Protein AF-A0A378B1B9-F1 (afdb_monomer_lite)

Structure (mmCIF, N/CA/C/O backbone):
data_AF-A0A378B1B9-F1
#
_entry.id   AF-A0A378B1B9-F1
#
loop_
_atom_site.group_PDB
_atom_site.id
_atom_site.type_symbol
_atom_site.label_atom_id
_atom_site.label_alt_id
_atom_site.label_comp_id
_atom_site.label_asym_id
_atom_site.label_entity_id
_atom_site.label_seq_id
_atom_site.pdbx_PDB_ins_code
_atom_site.Cartn_x
_atom_site.Cartn_y
_atom_site.Cartn_z
_atom_site.occupancy
_atom_site.B_iso_or_equiv
_atom_site.auth_seq_id
_atom_site.auth_comp_id
_atom_site.auth_asym_id
_atom_site.auth_atom_id
_atom_site.pdbx_PDB_model_num
ATOM 1 N N . MET A 1 1 ? -46.734 36.463 53.864 1.00 44.78 1 MET A N 1
ATOM 2 C CA . MET A 1 1 ? -47.999 35.737 53.622 1.00 44.78 1 MET A CA 1
ATOM 3 C C . MET A 1 1 ? -48.199 34.753 54.768 1.00 44.78 1 MET A C 1
ATOM 5 O O . MET A 1 1 ? -47.183 34.254 55.247 1.00 44.78 1 MET A O 1
ATOM 9 N N . PRO A 1 2 ? -49.427 34.518 55.257 1.00 61.66 2 PRO A N 1
ATOM 10 C CA . PRO A 1 2 ? -49.672 33.470 56.250 1.00 61.66 2 PRO A CA 1
ATOM 11 C C . PRO A 1 2 ? -49.264 32.102 55.678 1.00 61.66 2 PRO A C 1
ATOM 13 O O . PRO A 1 2 ? -49.525 31.829 54.508 1.00 61.66 2 PRO A O 1
ATOM 16 N N . LYS A 1 3 ? -48.576 31.275 56.478 1.00 73.19 3 LYS A N 1
ATOM 17 C CA . LYS A 1 3 ? -48.238 29.894 56.102 1.00 73.19 3 LYS A CA 1
ATOM 18 C C . LYS A 1 3 ? -49.495 29.022 56.191 1.00 73.19 3 LYS A C 1
ATOM 20 O O . LYS A 1 3 ? -50.259 29.159 57.143 1.00 73.19 3 LYS A O 1
ATOM 25 N N . THR A 1 4 ? -49.691 28.145 55.215 1.00 79.62 4 THR A N 1
ATOM 26 C CA . THR A 1 4 ? -50.784 27.162 55.164 1.00 79.62 4 THR A CA 1
ATOM 27 C C . THR A 1 4 ? -50.266 25.771 55.517 1.00 79.62 4 THR A C 1
ATOM 29 O O . THR A 1 4 ? -49.076 25.501 55.364 1.00 79.62 4 THR A O 1
ATOM 32 N N . LEU A 1 5 ? -51.154 24.882 55.964 1.00 82.06 5 LEU A N 1
ATOM 33 C CA . LEU A 1 5 ? -50.819 23.472 56.167 1.00 82.06 5 LEU A CA 1
ATOM 34 C C . LEU A 1 5 ? -50.577 22.784 54.805 1.00 82.06 5 LEU A C 1
ATOM 36 O O . LEU A 1 5 ? -51.374 22.994 53.888 1.00 82.06 5 LEU A O 1
ATOM 40 N N . PRO A 1 6 ? -49.489 22.014 54.631 1.00 81.31 6 PRO A N 1
ATOM 41 C CA . PRO A 1 6 ? -49.200 21.311 53.380 1.00 81.31 6 PRO A CA 1
ATOM 42 C C . PRO A 1 6 ? -50.070 20.056 53.206 1.00 81.31 6 PRO A C 1
ATOM 44 O O . PRO A 1 6 ? -49.748 19.009 53.751 1.00 81.31 6 PRO A O 1
ATOM 47 N N . GLU A 1 7 ? -51.163 20.118 52.445 1.00 85.94 7 GLU A N 1
ATOM 48 C CA . GLU A 1 7 ? -52.006 18.941 52.164 1.00 85.94 7 GLU A CA 1
ATOM 49 C C . GLU A 1 7 ? -51.441 18.002 51.080 1.00 85.94 7 GLU A C 1
ATOM 51 O O . GLU A 1 7 ? -50.846 18.440 50.096 1.00 85.94 7 GLU A O 1
ATOM 56 N N . SER A 1 8 ? -51.659 16.697 51.263 1.00 86.44 8 SER A N 1
ATOM 57 C CA . SER A 1 8 ? -51.357 15.625 50.305 1.00 86.44 8 SER A CA 1
ATOM 58 C C . SER A 1 8 ? -52.578 14.704 50.171 1.00 86.44 8 SER A C 1
ATOM 60 O O . SER A 1 8 ? -53.182 14.379 51.194 1.00 86.44 8 SER A O 1
ATOM 62 N N . PRO A 1 9 ? -52.976 14.265 48.962 1.00 86.81 9 PRO A N 1
ATOM 63 C CA . PRO A 1 9 ? -54.168 13.444 48.753 1.00 86.81 9 PRO A CA 1
ATOM 64 C C . PRO A 1 9 ? -53.922 11.986 49.173 1.00 86.81 9 PRO A C 1
ATOM 66 O O . PRO A 1 9 ? -53.805 11.080 48.351 1.00 86.81 9 PRO A O 1
ATOM 69 N N . GLU A 1 10 ? -53.854 11.748 50.478 1.00 89.19 10 GLU A N 1
ATOM 70 C CA . GLU A 1 10 ? -53.663 10.430 51.078 1.00 89.19 10 GLU A CA 1
ATOM 71 C C . GLU A 1 10 ? -54.753 10.121 52.108 1.00 89.19 10 GLU A C 1
ATOM 73 O O . GLU A 1 10 ? -55.205 10.979 52.872 1.00 89.19 10 GLU A O 1
ATOM 78 N N . TRP A 1 11 ? -55.175 8.857 52.147 1.00 91.12 11 TRP A N 1
ATOM 79 C CA . TRP A 1 11 ? -56.051 8.373 53.203 1.00 91.12 11 TRP A CA 1
ATOM 80 C C . TRP A 1 11 ? -55.208 7.959 54.407 1.00 91.12 11 TRP A C 1
ATOM 82 O O . TRP A 1 11 ? -54.688 6.850 54.462 1.00 91.12 11 TRP A O 1
ATOM 92 N N . VAL A 1 12 ? -55.056 8.861 55.372 1.00 90.38 12 VAL A N 1
ATOM 93 C CA . VAL A 1 12 ? -54.398 8.538 56.645 1.00 90.38 12 VAL A CA 1
ATOM 94 C C . VAL A 1 12 ? -55.300 7.583 57.431 1.00 90.38 12 VAL A C 1
ATOM 96 O O . VAL A 1 12 ? -56.469 7.901 57.613 1.00 90.38 12 VAL A O 1
ATOM 99 N N . ASP A 1 13 ? -54.815 6.449 57.939 1.00 88.12 13 ASP A N 1
ATOM 100 C CA . ASP A 1 13 ? -55.670 5.435 58.594 1.00 88.12 13 ASP A CA 1
ATOM 101 C C . ASP A 1 13 ? -56.289 5.893 59.928 1.00 88.12 13 ASP A C 1
ATOM 103 O O . ASP A 1 13 ? -57.410 5.509 60.270 1.00 88.12 13 ASP A O 1
ATOM 107 N N . GLY A 1 14 ? -55.632 6.809 60.646 1.00 89.44 14 GLY A N 1
ATOM 108 C CA . GLY A 1 14 ? -56.111 7.382 61.908 1.00 89.44 14 GLY A CA 1
ATOM 109 C C . GLY A 1 14 ? -55.973 8.903 61.957 1.00 89.44 14 GLY A C 1
ATOM 110 O O . GLY A 1 14 ? -55.108 9.470 61.298 1.00 89.44 14 GLY A O 1
ATOM 111 N N . ILE A 1 15 ? -56.822 9.560 62.751 1.00 91.38 15 ILE A N 1
ATOM 112 C CA . ILE A 1 15 ? -56.594 10.948 63.169 1.00 91.38 15 ILE A CA 1
ATOM 113 C C . ILE A 1 15 ? -55.992 10.881 64.565 1.00 91.38 15 ILE A C 1
ATOM 115 O O . ILE A 1 15 ? -56.573 10.258 65.452 1.00 91.38 15 ILE A O 1
ATOM 119 N N . TYR A 1 16 ? -54.819 11.479 64.735 1.00 90.31 16 TYR A N 1
ATOM 120 C CA . TYR A 1 16 ? -54.142 11.575 66.017 1.00 90.31 16 TYR A CA 1
ATOM 121 C C . TYR A 1 16 ? -55.080 12.213 67.042 1.00 90.31 16 TYR A C 1
ATOM 123 O O . TYR A 1 16 ? -55.817 13.134 66.706 1.00 90.31 16 TYR A O 1
ATOM 131 N N . GLN A 1 17 ? -55.071 11.742 68.281 1.00 89.00 17 GLN A N 1
ATOM 132 C CA . GLN A 1 17 ? -55.734 12.410 69.393 1.00 89.00 17 GLN A CA 1
ATOM 133 C C . GLN A 1 17 ? -54.656 13.153 70.176 1.00 89.00 17 GLN A C 1
ATOM 135 O O . GLN A 1 17 ? -53.659 12.553 70.554 1.00 89.00 17 GLN A O 1
ATOM 140 N N . VAL A 1 18 ? -54.827 14.459 70.386 1.00 87.31 18 VAL A N 1
ATOM 141 C CA . VAL A 1 18 ? -53.907 15.219 71.241 1.00 87.31 18 VAL A CA 1
ATOM 142 C C . VAL A 1 18 ? -54.044 14.696 72.669 1.00 87.31 18 VAL A C 1
ATOM 144 O O . VAL A 1 18 ? -55.123 14.765 73.258 1.00 87.31 18 VAL A O 1
ATOM 147 N N . GLU A 1 19 ? -52.952 14.156 73.197 1.00 87.38 19 GLU A N 1
ATOM 148 C CA . GLU A 1 19 ? -52.874 13.593 74.544 1.00 87.38 19 GLU A CA 1
ATOM 149 C C . GLU A 1 19 ? -52.387 14.642 75.554 1.00 87.38 19 GLU A C 1
ATOM 151 O O . GLU A 1 19 ? -51.789 15.654 75.185 1.00 87.38 19 GLU A O 1
ATOM 156 N N . LEU A 1 20 ? -52.621 14.407 76.850 1.00 87.19 20 LEU A N 1
ATOM 157 C CA . LEU A 1 20 ? -52.247 15.345 77.925 1.00 87.19 20 LEU A CA 1
ATOM 158 C C . LEU A 1 20 ? -50.737 15.627 78.006 1.00 87.19 20 LEU A C 1
ATOM 160 O O . LEU A 1 20 ? -50.333 16.659 78.539 1.00 87.19 20 LEU A O 1
ATOM 164 N N . ASP A 1 21 ? -49.916 14.706 77.513 1.00 88.06 21 ASP A N 1
ATOM 165 C CA . ASP A 1 21 ? -48.458 14.800 77.449 1.00 88.06 21 ASP A CA 1
ATOM 166 C C . ASP A 1 21 ? -47.943 15.293 76.085 1.00 88.06 21 ASP A C 1
ATOM 168 O O . ASP A 1 21 ? -46.735 15.477 75.914 1.00 88.06 21 ASP A O 1
ATOM 172 N N . THR A 1 22 ? -48.837 15.555 75.124 1.00 83.19 22 THR A N 1
ATOM 173 C CA . THR A 1 22 ? -48.461 16.125 73.829 1.00 83.19 22 THR A CA 1
ATOM 174 C C . THR A 1 22 ? -48.057 17.591 74.018 1.00 83.19 22 THR A C 1
ATOM 176 O O . THR A 1 22 ? -48.852 18.391 74.517 1.00 83.19 22 THR A O 1
ATOM 179 N N . PRO A 1 23 ? -46.833 17.987 73.631 1.00 80.75 23 PRO A N 1
ATOM 180 C CA . PRO A 1 23 ? -46.392 19.365 73.784 1.00 80.75 23 PRO A CA 1
ATOM 181 C C . PRO A 1 23 ? -47.150 20.291 72.826 1.00 80.75 23 PRO A C 1
ATOM 183 O O . PRO A 1 23 ? -47.256 19.991 71.638 1.00 80.75 23 PRO A O 1
ATOM 186 N N . VAL A 1 24 ? -47.606 21.437 73.344 1.00 80.75 24 VAL A N 1
ATOM 187 C CA . VAL A 1 24 ? -48.273 22.495 72.565 1.00 80.75 24 VAL A CA 1
ATOM 188 C C . VAL A 1 24 ? -47.238 23.195 71.682 1.00 80.75 24 VAL A C 1
ATOM 190 O O . VAL A 1 24 ? -46.548 24.125 72.111 1.00 80.75 24 VAL A O 1
ATOM 193 N N . LEU A 1 25 ? -47.059 22.670 70.474 1.00 82.69 25 LEU A N 1
ATOM 194 C CA . LEU A 1 25 ? -46.047 23.073 69.503 1.00 82.69 25 LEU A CA 1
ATOM 195 C C . LEU A 1 25 ? -46.698 23.242 68.125 1.00 82.69 25 LEU A C 1
ATOM 197 O O . LEU A 1 25 ? -47.024 22.268 67.445 1.00 82.69 25 LEU A O 1
ATOM 201 N N . GLY A 1 26 ? -46.831 24.500 67.697 1.00 77.00 26 GLY A N 1
ATOM 202 C CA . GLY A 1 26 ? -47.200 24.868 66.329 1.00 77.00 26 GLY A CA 1
ATOM 203 C C . GLY A 1 26 ? -46.010 24.856 65.357 1.00 77.00 26 GLY A C 1
ATOM 204 O O . GLY A 1 26 ? -44.881 24.533 65.718 1.00 77.00 26 GLY A O 1
ATOM 205 N N . GLY A 1 27 ? -46.251 25.265 64.109 1.00 75.19 27 GLY A N 1
ATOM 206 C CA . GLY A 1 27 ? -45.246 25.267 63.036 1.00 75.19 27 GLY A CA 1
ATOM 207 C C . GLY A 1 27 ? -45.258 23.996 62.178 1.00 75.19 27 GLY A C 1
ATOM 208 O O . GLY A 1 27 ? -46.092 23.108 62.367 1.00 75.19 27 GLY A O 1
ATOM 209 N N . ASP A 1 28 ? -44.359 23.936 61.194 1.00 73.25 28 ASP A N 1
ATOM 210 C CA . ASP A 1 28 ? -44.272 22.819 60.244 1.00 73.25 28 ASP A CA 1
ATOM 211 C C . ASP A 1 28 ? -43.892 21.528 60.994 1.00 73.25 28 ASP A C 1
ATOM 213 O O . ASP A 1 28 ? -42.829 21.447 61.605 1.00 73.25 28 ASP A O 1
ATOM 217 N N . GLY A 1 29 ? -44.784 20.532 60.982 1.00 73.00 29 GLY A N 1
ATOM 218 C CA . GLY A 1 29 ? -44.595 19.258 61.689 1.00 73.00 29 GLY A CA 1
ATOM 219 C C . GLY A 1 29 ? -44.909 19.280 63.191 1.00 73.00 29 GLY A C 1
ATOM 220 O O . GLY A 1 29 ? -44.718 18.258 63.849 1.00 73.00 29 GLY A O 1
ATOM 221 N N . GLY A 1 30 ? -45.409 20.399 63.726 1.00 85.88 30 GLY A N 1
ATOM 222 C CA . GLY A 1 30 ? -45.824 20.520 65.125 1.00 85.88 30 GLY A CA 1
ATOM 223 C C . GLY A 1 30 ? -47.024 19.618 65.480 1.00 85.88 30 GLY A C 1
ATOM 224 O O . GLY A 1 30 ? -47.959 19.538 64.676 1.00 85.88 30 GLY A O 1
ATOM 225 N N . PRO A 1 31 ? -47.040 18.961 66.659 1.00 86.25 31 PRO A N 1
ATOM 226 C CA . PRO A 1 31 ? -48.137 18.095 67.101 1.00 86.25 31 PRO A CA 1
ATOM 227 C C . PRO A 1 31 ? -49.523 18.746 67.089 1.00 86.25 31 PRO A C 1
ATOM 229 O O . PRO A 1 31 ? -50.501 18.087 66.734 1.00 86.25 31 PRO A O 1
ATOM 232 N N . ASP A 1 32 ? -49.601 20.051 67.369 1.00 86.62 32 ASP A N 1
ATOM 233 C CA . ASP A 1 32 ? -50.858 20.815 67.348 1.00 86.62 32 ASP A CA 1
ATOM 234 C C . ASP A 1 32 ? -51.495 20.846 65.950 1.00 86.62 32 ASP A C 1
ATOM 236 O O . ASP A 1 32 ? -52.710 20.973 65.802 1.00 86.62 32 ASP A O 1
ATOM 240 N N . ASN A 1 33 ? -50.669 20.703 64.910 1.00 88.50 33 ASN A N 1
ATOM 241 C CA . ASN A 1 33 ? -51.088 20.730 63.516 1.00 88.50 33 ASN A CA 1
ATOM 242 C C . ASN A 1 33 ? -51.354 19.333 62.939 1.00 88.50 33 ASN A C 1
ATOM 244 O O . ASN A 1 33 ? -51.922 19.245 61.851 1.00 88.50 33 ASN A O 1
ATOM 248 N N . TRP A 1 34 ? -50.984 18.239 63.620 1.00 89.25 34 TRP A N 1
ATOM 249 C CA . TRP A 1 34 ? -51.121 16.883 63.069 1.00 89.25 34 TRP A CA 1
ATOM 250 C C . TRP A 1 34 ? -52.571 16.516 62.768 1.00 89.25 34 TRP A C 1
ATOM 252 O O . TRP A 1 34 ? -52.854 16.035 61.675 1.00 89.25 34 TRP A O 1
ATOM 262 N N . GLN A 1 35 ? -53.502 16.794 63.685 1.00 90.69 35 GLN A N 1
ATOM 263 C CA . GLN A 1 35 ? -54.919 16.474 63.472 1.00 90.69 35 GLN A CA 1
ATOM 264 C C . GLN A 1 35 ? -55.482 17.225 62.260 1.00 90.69 35 GLN A C 1
ATOM 266 O O . GLN A 1 35 ? -56.141 16.639 61.401 1.00 90.69 35 GLN A O 1
ATOM 271 N N . ALA A 1 36 ? -55.178 18.524 62.172 1.00 89.31 36 ALA A N 1
ATOM 272 C CA . ALA A 1 36 ? -55.611 19.379 61.074 1.00 89.31 36 ALA A CA 1
ATOM 273 C C . ALA A 1 36 ? -54.984 18.947 59.741 1.00 89.31 36 ALA A C 1
ATOM 275 O O . ALA A 1 36 ? -55.676 18.900 58.729 1.00 89.31 36 ALA A O 1
ATOM 276 N N . GLN A 1 37 ? -53.708 18.560 59.749 1.00 89.31 37 GLN A N 1
ATOM 277 C CA . GLN A 1 37 ? -52.998 18.070 58.573 1.00 89.31 37 GLN A CA 1
ATOM 278 C C . GLN A 1 37 ? -53.549 16.728 58.076 1.00 89.31 37 GLN A C 1
ATOM 280 O O . GLN A 1 37 ? -53.766 16.548 56.882 1.00 89.31 37 GLN A O 1
ATOM 285 N N . GLN A 1 38 ? -53.813 15.785 58.981 1.00 92.50 38 GLN A N 1
ATOM 286 C CA . GLN A 1 38 ? -54.371 14.476 58.635 1.00 92.50 38 GLN A CA 1
ATOM 287 C C . GLN A 1 38 ? -55.797 14.602 58.087 1.00 92.50 38 GLN A C 1
ATOM 289 O O . GLN A 1 38 ? -56.161 13.918 57.129 1.00 92.50 38 GLN A O 1
ATOM 294 N N . LEU A 1 39 ? -56.599 15.512 58.651 1.00 93.38 39 LEU A N 1
ATOM 295 C CA . LEU A 1 39 ? -57.919 15.847 58.119 1.00 93.38 39 LEU A CA 1
ATOM 296 C C . LEU A 1 39 ? -57.828 16.543 56.760 1.00 93.38 39 LEU A C 1
ATOM 298 O O . LEU A 1 39 ? -58.599 16.196 55.866 1.00 93.38 39 LEU A O 1
ATOM 302 N N . ALA A 1 40 ? -56.886 17.471 56.575 1.00 92.12 40 ALA A N 1
ATOM 303 C CA . ALA A 1 40 ? -56.641 18.113 55.286 1.00 92.12 40 ALA A CA 1
ATOM 304 C C . ALA A 1 40 ? -56.249 17.076 54.221 1.00 92.12 40 ALA A C 1
ATOM 306 O O . ALA A 1 40 ? -56.835 17.066 53.143 1.00 92.12 40 ALA A O 1
ATOM 307 N N . ASN A 1 41 ? -55.377 16.121 54.555 1.00 93.06 41 ASN A N 1
ATOM 308 C CA . ASN A 1 41 ? -54.966 15.048 53.646 1.00 93.06 41 ASN A CA 1
ATOM 309 C C . ASN A 1 41 ? -56.140 14.147 53.239 1.00 93.06 41 ASN A C 1
ATOM 311 O O . ASN A 1 41 ? -56.389 13.948 52.048 1.00 93.06 41 ASN A O 1
ATOM 315 N N . ARG A 1 42 ? -56.939 13.682 54.213 1.00 95.69 42 ARG A N 1
ATOM 316 C CA . ARG A 1 42 ? -58.159 12.904 53.929 1.00 95.69 42 ARG A CA 1
ATOM 317 C C . ARG A 1 42 ? -59.167 13.697 53.102 1.00 95.69 42 ARG A C 1
ATOM 319 O O . ARG A 1 42 ? -59.816 13.131 52.229 1.00 95.69 42 ARG A O 1
ATOM 326 N N . THR A 1 43 ? -59.309 14.994 53.367 1.00 93.38 43 THR A N 1
ATOM 327 C CA . THR A 1 43 ? -60.227 15.869 52.625 1.00 93.38 43 THR A CA 1
ATOM 328 C C . THR A 1 43 ? -59.752 16.061 51.190 1.00 93.38 43 THR A C 1
ATOM 330 O O . THR A 1 43 ? -60.558 15.940 50.274 1.00 93.38 43 THR A O 1
ATOM 333 N N . SER A 1 44 ? -58.452 16.271 50.976 1.00 89.19 44 SER A N 1
ATOM 334 C CA . SER A 1 44 ? -57.845 16.374 49.646 1.00 89.19 44 SER A CA 1
ATOM 335 C C . SER A 1 44 ? -57.984 15.052 48.871 1.00 89.19 44 SER A C 1
ATOM 337 O O . SER A 1 44 ? -58.406 15.052 47.716 1.00 89.19 44 SER A O 1
ATOM 339 N N . TYR A 1 45 ? -57.784 13.904 49.533 1.00 87.81 45 TYR A N 1
ATOM 340 C CA . TYR A 1 45 ? -58.041 12.570 48.970 1.00 87.81 45 TYR A CA 1
ATOM 341 C C . TYR A 1 45 ? -59.509 12.364 48.566 1.00 87.81 45 TYR A C 1
ATOM 343 O O . TYR A 1 45 ? -59.805 11.896 47.465 1.00 87.81 45 TYR A O 1
ATOM 351 N N . LEU A 1 46 ? -60.449 12.713 49.450 1.00 87.62 46 LEU A N 1
ATOM 352 C CA . LEU A 1 46 ? -61.884 12.596 49.179 1.00 87.62 46 LEU A CA 1
ATOM 353 C C . LEU A 1 46 ? -62.323 13.545 48.071 1.00 87.62 46 LEU A C 1
ATOM 355 O O . LEU A 1 46 ? -63.112 13.145 47.219 1.00 87.62 46 LEU A O 1
ATOM 359 N N . LYS A 1 47 ? -61.794 14.771 48.053 1.00 83.75 47 LYS A N 1
ATOM 360 C CA . LYS A 1 47 ? -62.024 15.722 46.974 1.00 83.75 47 LYS A CA 1
ATOM 361 C C . LYS A 1 47 ? -61.527 15.155 45.651 1.00 83.75 47 LYS A C 1
ATOM 363 O O . LYS A 1 47 ? -62.310 15.105 44.717 1.00 83.75 47 LYS A O 1
ATOM 368 N N . GLN A 1 48 ? -60.303 14.635 45.590 1.00 81.06 48 GLN A N 1
ATOM 369 C CA . GLN A 1 48 ? -59.770 14.019 44.375 1.00 81.06 48 GLN A CA 1
ATOM 370 C C . GLN A 1 48 ? -60.633 12.841 43.903 1.00 81.06 48 GLN A C 1
ATOM 372 O O . GLN A 1 48 ? -60.934 12.735 42.718 1.00 81.06 48 GLN A O 1
ATOM 377 N N . ARG A 1 49 ? -61.083 11.970 44.814 1.00 78.56 49 ARG A N 1
ATOM 378 C CA . ARG A 1 49 ? -61.993 10.872 44.452 1.00 78.56 49 ARG A CA 1
ATOM 379 C C . ARG A 1 49 ? -63.362 11.357 43.996 1.00 78.56 49 ARG A C 1
ATOM 381 O O . ARG A 1 49 ? -63.926 10.748 43.096 1.00 78.56 49 ARG A O 1
ATOM 388 N N . THR A 1 50 ? -63.888 12.413 44.606 1.00 75.31 50 THR A N 1
ATOM 389 C CA . THR A 1 50 ? -65.175 13.003 44.222 1.00 75.31 50 THR A CA 1
ATOM 390 C C . THR A 1 50 ? -65.059 13.679 42.866 1.00 75.31 50 THR A C 1
ATOM 392 O O . THR A 1 50 ? -65.877 13.394 42.010 1.00 75.31 50 THR A O 1
ATOM 395 N N . ASP A 1 51 ? -63.997 14.448 42.621 1.00 73.19 51 ASP A N 1
ATOM 396 C CA . ASP A 1 51 ? -63.701 15.050 41.319 1.00 73.19 51 ASP A CA 1
ATOM 397 C C . ASP A 1 51 ? -63.527 13.958 40.245 1.00 73.19 51 ASP A C 1
ATOM 399 O O . ASP A 1 51 ? -64.070 14.083 39.158 1.00 73.19 51 ASP A O 1
ATOM 403 N N . MET A 1 52 ? -62.868 12.830 40.552 1.00 65.00 52 MET A N 1
ATOM 404 C CA . MET A 1 52 ? -62.783 11.677 39.637 1.00 65.00 52 MET A CA 1
ATOM 405 C C . MET A 1 52 ? -64.131 10.986 39.398 1.00 65.00 52 MET A C 1
ATOM 407 O O . MET A 1 52 ? -64.351 10.421 38.328 1.00 65.00 52 MET A O 1
ATOM 411 N N . ILE A 1 53 ? -65.005 10.949 40.405 1.00 68.75 53 ILE A N 1
ATOM 412 C CA . ILE A 1 53 ? -66.357 10.396 40.288 1.00 68.75 53 ILE A CA 1
ATOM 413 C C . ILE A 1 53 ? -67.242 11.347 39.481 1.00 68.75 53 ILE A C 1
ATOM 415 O O . ILE A 1 53 ? -67.971 10.859 38.627 1.00 68.75 53 ILE A O 1
ATOM 419 N N . ASP A 1 54 ? -67.137 12.659 39.685 1.00 63.03 54 ASP A N 1
ATOM 420 C CA . ASP A 1 54 ? -67.822 13.692 38.905 1.00 63.03 54 ASP A CA 1
ATOM 421 C C . ASP A 1 54 ? -67.323 13.698 37.456 1.00 63.03 54 ASP A C 1
ATOM 423 O O . ASP A 1 54 ? -68.144 13.691 36.542 1.00 63.03 54 ASP A O 1
ATOM 427 N N . ASP A 1 55 ? -66.012 13.582 37.220 1.00 54.09 55 ASP A N 1
ATOM 428 C CA . ASP A 1 55 ? -65.436 13.407 35.883 1.00 54.09 55 ASP A CA 1
ATOM 429 C C . ASP A 1 55 ? -65.922 12.101 35.241 1.00 54.09 55 ASP A C 1
ATOM 431 O O . ASP A 1 55 ? -66.267 12.083 34.059 1.00 54.09 55 ASP A O 1
ATOM 435 N N . ARG A 1 56 ? -66.017 10.998 36.002 1.00 55.94 56 ARG A N 1
ATOM 436 C CA . ARG A 1 56 ? -66.587 9.724 35.521 1.00 55.94 56 ARG A CA 1
ATOM 437 C C . ARG A 1 56 ? -68.088 9.806 35.258 1.00 55.94 56 ARG A C 1
ATOM 439 O O . ARG A 1 56 ? -68.545 9.225 34.287 1.00 55.94 56 ARG A O 1
ATOM 446 N N . LEU A 1 57 ? -68.856 10.525 36.070 1.00 54.69 57 LEU A N 1
ATOM 447 C CA . LEU A 1 57 ? -70.293 10.736 35.878 1.00 54.69 57 LEU A CA 1
ATOM 448 C C . LEU A 1 57 ? -70.570 11.680 34.703 1.00 54.69 57 LEU A C 1
ATOM 450 O O . LEU A 1 57 ? -71.534 11.458 33.978 1.00 54.69 57 LEU A O 1
ATOM 454 N N . GLN A 1 58 ? -69.704 12.667 34.457 1.00 51.66 58 GLN A N 1
ATOM 455 C CA . GLN A 1 58 ? -69.756 13.516 33.262 1.00 51.66 58 GLN A CA 1
ATOM 456 C C . GLN A 1 58 ? -69.275 12.795 31.991 1.00 51.66 58 GLN A C 1
ATOM 458 O O . GLN A 1 58 ? -69.649 13.199 30.891 1.00 51.66 58 GLN A O 1
ATOM 463 N N . SER A 1 59 ? -68.486 11.720 32.116 1.00 51.56 59 SER A N 1
ATOM 464 C CA . SER A 1 59 ? -67.946 10.941 30.986 1.00 51.56 59 SER A CA 1
ATOM 465 C C . SER A 1 59 ? -68.608 9.574 30.746 1.00 51.56 59 SER A C 1
ATOM 467 O O . SER A 1 59 ? -68.271 8.915 29.764 1.00 51.56 59 SER A O 1
ATOM 469 N N . ALA A 1 60 ? -69.572 9.147 31.572 1.00 50.50 60 ALA A N 1
ATOM 470 C CA . ALA A 1 60 ? -70.205 7.821 31.489 1.00 50.50 60 ALA A CA 1
ATOM 471 C C . ALA A 1 60 ? -71.639 7.794 30.927 1.00 50.50 60 ALA A C 1
ATOM 473 O O . ALA A 1 60 ? -72.362 6.823 31.149 1.00 50.50 60 ALA A O 1
ATOM 474 N N . THR A 1 61 ? -72.056 8.791 30.148 1.00 57.09 61 THR A N 1
ATOM 475 C CA . THR A 1 61 ? -73.242 8.654 29.287 1.00 57.09 61 THR A CA 1
ATOM 476 C C . THR A 1 61 ? -72.950 9.277 27.929 1.00 57.09 61 THR A C 1
ATOM 478 O O . THR A 1 61 ? -73.057 10.491 27.765 1.00 57.09 61 THR A O 1
ATOM 481 N N . GLY A 1 62 ? -72.551 8.467 26.944 1.00 61.00 62 GLY A N 1
ATOM 482 C CA . GLY A 1 62 ? -72.679 8.899 25.555 1.00 61.00 62 GLY A CA 1
ATOM 483 C C . GLY A 1 62 ? -74.144 9.247 25.297 1.00 61.00 62 GLY A C 1
ATOM 484 O O . GLY A 1 62 ? -75.032 8.497 25.701 1.00 61.00 62 GLY A O 1
ATOM 485 N N . ASP A 1 63 ? -74.390 10.398 24.675 1.00 75.50 63 ASP A N 1
ATOM 486 C CA . ASP A 1 63 ? -75.740 10.866 24.349 1.00 75.50 63 ASP A CA 1
ATOM 487 C C . ASP A 1 63 ? -76.469 9.863 23.438 1.00 75.50 63 ASP A C 1
ATOM 489 O O . ASP A 1 63 ? -77.691 9.750 23.489 1.00 75.50 63 ASP A O 1
ATOM 493 N N . TYR A 1 64 ? -75.695 9.112 22.645 1.00 81.19 64 TYR A N 1
ATOM 494 C CA . TYR A 1 64 ? -76.163 8.072 21.736 1.00 81.19 64 TYR A CA 1
ATOM 495 C C . TYR A 1 64 ? -75.291 6.819 21.833 1.00 81.19 64 TYR A C 1
ATOM 497 O O . TYR A 1 64 ? -74.065 6.906 21.967 1.00 81.19 64 TYR A O 1
ATOM 505 N N . ALA A 1 65 ? -75.906 5.641 21.703 1.00 80.00 65 ALA A N 1
ATOM 506 C CA . ALA A 1 65 ? -75.202 4.362 21.753 1.00 80.00 65 ALA A CA 1
ATOM 507 C C . ALA A 1 65 ? -74.475 4.030 20.436 1.00 80.00 65 ALA A C 1
ATOM 509 O O . ALA A 1 65 ? -73.647 3.121 20.403 1.00 80.00 65 ALA A O 1
ATOM 510 N N . SER A 1 66 ? -74.777 4.741 19.342 1.00 83.88 66 SER A N 1
ATOM 511 C CA . SER A 1 66 ? -74.096 4.589 18.051 1.00 83.88 66 SER A CA 1
ATOM 512 C C . SER A 1 66 ? -74.214 5.838 17.173 1.00 83.88 66 SER A C 1
ATOM 514 O O . SER A 1 66 ? -75.114 6.659 17.350 1.00 83.88 66 SER A O 1
ATOM 516 N N . VAL A 1 67 ? -73.343 5.954 16.163 1.00 87.00 67 VAL A N 1
ATOM 517 C CA . VAL A 1 67 ? -73.393 7.057 15.182 1.00 87.00 67 VAL A CA 1
ATOM 518 C C . VAL A 1 67 ? -74.705 7.039 14.396 1.00 87.00 67 VAL A C 1
ATOM 520 O O . VAL A 1 67 ? -75.241 8.092 14.075 1.00 87.00 67 VAL A O 1
ATOM 523 N N . ALA A 1 68 ? -75.252 5.853 14.116 1.00 88.12 68 ALA A N 1
ATOM 524 C CA . ALA A 1 68 ? -76.524 5.711 13.411 1.00 88.12 68 ALA A CA 1
ATOM 525 C C . ALA A 1 68 ? -77.698 6.269 14.227 1.00 88.12 68 ALA A C 1
ATOM 527 O O . ALA A 1 68 ? -78.585 6.910 13.671 1.00 88.12 68 ALA A O 1
ATOM 528 N N . GLU A 1 69 ? -77.683 6.060 15.543 1.00 87.75 69 GLU A N 1
ATOM 529 C CA . GLU A 1 69 ? -78.687 6.616 16.451 1.00 87.75 69 GLU A CA 1
ATOM 530 C C . GLU A 1 69 ? -78.550 8.137 16.567 1.00 87.75 69 GLU A C 1
ATOM 532 O O . GLU A 1 69 ? -79.544 8.852 16.476 1.00 87.75 69 GLU A O 1
ATOM 537 N N . ALA A 1 70 ? -77.315 8.635 16.661 1.00 87.56 70 ALA A N 1
ATOM 538 C CA . ALA A 1 70 ? -77.049 10.068 16.644 1.00 87.56 70 ALA A CA 1
ATOM 539 C C . ALA A 1 70 ? -77.503 10.728 15.332 1.00 87.56 70 ALA A C 1
ATOM 541 O O . ALA A 1 70 ? -78.116 11.793 15.351 1.00 87.56 70 ALA A O 1
ATOM 542 N N . GLN A 1 71 ? -77.255 10.082 14.188 1.00 90.50 71 GLN A N 1
ATOM 543 C CA . GLN A 1 71 ? -77.697 10.571 12.884 1.00 90.50 71 GLN A CA 1
ATOM 544 C C . GLN A 1 71 ? -79.224 10.557 12.772 1.00 90.50 71 GLN A C 1
ATOM 546 O O . GLN A 1 71 ? -79.807 11.546 12.344 1.00 90.50 71 GLN A O 1
ATOM 551 N N . ALA A 1 72 ? -79.882 9.488 13.227 1.00 90.06 72 ALA A N 1
ATOM 552 C CA . ALA A 1 72 ? -81.339 9.423 13.256 1.00 90.06 72 ALA A CA 1
ATOM 553 C C . ALA A 1 72 ? -81.943 10.530 14.136 1.00 90.06 72 ALA A C 1
ATOM 555 O O . ALA A 1 72 ? -82.956 11.112 13.758 1.00 90.06 72 ALA A O 1
ATOM 556 N N . ALA A 1 73 ? -81.304 10.857 15.265 1.00 86.94 73 ALA A N 1
ATOM 557 C CA . ALA A 1 73 ? -81.723 11.943 16.145 1.00 86.94 73 ALA A CA 1
ATOM 558 C C . ALA A 1 73 ? -81.528 13.336 15.517 1.00 86.94 73 ALA A C 1
ATOM 560 O O . ALA A 1 73 ? -82.345 14.230 15.753 1.00 86.94 73 ALA A O 1
ATOM 561 N N . ILE A 1 74 ? -80.483 13.527 14.704 1.00 88.88 74 ILE A N 1
ATOM 562 C CA . ILE A 1 74 ? -80.301 14.737 13.886 1.00 88.88 74 ILE A CA 1
ATOM 563 C C . ILE A 1 74 ? -81.404 14.824 12.823 1.00 88.88 74 ILE A C 1
ATOM 565 O O . ILE A 1 74 ? -82.047 15.866 12.695 1.00 88.88 74 ILE A O 1
ATOM 569 N N . ASP A 1 75 ? -81.665 13.728 12.106 1.00 90.19 75 ASP A N 1
ATOM 570 C CA . ASP A 1 75 ? -82.649 13.665 11.019 1.00 90.19 75 ASP A CA 1
ATOM 571 C C . ASP A 1 75 ? -84.086 13.878 11.526 1.00 90.19 75 ASP A C 1
ATOM 573 O O . ASP A 1 75 ? -84.893 14.535 10.865 1.00 90.19 75 ASP A O 1
ATOM 577 N N . SER A 1 76 ? -84.415 13.365 12.718 1.00 87.50 76 SER A N 1
ATOM 578 C CA . SER A 1 76 ? -85.706 13.594 13.380 1.00 87.50 76 SER A CA 1
ATOM 579 C C . SER A 1 76 ? -85.807 14.952 14.078 1.00 87.50 76 SER A C 1
ATOM 581 O O . SER A 1 76 ? -86.876 15.295 14.586 1.00 87.50 76 SER A O 1
ATOM 583 N N . GLY A 1 77 ? -84.716 15.722 14.127 1.00 83.06 77 GLY A N 1
ATOM 584 C CA . GLY A 1 77 ? -84.644 17.032 14.775 1.00 83.06 77 GLY A CA 1
ATOM 585 C C . GLY A 1 77 ? -84.647 16.995 16.307 1.00 83.06 77 GLY A C 1
ATOM 586 O O . GLY A 1 77 ? -84.847 18.035 16.932 1.00 83.06 77 GLY A O 1
ATOM 587 N N . SER A 1 78 ? -84.449 15.826 16.924 1.00 83.94 78 SER A N 1
ATOM 588 C CA . SER A 1 78 ? -84.362 15.682 18.384 1.00 83.94 78 SER A CA 1
ATOM 589 C C . SER A 1 78 ? -82.968 15.995 18.935 1.00 83.94 78 SER A C 1
ATOM 591 O O . SER A 1 78 ? -82.859 16.391 20.092 1.00 83.94 78 SER A O 1
ATOM 593 N N . GLU A 1 79 ? -81.915 15.872 18.121 1.00 84.12 79 GLU A N 1
ATOM 594 C CA . GLU A 1 79 ? -80.571 16.359 18.443 1.00 84.12 79 GLU A CA 1
ATOM 595 C C . GLU A 1 79 ? -80.320 17.713 17.779 1.00 84.12 79 GLU A C 1
ATOM 597 O O . GLU A 1 79 ? -80.155 17.813 16.563 1.00 84.12 79 GLU A O 1
ATOM 602 N N . THR A 1 80 ? -80.273 18.770 18.584 1.00 81.44 80 THR A N 1
ATOM 603 C CA . THR A 1 80 ? -80.083 20.146 18.103 1.00 81.44 80 THR A CA 1
ATOM 604 C C . THR A 1 80 ? -78.745 20.747 18.526 1.00 81.44 80 THR A C 1
ATOM 606 O O . THR A 1 80 ? -78.447 21.891 18.175 1.00 81.44 80 THR A O 1
ATOM 609 N N . ARG A 1 81 ? -77.944 20.037 19.330 1.00 83.25 81 ARG A N 1
ATOM 610 C CA . ARG A 1 81 ? -76.653 20.530 19.819 1.00 83.25 81 ARG A CA 1
ATOM 611 C C . ARG A 1 81 ? -75.617 20.484 18.702 1.00 83.25 81 ARG A C 1
ATOM 613 O O . ARG A 1 81 ? -75.594 19.582 17.870 1.00 83.25 81 ARG A O 1
ATOM 620 N N . ARG A 1 82 ? -74.704 21.460 18.723 1.00 79.94 82 ARG A N 1
ATOM 621 C CA . ARG A 1 82 ? -73.560 21.500 17.803 1.00 79.94 82 ARG A CA 1
ATOM 622 C C . ARG A 1 82 ? -72.597 20.339 18.049 1.00 79.94 82 ARG A C 1
ATOM 624 O O . ARG A 1 82 ? -72.145 19.746 17.082 1.00 79.94 82 ARG A O 1
ATOM 631 N N . TYR A 1 83 ? -72.308 20.027 19.313 1.00 81.50 83 TYR A N 1
ATOM 632 C CA . TYR A 1 83 ? -71.462 18.901 19.711 1.00 81.50 83 TYR A CA 1
ATOM 633 C C . TYR A 1 83 ? -72.233 17.954 20.632 1.00 81.50 83 TYR A C 1
ATOM 635 O O . TYR A 1 83 ? -72.963 18.421 21.508 1.00 81.50 83 TYR A O 1
ATOM 643 N N . PHE A 1 84 ? -72.031 16.654 20.450 1.00 81.81 84 PHE A N 1
ATOM 644 C CA . PHE A 1 84 ? -72.633 15.578 21.243 1.00 81.81 84 PHE A CA 1
ATOM 645 C C . PHE A 1 84 ? -71.678 14.379 21.307 1.00 81.81 84 PHE A C 1
ATOM 647 O O . PHE A 1 84 ? -70.722 14.292 20.532 1.00 81.81 84 PHE A O 1
ATOM 654 N N . ASN A 1 85 ? -71.913 13.463 22.241 1.00 85.25 85 ASN A N 1
ATOM 655 C CA . ASN A 1 85 ? -71.038 12.324 22.496 1.00 85.25 85 ASN A CA 1
ATOM 656 C C . ASN A 1 85 ? -71.666 11.020 22.001 1.00 85.25 85 ASN A C 1
ATOM 658 O O . ASN A 1 85 ? -72.830 10.739 22.279 1.00 85.25 85 ASN A O 1
ATOM 662 N N . VAL A 1 86 ? -70.882 10.197 21.310 1.00 82.94 86 VAL A N 1
ATOM 663 C CA . VAL A 1 86 ? -71.318 8.881 20.829 1.00 82.94 86 VAL A CA 1
ATOM 664 C C . VAL A 1 86 ? -70.462 7.802 21.477 1.00 82.94 86 VAL A C 1
ATOM 666 O O . VAL A 1 86 ? -69.234 7.919 21.504 1.00 82.94 86 VAL A O 1
ATOM 669 N N . MET A 1 87 ? -71.108 6.754 21.993 1.00 80.56 87 MET A N 1
ATOM 670 C CA . MET A 1 87 ? -70.412 5.588 22.540 1.00 80.56 87 MET A CA 1
ATOM 671 C C . MET A 1 87 ? -69.633 4.861 21.440 1.00 80.56 87 MET A C 1
ATOM 673 O O . MET A 1 87 ? -70.137 4.628 20.339 1.00 80.56 87 MET A O 1
ATOM 677 N N . LEU A 1 88 ? -68.404 4.475 21.766 1.00 74.56 88 LEU A N 1
ATOM 678 C CA . LEU A 1 88 ? -67.562 3.605 20.958 1.00 74.56 88 LEU A CA 1
ATOM 679 C C . LEU A 1 88 ? -67.373 2.268 21.688 1.00 74.56 88 LEU A C 1
ATOM 681 O O . LEU A 1 88 ? -67.396 2.201 22.916 1.00 74.56 88 LEU A O 1
ATOM 685 N N . PHE A 1 89 ? -67.206 1.193 20.917 1.00 68.31 89 PHE A N 1
ATOM 686 C CA . PHE A 1 89 ? -66.981 -0.166 21.431 1.00 68.31 89 PHE A CA 1
ATOM 687 C C . PHE A 1 89 ? -65.603 -0.711 21.018 1.00 68.31 89 PHE A C 1
ATOM 689 O O . PHE A 1 89 ? -65.438 -1.915 20.836 1.00 68.31 89 PHE A O 1
ATOM 696 N N . ASP A 1 90 ? -64.629 0.183 20.825 1.00 69.56 90 ASP A N 1
ATOM 697 C CA . ASP A 1 90 ? -63.238 -0.152 20.504 1.00 69.56 90 ASP A CA 1
ATOM 698 C C . ASP A 1 90 ? -62.302 0.173 21.690 1.00 69.56 90 ASP A C 1
ATOM 700 O O . ASP A 1 90 ? -62.704 0.120 22.856 1.00 69.56 90 ASP A O 1
ATOM 704 N N . ASN A 1 91 ? -61.039 0.522 21.427 1.00 68.19 91 ASN A N 1
ATOM 705 C CA . ASN A 1 91 ? -60.101 0.979 22.460 1.00 68.19 91 ASN A CA 1
ATOM 706 C C . ASN A 1 91 ? -60.501 2.333 23.094 1.00 68.19 91 ASN A C 1
ATOM 708 O O . ASN A 1 91 ? -59.774 2.863 23.932 1.00 68.19 91 ASN A O 1
ATOM 712 N N . ASN A 1 92 ? -61.654 2.897 22.727 1.00 76.62 92 ASN A N 1
ATOM 713 C CA . ASN A 1 92 ? -62.241 4.107 23.281 1.00 76.62 92 ASN A CA 1
ATOM 714 C C . ASN A 1 92 ? -63.692 3.854 23.703 1.00 76.62 92 ASN A C 1
ATOM 716 O O . ASN A 1 92 ? -64.424 3.120 23.049 1.00 76.62 92 ASN A O 1
ATOM 720 N N . TRP A 1 93 ? -64.109 4.486 24.797 1.00 73.88 93 TRP A N 1
ATOM 721 C CA . TRP A 1 93 ? -65.480 4.447 25.310 1.00 73.88 93 TRP A CA 1
ATOM 722 C C . TRP A 1 93 ? -66.399 5.457 24.629 1.00 73.88 93 TRP A C 1
ATOM 724 O O . TRP A 1 93 ? -67.574 5.175 24.417 1.00 73.88 93 TRP A O 1
ATOM 734 N N . VAL A 1 94 ? -65.886 6.644 24.306 1.00 80.00 94 VAL A N 1
ATOM 735 C CA . VAL A 1 94 ? -66.677 7.745 23.746 1.00 80.00 94 VAL A CA 1
ATOM 736 C C . VAL A 1 94 ? -65.822 8.542 22.772 1.00 80.00 94 VAL A C 1
ATOM 738 O O . VAL A 1 94 ? -64.637 8.782 23.022 1.00 80.00 94 VAL A O 1
ATOM 741 N N . GLU A 1 95 ? -66.441 9.002 21.691 1.00 85.94 95 GLU A N 1
ATOM 742 C CA . GLU A 1 95 ? -65.906 10.055 20.833 1.00 85.94 95 GLU A CA 1
ATOM 743 C C . GLU A 1 95 ? -66.902 11.208 20.731 1.00 85.94 95 GLU A C 1
ATOM 745 O O . GLU A 1 95 ? -68.120 11.015 20.690 1.00 85.94 95 GLU A O 1
ATOM 750 N N . ARG A 1 96 ? -66.368 12.428 20.693 1.00 84.94 96 ARG A N 1
ATOM 751 C CA . ARG A 1 96 ? -67.164 13.630 20.456 1.00 84.94 96 ARG A CA 1
ATOM 752 C C . ARG A 1 96 ? -67.432 13.801 18.960 1.00 84.94 96 ARG A C 1
ATOM 754 O O . ARG A 1 96 ? -66.508 13.721 18.150 1.00 84.94 96 ARG A O 1
ATOM 761 N N . TYR A 1 97 ? -68.678 14.099 18.613 1.00 86.94 97 TYR A N 1
ATOM 762 C CA . TYR A 1 97 ? -69.156 14.372 17.258 1.00 86.94 97 TYR A CA 1
ATOM 763 C C . TYR A 1 97 ? -69.684 15.809 17.149 1.00 86.94 97 TYR A C 1
ATOM 765 O O . TYR A 1 97 ? -70.099 16.410 18.140 1.00 86.94 97 TYR A O 1
ATOM 773 N N . GLU A 1 98 ? -69.647 16.367 15.941 1.00 89.06 98 GLU A N 1
ATOM 774 C CA . GLU A 1 98 ? -70.224 17.656 15.560 1.00 89.06 98 GLU A CA 1
ATOM 775 C C . GLU A 1 98 ? -71.314 17.444 14.499 1.00 89.06 98 GLU A C 1
ATOM 777 O O . GLU A 1 98 ? -71.113 16.694 13.543 1.00 89.06 98 GLU A O 1
ATOM 782 N N . ASN A 1 99 ? -72.459 18.119 14.634 1.00 86.94 99 ASN A N 1
ATOM 783 C CA . ASN A 1 99 ? -73.461 18.176 13.568 1.00 86.94 99 ASN A CA 1
ATOM 784 C C . ASN A 1 99 ? -73.032 19.214 12.520 1.00 86.94 99 ASN A C 1
ATOM 786 O O . ASN A 1 99 ? -73.214 20.420 12.708 1.00 86.94 99 ASN A O 1
ATOM 790 N N . VAL A 1 100 ? -72.469 18.745 11.409 1.00 87.62 100 VAL A N 1
ATOM 791 C CA . VAL A 1 100 ? -72.042 19.593 10.294 1.00 87.62 100 VAL A CA 1
ATOM 792 C C . VAL A 1 100 ? -73.057 19.451 9.167 1.00 87.62 100 VAL A C 1
ATOM 794 O O . VAL A 1 100 ? -73.106 18.430 8.489 1.00 87.62 100 VAL A O 1
ATOM 797 N N . ASN A 1 101 ? -73.872 20.488 8.955 1.00 85.31 101 ASN A N 1
ATOM 798 C CA . ASN A 1 101 ? -74.892 20.542 7.896 1.00 85.31 101 ASN A CA 1
ATOM 799 C C . ASN A 1 101 ? -75.876 19.352 7.894 1.00 85.31 101 ASN A C 1
ATOM 801 O O . ASN A 1 101 ? -76.276 18.888 6.827 1.00 85.31 101 ASN A O 1
ATOM 805 N N . GLY A 1 102 ? -76.273 18.861 9.072 1.00 84.50 102 GLY A N 1
ATOM 806 C CA . GLY A 1 102 ? -77.196 17.732 9.209 1.00 84.50 102 GLY A CA 1
ATOM 807 C C . GLY A 1 102 ? -76.516 16.363 9.239 1.00 84.50 102 GLY A C 1
ATOM 808 O O . GLY A 1 102 ? -77.211 15.357 9.194 1.00 84.50 102 GLY A O 1
ATOM 809 N N . VAL A 1 103 ? -75.182 16.295 9.315 1.00 88.56 103 VAL A N 1
ATOM 810 C CA . VAL A 1 103 ? -74.425 15.034 9.350 1.00 88.56 103 VAL A CA 1
ATOM 811 C C . VAL A 1 103 ? -73.590 14.936 10.626 1.00 88.56 103 VAL A C 1
ATOM 813 O O . VAL A 1 103 ? -72.804 15.835 10.936 1.00 88.56 103 VAL A O 1
ATOM 816 N N . ALA A 1 104 ? -73.718 13.820 11.348 1.00 88.94 104 ALA A N 1
ATOM 817 C CA . ALA A 1 104 ? -72.903 13.487 12.513 1.00 88.94 104 ALA A CA 1
ATOM 818 C C . ALA A 1 104 ? -71.443 13.227 12.100 1.00 88.94 104 ALA A C 1
ATOM 820 O O . ALA A 1 104 ? -71.116 12.180 11.542 1.00 88.94 104 ALA A O 1
ATOM 821 N N . THR A 1 105 ? -70.547 14.171 12.392 1.00 88.81 105 THR A N 1
ATOM 822 C CA . THR A 1 105 ? -69.135 14.130 11.976 1.00 88.81 105 THR A CA 1
ATOM 823 C C . THR A 1 105 ? -68.209 13.969 13.193 1.00 88.81 105 THR A C 1
ATOM 825 O O . THR A 1 105 ? -68.313 14.771 14.117 1.00 88.81 105 THR A O 1
ATOM 828 N N . PRO A 1 106 ? -67.294 12.981 13.246 1.00 89.31 106 PRO A N 1
ATOM 829 C CA . PRO A 1 106 ? -66.405 12.783 14.397 1.00 89.31 106 PRO A CA 1
ATOM 830 C C . PRO A 1 106 ? -65.374 13.913 14.526 1.00 89.31 106 PRO A C 1
ATOM 832 O O . PRO A 1 106 ? -64.776 14.327 13.533 1.00 89.31 106 PRO A O 1
ATOM 835 N N . THR A 1 107 ? -65.107 14.387 15.750 1.00 83.56 107 THR A N 1
ATOM 836 C CA . THR A 1 107 ? -64.107 15.448 15.991 1.00 83.56 107 THR A CA 1
ATOM 837 C C . THR A 1 107 ? -62.708 14.914 16.310 1.00 83.56 107 THR A C 1
ATOM 839 O O . THR A 1 107 ? -61.789 15.711 16.480 1.00 83.56 107 THR A O 1
ATOM 842 N N . GLY A 1 108 ? -62.537 13.595 16.471 1.00 80.44 108 GLY A N 1
ATOM 843 C CA . GLY A 1 108 ? -61.254 12.963 16.811 1.00 80.44 108 GLY A CA 1
ATOM 844 C C . GLY A 1 108 ? -60.837 13.062 18.284 1.00 80.44 108 GLY A C 1
ATOM 845 O O . GLY A 1 108 ? -59.749 12.617 18.638 1.00 80.44 108 GLY A O 1
ATOM 846 N N . ILE A 1 109 ? -61.678 13.628 19.158 1.00 77.88 109 ILE A N 1
ATOM 847 C CA . ILE A 1 109 ? -61.419 13.687 20.605 1.00 77.88 109 ILE A CA 1
ATOM 848 C C . ILE A 1 109 ? -62.097 12.483 21.247 1.00 77.88 109 ILE A C 1
ATOM 850 O O . ILE A 1 109 ? -63.321 12.360 21.171 1.00 77.88 109 ILE A O 1
ATOM 854 N N . ARG A 1 110 ? -61.293 11.603 21.853 1.00 80.88 110 ARG A N 1
ATOM 855 C CA . ARG A 1 110 ? -61.721 10.289 22.345 1.00 80.88 110 ARG A CA 1
ATOM 856 C C . ARG A 1 110 ? -61.310 10.060 23.791 1.00 80.88 110 ARG A C 1
ATOM 858 O O . ARG A 1 110 ? -60.271 10.552 24.227 1.00 80.88 110 ARG A O 1
ATOM 865 N N . LEU A 1 111 ? -62.115 9.278 24.501 1.00 75.38 111 LEU A N 1
ATOM 866 C CA . LEU A 1 111 ? -61.810 8.778 25.840 1.00 75.38 111 LEU A CA 1
ATOM 867 C C . LEU A 1 111 ? -61.446 7.288 25.753 1.00 75.38 111 LEU A C 1
ATOM 869 O O . LEU A 1 111 ? -62.301 6.514 25.322 1.00 75.38 111 LEU A O 1
ATOM 873 N N . PRO A 1 112 ? -60.228 6.866 26.147 1.00 71.44 112 PRO A N 1
ATOM 874 C CA . PRO A 1 112 ? -59.815 5.462 26.103 1.00 71.44 112 PRO A CA 1
ATOM 875 C C . PRO A 1 112 ? -60.683 4.558 26.987 1.00 71.44 112 PRO A C 1
ATOM 877 O O . PRO A 1 112 ? -61.141 4.972 28.052 1.00 71.44 112 PRO A O 1
ATOM 880 N N . SER A 1 113 ? -60.891 3.311 26.563 1.00 70.38 113 SER A N 1
ATOM 881 C CA . SER A 1 113 ? -61.608 2.301 27.346 1.00 70.38 113 SER A CA 1
ATOM 882 C C . SER A 1 113 ? -60.732 1.727 28.467 1.00 70.38 113 SER A C 1
ATOM 884 O O . SER A 1 113 ? -59.505 1.819 28.422 1.00 70.38 113 SER A O 1
ATOM 886 N N . SER A 1 114 ? -61.342 1.081 29.467 1.00 67.19 114 SER A N 1
ATOM 887 C CA . SER A 1 114 ? -60.585 0.358 30.505 1.00 67.19 114 SER A CA 1
ATOM 888 C C . SER A 1 114 ? -59.671 -0.715 29.907 1.00 67.19 114 SER A C 1
ATOM 890 O O . SER A 1 114 ? -58.544 -0.866 30.355 1.00 67.19 114 SER A O 1
ATOM 892 N N . GLN A 1 115 ? -60.114 -1.379 28.835 1.00 68.88 115 GLN A N 1
ATOM 893 C CA . GLN A 1 115 ? -59.309 -2.350 28.098 1.00 68.88 115 GLN A CA 1
ATOM 894 C C . GLN A 1 115 ? -58.043 -1.716 27.500 1.00 68.88 115 GLN A C 1
ATOM 896 O O . GLN A 1 115 ? -56.967 -2.291 27.612 1.00 68.88 115 GLN A O 1
ATOM 901 N N . ALA A 1 116 ? -58.139 -0.515 26.920 1.00 68.00 116 ALA A N 1
ATOM 902 C CA . ALA A 1 116 ? -56.975 0.185 26.374 1.00 68.00 116 ALA A CA 1
ATOM 903 C C . ALA A 1 116 ? -55.979 0.619 27.465 1.00 68.00 116 ALA A C 1
ATOM 905 O O . ALA A 1 116 ? -54.768 0.629 27.242 1.00 68.00 116 ALA A O 1
ATOM 906 N N . VAL A 1 117 ? -56.480 0.961 28.656 1.00 70.81 117 VAL A N 1
ATOM 907 C CA . VAL A 1 117 ? -55.641 1.263 29.825 1.00 70.81 117 VAL A CA 1
ATOM 908 C C . VAL A 1 117 ? -54.955 -0.004 30.351 1.00 70.81 117 VAL A C 1
ATOM 910 O O . VAL A 1 117 ? -53.763 0.038 30.652 1.00 70.81 117 VAL A O 1
ATOM 913 N N . ASP A 1 118 ? -55.666 -1.132 30.399 1.00 73.88 118 ASP A N 1
ATOM 914 C CA . ASP A 1 118 ? -55.120 -2.425 30.827 1.00 73.88 118 ASP A CA 1
ATOM 915 C C . ASP A 1 118 ? -54.053 -2.947 29.844 1.00 73.88 118 ASP A C 1
ATOM 917 O O . ASP A 1 118 ? -52.991 -3.407 30.267 1.00 73.88 118 ASP A O 1
ATOM 921 N N . GLU A 1 119 ? -54.278 -2.807 28.532 1.00 75.44 119 GLU A N 1
ATOM 922 C CA . GLU A 1 119 ? -53.303 -3.140 27.481 1.00 75.44 119 GLU A CA 1
ATOM 923 C C . GLU A 1 119 ? -52.023 -2.295 27.600 1.00 75.44 119 GLU A C 1
ATOM 925 O O . GLU A 1 119 ? -50.908 -2.817 27.491 1.00 75.44 119 GLU A O 1
ATOM 930 N N . LEU A 1 120 ? -52.158 -0.995 27.887 1.00 75.50 120 LEU A N 1
ATOM 931 C CA . LEU A 1 120 ? -51.016 -0.110 28.121 1.00 75.50 120 LEU A CA 1
ATOM 932 C C . LEU A 1 120 ? -50.253 -0.486 29.400 1.00 75.50 120 LEU A C 1
ATOM 934 O O . LEU A 1 120 ? -49.021 -0.478 29.403 1.00 75.50 120 LEU A O 1
ATOM 938 N N . SER A 1 121 ? -50.969 -0.845 30.470 1.00 76.00 121 SER A N 1
ATOM 939 C CA . SER A 1 121 ? -50.359 -1.304 31.722 1.00 76.00 121 SER A CA 1
ATOM 940 C C . SER A 1 121 ? -49.567 -2.598 31.518 1.00 76.00 121 SER A C 1
ATOM 942 O O . SER A 1 121 ? -48.428 -2.693 31.969 1.00 76.00 121 SER A O 1
ATOM 944 N N . ALA A 1 122 ? -50.116 -3.559 30.770 1.00 74.75 122 ALA A N 1
ATOM 945 C CA . ALA A 1 122 ? -49.426 -4.807 30.446 1.00 74.75 122 ALA A CA 1
ATOM 946 C C . ALA A 1 122 ? -48.145 -4.568 29.625 1.00 74.75 122 ALA A C 1
ATOM 948 O O . ALA A 1 122 ? -47.110 -5.181 29.889 1.00 74.75 122 ALA A O 1
ATOM 949 N N . SER A 1 123 ? -48.179 -3.632 28.670 1.00 75.00 123 SER A N 1
ATOM 950 C CA . SER A 1 123 ? -46.993 -3.245 27.895 1.00 75.00 123 SER A CA 1
ATOM 951 C C . SER A 1 123 ? -45.915 -2.581 28.764 1.00 75.00 123 SER A C 1
ATOM 953 O O . SER A 1 123 ? -44.720 -2.833 28.580 1.00 75.00 123 SER A O 1
ATOM 955 N N . LEU A 1 124 ? -46.318 -1.769 29.747 1.00 76.69 124 LEU A N 1
ATOM 956 C CA . LEU A 1 124 ? -45.399 -1.142 30.697 1.00 76.69 124 LEU A CA 1
ATOM 957 C C . LEU A 1 124 ? -44.734 -2.178 31.618 1.00 76.69 124 LEU A C 1
ATOM 959 O O . LEU A 1 124 ? -43.528 -2.096 31.867 1.00 76.69 124 LEU A O 1
ATOM 963 N N . ASP A 1 125 ? -45.487 -3.179 32.075 1.00 79.31 125 ASP A N 1
ATOM 964 C CA . ASP A 1 125 ? -44.957 -4.292 32.868 1.00 79.31 125 ASP A CA 1
ATOM 965 C C . ASP A 1 125 ? -43.932 -5.117 32.075 1.00 79.31 125 ASP A C 1
ATOM 967 O O . ASP A 1 125 ? -42.872 -5.482 32.595 1.00 79.31 125 ASP A O 1
ATOM 971 N N . GLU A 1 126 ? -44.190 -5.343 30.787 1.00 78.56 126 GLU A N 1
ATOM 972 C CA . GLU A 1 126 ? -43.276 -6.051 29.890 1.00 78.56 126 GLU A CA 1
ATOM 973 C C . GLU A 1 126 ? -41.982 -5.251 29.630 1.00 78.56 126 GLU A C 1
ATOM 975 O O . GLU A 1 126 ? -40.875 -5.800 29.681 1.00 78.56 126 GLU A O 1
ATOM 980 N N . ALA A 1 127 ? -42.087 -3.928 29.453 1.00 73.31 127 ALA A N 1
ATOM 981 C CA . ALA A 1 127 ? -40.935 -3.033 29.345 1.00 73.31 127 ALA A CA 1
ATOM 982 C C . ALA A 1 127 ? -40.091 -3.014 30.634 1.00 73.31 127 ALA A C 1
ATOM 984 O O . ALA A 1 127 ? -38.857 -3.072 30.578 1.00 73.31 127 ALA A O 1
ATOM 985 N N . ASN A 1 128 ? -40.734 -3.005 31.804 1.00 76.25 128 ASN A N 1
ATOM 986 C CA . ASN A 1 128 ? -40.054 -3.084 33.098 1.00 76.25 128 ASN A CA 1
ATOM 987 C C . ASN A 1 128 ? -39.320 -4.423 33.280 1.00 76.25 128 ASN A C 1
ATOM 989 O O . ASN A 1 128 ? -38.174 -4.448 33.744 1.00 76.25 128 ASN A O 1
ATOM 993 N N . ALA A 1 129 ? -39.922 -5.534 32.848 1.00 77.94 129 ALA A N 1
ATOM 994 C CA . ALA A 1 129 ? -39.268 -6.841 32.841 1.00 77.94 129 ALA A CA 1
ATOM 995 C C . ALA A 1 129 ? -38.041 -6.872 31.907 1.00 77.94 129 ALA A C 1
ATOM 997 O O . ALA A 1 129 ? -37.002 -7.449 32.253 1.00 77.94 129 ALA A O 1
ATOM 998 N N . LEU A 1 130 ? -38.111 -6.202 30.751 1.00 80.44 130 LEU A N 1
ATOM 999 C CA . LEU A 1 130 ? -36.983 -6.063 29.827 1.00 80.44 130 LEU A CA 1
ATOM 1000 C C . LEU A 1 130 ? -35.831 -5.253 30.445 1.00 80.44 130 LEU A C 1
ATOM 1002 O O . LEU A 1 130 ? -34.673 -5.665 30.350 1.00 80.44 130 LEU A O 1
ATOM 1006 N N . ILE A 1 131 ? -36.133 -4.144 31.126 1.00 78.50 131 ILE A N 1
ATOM 1007 C CA . ILE A 1 131 ? -35.144 -3.320 31.844 1.00 78.50 131 ILE A CA 1
ATOM 1008 C C . ILE A 1 131 ? -34.459 -4.129 32.953 1.00 78.50 131 ILE A C 1
ATOM 1010 O O . ILE A 1 131 ? -33.232 -4.076 33.099 1.00 78.50 131 ILE A O 1
ATOM 1014 N N . ALA A 1 132 ? -35.218 -4.929 33.706 1.00 73.62 132 ALA A N 1
ATOM 1015 C CA . ALA A 1 132 ? -34.661 -5.821 34.720 1.00 73.62 132 ALA A CA 1
ATOM 1016 C C . ALA A 1 132 ? -33.716 -6.865 34.096 1.00 73.62 132 ALA A C 1
ATOM 1018 O O . ALA A 1 132 ? -32.613 -7.096 34.599 1.00 73.62 132 ALA A O 1
ATOM 1019 N N . ARG A 1 133 ? -34.090 -7.438 32.945 1.00 77.56 133 ARG A N 1
ATOM 1020 C CA . ARG A 1 133 ? -33.258 -8.396 32.203 1.00 77.56 133 ARG A CA 1
ATOM 1021 C C . ARG A 1 133 ? -31.983 -7.761 31.641 1.00 77.56 133 ARG A C 1
ATOM 1023 O O . ARG A 1 133 ? -30.916 -8.361 31.749 1.00 77.56 133 ARG A O 1
ATOM 1030 N N . LEU A 1 134 ? -32.063 -6.545 31.100 1.00 71.31 134 LEU A N 1
ATOM 1031 C CA . LEU A 1 134 ? -30.904 -5.755 30.664 1.00 71.31 134 LEU A CA 1
ATOM 1032 C C . LEU A 1 134 ? -29.972 -5.425 31.833 1.00 71.31 134 LEU A C 1
ATOM 1034 O O . LEU A 1 134 ? -28.753 -5.526 31.708 1.00 71.31 134 LEU A O 1
ATOM 1038 N N . THR A 1 135 ? -30.528 -5.093 32.995 1.00 70.00 135 THR A N 1
ATOM 1039 C CA . THR A 1 135 ? -29.751 -4.871 34.222 1.00 70.00 135 THR A CA 1
ATOM 1040 C C . THR A 1 135 ? -28.992 -6.135 34.636 1.00 70.00 135 THR A C 1
ATOM 1042 O O . THR A 1 135 ? -27.829 -6.056 35.022 1.00 70.00 135 THR A O 1
ATOM 1045 N N . LEU A 1 136 ? -29.607 -7.311 34.492 1.00 71.62 136 LEU A N 1
ATOM 1046 C CA . LEU A 1 136 ? -28.992 -8.603 34.810 1.00 71.62 136 LEU A CA 1
ATOM 1047 C C . LEU A 1 136 ? -27.919 -9.006 33.780 1.00 71.62 136 LEU A C 1
ATOM 1049 O O . LEU A 1 136 ? -26.861 -9.502 34.158 1.00 71.62 136 LEU A O 1
ATOM 1053 N N . LEU A 1 137 ? -28.143 -8.713 32.494 1.00 64.88 137 LEU A N 1
ATOM 1054 C CA . LEU A 1 137 ? -27.168 -8.904 31.408 1.00 64.88 137 LEU A CA 1
ATOM 1055 C C . LEU A 1 137 ? -25.968 -7.952 31.499 1.00 64.88 137 LEU A C 1
ATOM 1057 O O . LEU A 1 137 ? -24.865 -8.316 31.101 1.00 64.88 137 LEU A O 1
ATOM 1061 N N . THR A 1 138 ? -26.166 -6.745 32.031 1.00 55.44 138 THR A N 1
ATOM 1062 C CA . THR A 1 138 ? -25.104 -5.744 32.241 1.00 55.44 138 THR A CA 1
ATOM 1063 C C . THR A 1 138 ? -24.446 -5.844 33.622 1.00 55.44 138 THR A C 1
ATOM 1065 O O . THR A 1 138 ? -23.403 -5.231 33.850 1.00 55.44 138 THR A O 1
ATOM 1068 N N . ALA A 1 139 ? -24.977 -6.653 34.544 1.00 59.88 139 ALA A N 1
ATOM 1069 C CA . ALA A 1 139 ? -24.376 -6.900 35.857 1.00 59.88 139 ALA A CA 1
ATOM 1070 C C . ALA A 1 139 ? -22.920 -7.423 35.797 1.00 59.88 139 ALA A C 1
ATOM 1072 O O . ALA A 1 139 ? -22.099 -6.943 36.582 1.00 59.88 139 ALA A O 1
ATOM 1073 N N . PRO A 1 140 ? -22.531 -8.310 34.853 1.00 54.91 140 PRO A N 1
ATOM 1074 C CA . PRO A 1 140 ? -21.134 -8.699 34.659 1.00 54.91 140 PRO A CA 1
ATOM 1075 C C . PRO A 1 140 ? -20.241 -7.532 34.223 1.00 54.91 140 PRO A C 1
ATOM 1077 O O . PRO A 1 140 ? -19.068 -7.514 34.574 1.00 54.91 140 PRO A O 1
ATOM 1080 N N . LEU A 1 141 ? -20.780 -6.533 33.509 1.00 49.91 141 LEU A N 1
ATOM 1081 C CA . LEU A 1 141 ? -20.029 -5.338 33.103 1.00 49.91 141 LEU A CA 1
ATOM 1082 C C . LEU A 1 141 ? -19.774 -4.398 34.292 1.00 49.91 141 LEU A C 1
ATOM 1084 O O . LEU A 1 141 ? -18.692 -3.826 34.395 1.00 49.91 141 LEU A O 1
ATOM 1088 N N . ARG A 1 142 ? -20.705 -4.310 35.256 1.00 49.62 142 ARG A N 1
ATOM 1089 C CA . ARG A 1 142 ? -20.499 -3.556 36.513 1.00 49.62 142 ARG A CA 1
ATOM 1090 C C . ARG A 1 142 ? -19.361 -4.115 37.374 1.00 49.62 142 ARG A C 1
ATOM 1092 O O . ARG A 1 142 ? -18.796 -3.379 38.172 1.00 49.62 142 ARG A O 1
ATOM 1099 N N . LYS A 1 143 ? -18.976 -5.384 37.188 1.00 47.66 143 LYS A N 1
ATOM 1100 C CA . LYS A 1 143 ? -17.800 -5.995 37.840 1.00 47.66 143 LYS A CA 1
ATOM 1101 C C . LYS A 1 143 ? -16.476 -5.337 37.421 1.00 47.66 143 LYS A C 1
ATOM 1103 O O . LYS A 1 143 ? -15.490 -5.460 38.140 1.00 47.66 143 LYS A O 1
ATOM 1108 N N . TYR A 1 144 ? -16.457 -4.638 36.286 1.00 45.50 144 TYR A N 1
ATOM 1109 C CA . TYR A 1 144 ? -15.276 -3.956 35.753 1.00 45.50 144 TYR A CA 1
ATOM 1110 C C . TYR A 1 144 ? -15.262 -2.446 36.037 1.00 45.50 144 TYR A C 1
ATOM 1112 O O . TYR A 1 144 ? -14.324 -1.767 35.632 1.00 45.50 144 TYR A O 1
ATOM 1120 N N . ILE A 1 145 ? -16.271 -1.909 36.739 1.00 44.75 145 ILE A N 1
ATOM 1121 C CA . ILE A 1 145 ? -16.380 -0.479 37.057 1.00 44.75 145 ILE A CA 1
ATOM 1122 C C . ILE A 1 145 ? -16.805 -0.335 38.527 1.00 44.75 145 ILE A C 1
ATOM 1124 O O . ILE A 1 145 ? -17.985 -0.432 38.863 1.00 44.75 145 ILE A O 1
ATOM 1128 N N . SER A 1 146 ? -15.839 -0.127 39.425 1.00 52.25 146 SER A N 1
ATOM 1129 C CA . SER A 1 146 ? -16.122 0.157 40.838 1.00 52.25 146 SER A CA 1
ATOM 1130 C C . SER A 1 146 ? -16.478 1.631 41.010 1.00 52.25 146 SER A C 1
ATOM 1132 O O . SER A 1 146 ? -15.680 2.508 40.701 1.00 52.25 146 SER A O 1
ATOM 1134 N N . THR A 1 147 ? -17.663 1.927 41.545 1.00 53.12 147 THR A N 1
ATOM 1135 C CA . THR A 1 147 ? -18.039 3.298 41.936 1.00 53.12 147 THR A CA 1
ATOM 1136 C C . THR A 1 147 ? -17.626 3.644 43.370 1.00 53.12 147 THR A C 1
ATOM 1138 O O . THR A 1 147 ? -17.719 4.812 43.757 1.00 53.12 147 THR A O 1
ATOM 1141 N N . LYS A 1 148 ? -17.177 2.645 44.147 1.00 52.28 148 LYS A N 1
ATOM 1142 C CA . LYS A 1 148 ? -16.850 2.757 45.580 1.00 52.28 148 LYS A CA 1
ATOM 1143 C C . LYS A 1 148 ? -15.352 2.843 45.879 1.00 52.28 148 LYS A C 1
ATOM 1145 O O . LYS A 1 148 ? -14.990 3.422 46.894 1.00 52.28 148 LYS A O 1
ATOM 1150 N N . TYR A 1 149 ? -14.504 2.285 45.017 1.00 57.81 149 TYR A N 1
ATOM 1151 C CA . TYR A 1 149 ? -13.057 2.207 45.229 1.00 57.81 149 TYR A CA 1
ATOM 1152 C C . TYR A 1 149 ? -12.317 2.802 44.041 1.00 57.81 149 TYR A C 1
ATOM 1154 O O . TYR A 1 149 ? -12.579 2.412 42.905 1.00 57.81 149 TYR A O 1
ATOM 1162 N N . THR A 1 150 ? -11.401 3.724 44.321 1.00 58.97 150 THR A N 1
ATOM 1163 C CA . THR A 1 150 ? -10.588 4.410 43.306 1.00 58.97 150 THR A CA 1
ATOM 1164 C C . THR A 1 150 ? -9.330 3.605 42.978 1.00 58.97 150 THR A C 1
ATOM 1166 O O . THR A 1 150 ? -8.839 3.640 41.854 1.00 58.97 150 THR A O 1
ATOM 1169 N N . PHE A 1 151 ? -8.835 2.831 43.947 1.00 59.56 151 PHE A N 1
ATOM 1170 C CA . PHE A 1 151 ? -7.682 1.951 43.795 1.00 59.56 151 PHE A CA 1
ATOM 1171 C C . PHE A 1 151 ? -7.939 0.621 44.511 1.00 59.56 151 PHE A C 1
ATOM 1173 O O . PHE A 1 151 ? -8.353 0.602 45.672 1.00 59.56 151 PHE A O 1
ATOM 1180 N N . SER A 1 152 ? -7.691 -0.499 43.831 1.00 60.22 152 SER A N 1
ATOM 1181 C CA . SER A 1 152 ? -7.849 -1.841 44.400 1.00 60.22 152 SER A CA 1
ATOM 1182 C C . SER A 1 152 ? -6.775 -2.788 43.882 1.00 60.22 152 SER A C 1
ATOM 1184 O O . SER A 1 152 ? -6.520 -2.822 42.677 1.00 60.22 152 SER A O 1
ATOM 1186 N N . VAL A 1 153 ? -6.218 -3.611 44.766 1.00 62.12 153 VAL A N 1
ATOM 1187 C CA . VAL A 1 153 ? -5.343 -4.734 44.410 1.00 62.12 153 VAL A CA 1
ATOM 1188 C C . VAL A 1 153 ? -6.166 -6.011 44.504 1.00 62.12 153 VAL A C 1
ATOM 1190 O O . VAL A 1 153 ? -6.696 -6.322 45.567 1.00 62.12 153 VAL A O 1
ATOM 1193 N N . ASN A 1 154 ? -6.292 -6.748 43.403 1.00 56.56 154 ASN A N 1
ATOM 1194 C CA . ASN A 1 154 ? -7.111 -7.961 43.327 1.00 56.56 154 ASN A CA 1
ATOM 1195 C C . ASN A 1 154 ? -6.222 -9.205 43.198 1.00 56.56 154 ASN A C 1
ATOM 1197 O O . ASN A 1 154 ? -5.135 -9.126 42.626 1.00 56.56 154 ASN A O 1
ATOM 1201 N N . THR A 1 155 ? -6.666 -10.350 43.724 1.00 57.72 155 THR A N 1
ATOM 1202 C CA . THR A 1 155 ? -5.951 -11.623 43.511 1.00 57.72 155 THR A CA 1
ATOM 1203 C C . THR A 1 155 ? -6.196 -12.182 42.100 1.00 57.72 155 THR A C 1
ATOM 1205 O O . THR A 1 155 ? -6.981 -11.628 41.327 1.00 57.72 155 THR A O 1
ATOM 1208 N N . ALA A 1 156 ? -5.536 -13.295 41.756 1.00 50.56 156 ALA A N 1
ATOM 1209 C CA . ALA A 1 156 ? -5.669 -13.976 40.463 1.00 50.56 156 ALA A CA 1
ATOM 1210 C C . ALA A 1 156 ? -7.109 -14.422 40.130 1.00 50.56 156 ALA A C 1
ATOM 1212 O O . ALA A 1 156 ? -7.428 -14.624 38.961 1.00 50.56 156 ALA A O 1
ATOM 1213 N N . GLU A 1 157 ? -7.997 -14.517 41.126 1.00 45.75 157 GLU A N 1
ATOM 1214 C CA . GLU A 1 157 ? -9.431 -14.783 40.926 1.00 45.75 157 GLU A CA 1
ATOM 1215 C C . GLU A 1 157 ? -10.220 -13.539 40.454 1.00 45.75 157 GLU A C 1
ATOM 1217 O O . GLU A 1 157 ? -11.426 -13.594 40.194 1.00 45.75 157 GLU A O 1
ATOM 1222 N N . GLY A 1 158 ? -9.539 -12.403 40.282 1.00 43.50 158 GLY A N 1
ATOM 1223 C CA . GLY A 1 158 ? -10.103 -11.155 39.786 1.00 43.50 158 GLY A CA 1
ATOM 1224 C C . GLY A 1 158 ? -10.807 -10.327 40.873 1.00 43.50 158 GLY A C 1
ATOM 1225 O O . GLY A 1 158 ? -10.606 -10.552 42.069 1.00 43.50 158 GLY A O 1
ATOM 1226 N N . PRO A 1 159 ? -11.660 -9.355 40.485 1.00 43.91 159 PRO A N 1
ATOM 1227 C CA . PRO A 1 159 ? -12.274 -8.368 41.391 1.00 43.91 159 PRO A CA 1
ATOM 1228 C C . PRO A 1 159 ? -13.170 -8.930 42.509 1.00 43.91 159 PRO A C 1
ATOM 1230 O O . PRO A 1 159 ? -13.714 -8.165 43.296 1.00 43.91 159 PRO A O 1
ATOM 1233 N N . VAL A 1 160 ? -13.383 -10.249 42.562 1.00 47.28 160 VAL A N 1
ATOM 1234 C CA . VAL A 1 160 ? -14.165 -10.929 43.616 1.00 47.28 160 VAL A CA 1
ATOM 1235 C C . VAL A 1 160 ? -13.355 -11.185 44.886 1.00 47.28 160 VAL A C 1
ATOM 1237 O O . VAL A 1 160 ? -13.925 -11.504 45.923 1.00 47.28 160 VAL A O 1
ATOM 1240 N N . SER A 1 161 ? -12.038 -11.004 44.817 1.00 57.00 161 SER A N 1
ATOM 1241 C CA . SER A 1 161 ? -11.114 -11.145 45.939 1.00 57.00 161 SER A CA 1
ATOM 1242 C C . SER A 1 161 ? -10.183 -9.934 45.962 1.00 57.00 161 SER A C 1
ATOM 1244 O O . SER A 1 161 ? -9.081 -9.950 45.406 1.00 57.00 161 SER A O 1
ATOM 1246 N N . THR A 1 162 ? -10.656 -8.836 46.538 1.00 54.38 162 THR A N 1
ATOM 1247 C CA . THR A 1 162 ? -9.835 -7.640 46.726 1.00 54.38 162 THR A CA 1
ATOM 1248 C C . THR A 1 162 ? -8.897 -7.873 47.906 1.00 54.38 162 THR A C 1
ATOM 1250 O O . THR A 1 162 ? -9.352 -8.136 49.011 1.00 54.38 162 THR A O 1
ATOM 1253 N N . GLY A 1 163 ? -7.589 -7.825 47.661 1.00 58.84 163 GLY A N 1
ATOM 1254 C CA . GLY A 1 163 ? -6.525 -7.963 48.658 1.00 58.84 163 GLY A CA 1
ATOM 1255 C C . GLY A 1 163 ? -6.328 -6.707 49.513 1.00 58.84 163 GLY A C 1
ATOM 1256 O O . GLY A 1 163 ? -5.914 -6.810 50.663 1.00 58.84 163 GLY A O 1
ATOM 1257 N N . LEU A 1 164 ? -6.626 -5.530 48.953 1.00 67.44 164 LEU A N 1
ATOM 1258 C CA . LEU A 1 164 ? -6.599 -4.216 49.609 1.00 67.44 164 LEU A CA 1
ATOM 1259 C C . LEU A 1 164 ? -7.306 -3.195 48.706 1.00 67.44 164 LEU A C 1
ATOM 1261 O O . LEU A 1 164 ? -7.155 -3.263 47.483 1.00 67.44 164 LEU A O 1
ATOM 1265 N N . ALA A 1 165 ? -8.049 -2.247 49.283 1.00 62.69 165 ALA A N 1
ATOM 1266 C CA . ALA A 1 165 ? -8.642 -1.144 48.522 1.00 62.69 165 ALA A CA 1
ATOM 1267 C C . ALA A 1 165 ? -8.610 0.191 49.267 1.00 62.69 165 ALA A C 1
ATOM 1269 O O . ALA A 1 165 ? -8.615 0.227 50.496 1.00 62.69 165 ALA A O 1
ATOM 1270 N N . LEU A 1 166 ? -8.600 1.275 48.491 1.00 65.69 166 LEU A N 1
ATOM 1271 C CA . LEU A 1 166 ? -8.813 2.643 48.950 1.00 65.69 166 LEU A CA 1
ATOM 1272 C C . LEU A 1 166 ? -10.120 3.164 48.344 1.00 65.69 166 LEU A C 1
ATOM 1274 O O . LEU A 1 166 ? -10.328 3.082 47.125 1.00 65.69 166 LEU A O 1
ATOM 1278 N N . ASP A 1 167 ? -11.018 3.656 49.194 1.00 59.12 167 ASP A N 1
ATOM 1279 C CA . ASP A 1 167 ? -12.259 4.290 48.749 1.00 59.12 167 ASP A CA 1
ATOM 1280 C C . ASP A 1 167 ? -12.032 5.719 48.214 1.00 59.12 167 ASP A C 1
ATOM 1282 O O . ASP A 1 167 ? -10.904 6.218 48.153 1.00 59.12 167 ASP A O 1
ATOM 1286 N N . ARG A 1 168 ? -13.111 6.368 47.760 1.00 51.72 168 ARG A N 1
ATOM 1287 C CA . ARG A 1 168 ? -13.064 7.729 47.197 1.00 51.72 168 ARG A CA 1
ATOM 1288 C C . ARG A 1 168 ? -12.584 8.784 48.200 1.00 51.72 168 ARG A C 1
ATOM 1290 O O . ARG A 1 168 ? -12.026 9.792 47.779 1.00 51.72 168 ARG A O 1
ATOM 1297 N N . ASP A 1 169 ? -12.756 8.521 49.489 1.00 53.56 169 ASP A N 1
ATOM 1298 C CA . ASP A 1 169 ? -12.375 9.402 50.588 1.00 53.56 169 ASP A CA 1
ATOM 1299 C C . ASP A 1 169 ? -11.030 8.971 51.212 1.00 53.56 169 ASP A C 1
ATOM 1301 O O . ASP A 1 169 ? -10.687 9.391 52.317 1.00 53.56 169 ASP A O 1
ATOM 1305 N N . MET A 1 170 ? -10.251 8.138 50.502 1.00 53.38 170 MET A N 1
ATOM 1306 C CA . MET A 1 170 ? -8.970 7.556 50.937 1.00 53.38 170 MET A CA 1
ATOM 1307 C C . MET A 1 170 ? -9.076 6.614 52.151 1.00 53.38 170 MET A C 1
ATOM 1309 O O . MET A 1 170 ? -8.080 6.325 52.819 1.00 53.38 170 MET A O 1
ATOM 1313 N N . GLY A 1 171 ? -10.264 6.080 52.430 1.00 56.72 171 GLY A N 1
ATOM 1314 C CA . GLY A 1 171 ? -10.488 5.056 53.442 1.00 56.72 171 GLY A CA 1
ATOM 1315 C C . GLY A 1 171 ? -9.852 3.723 53.051 1.00 56.72 171 GLY A C 1
ATOM 1316 O O . GLY A 1 171 ? -10.156 3.150 52.004 1.00 56.72 171 GLY A O 1
ATOM 1317 N N . LEU A 1 172 ? -8.968 3.211 53.913 1.00 65.19 172 LEU A N 1
ATOM 1318 C CA . LEU A 1 172 ? -8.317 1.916 53.735 1.00 65.19 172 LEU A CA 1
ATOM 1319 C C . LEU A 1 172 ? -9.277 0.773 54.064 1.00 65.19 172 LEU A C 1
ATOM 1321 O O . LEU A 1 172 ? -9.843 0.732 55.155 1.00 65.19 172 LEU A O 1
ATOM 1325 N N . TRP A 1 173 ? -9.393 -0.185 53.147 1.00 57.47 173 TRP A N 1
ATOM 1326 C CA . TRP A 1 173 ? -10.156 -1.418 53.292 1.00 57.47 173 TRP A CA 1
ATOM 1327 C C . TRP A 1 173 ? -9.234 -2.642 53.234 1.00 57.47 173 TRP A C 1
ATOM 1329 O O . TRP A 1 173 ? -8.446 -2.789 52.294 1.00 57.47 173 TRP A O 1
ATOM 1339 N N . LEU A 1 174 ? -9.342 -3.521 54.239 1.00 66.25 174 LEU A N 1
ATOM 1340 C CA . LEU A 1 174 ? -8.534 -4.735 54.368 1.00 66.25 174 LEU A CA 1
ATOM 1341 C C . LEU A 1 174 ? -9.451 -5.973 54.416 1.00 66.25 174 LEU A C 1
ATOM 1343 O O . LEU A 1 174 ? -10.294 -6.075 55.310 1.00 66.25 174 LEU A O 1
ATOM 1347 N N . PRO A 1 175 ? -9.305 -6.934 53.492 1.00 57.56 175 PRO A N 1
ATOM 1348 C CA . PRO A 1 175 ? -10.137 -8.132 53.459 1.00 57.56 175 PRO A CA 1
ATOM 1349 C C . PRO A 1 175 ? -9.953 -8.997 54.712 1.00 57.56 175 PRO A C 1
ATOM 1351 O O . PRO A 1 175 ? -8.842 -9.197 55.199 1.00 57.56 175 PRO A O 1
ATOM 1354 N N . GLY A 1 176 ? -11.062 -9.540 55.222 1.00 56.09 176 GLY A N 1
ATOM 1355 C CA . GLY A 1 176 ? -11.088 -10.388 56.422 1.00 56.09 176 GLY A CA 1
ATOM 1356 C C . GLY A 1 176 ? -11.166 -9.622 57.748 1.00 56.09 176 GLY A C 1
ATOM 1357 O O . GLY A 1 176 ? -11.388 -10.239 58.791 1.00 56.09 176 GLY A O 1
ATOM 1358 N N . LEU A 1 177 ? -11.047 -8.291 57.726 1.00 57.44 177 LEU A N 1
ATOM 1359 C CA . LEU A 1 177 ? -11.281 -7.459 58.901 1.00 57.44 177 LEU A CA 1
ATOM 1360 C C . LEU A 1 177 ? -12.795 -7.282 59.113 1.00 57.44 177 LEU A C 1
ATOM 1362 O O . LEU A 1 177 ? -13.526 -6.925 58.188 1.00 57.44 177 LEU A O 1
ATOM 1366 N N . LYS A 1 178 ? -13.293 -7.551 60.326 1.00 61.47 178 LYS A N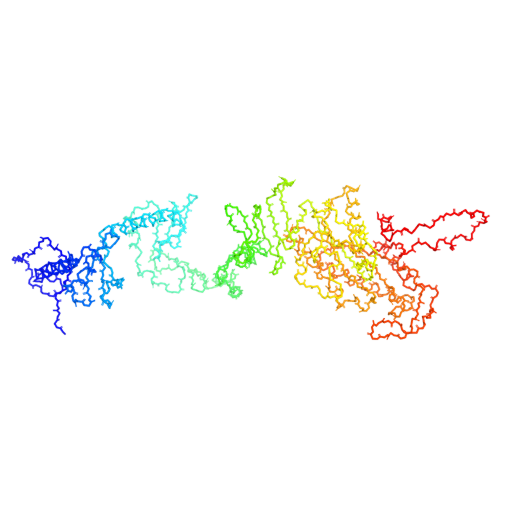 1
ATOM 1367 C CA . LYS A 1 178 ? -14.715 -7.338 60.639 1.00 61.47 178 LYS A CA 1
ATOM 1368 C C . LYS A 1 178 ? -15.065 -5.847 60.557 1.00 61.47 178 LYS A C 1
ATOM 1370 O O . LYS A 1 178 ? -14.229 -5.001 60.876 1.00 61.47 178 LYS A O 1
ATOM 1375 N N . ALA A 1 179 ? -16.298 -5.527 60.158 1.00 51.94 179 ALA A N 1
ATOM 1376 C CA . ALA A 1 179 ? -16.743 -4.151 59.912 1.00 51.94 179 ALA A CA 1
ATOM 1377 C C . ALA A 1 179 ? -16.528 -3.221 61.121 1.00 51.94 179 ALA A C 1
ATOM 1379 O O . ALA A 1 179 ? -16.186 -2.052 60.943 1.00 51.94 179 ALA A O 1
ATOM 1380 N N . GLU A 1 180 ? -16.640 -3.751 62.343 1.00 63.25 180 GLU A N 1
ATOM 1381 C CA . GLU A 1 180 ? -16.433 -2.979 63.572 1.00 63.25 180 GLU A CA 1
ATOM 1382 C C . GLU A 1 180 ? -14.953 -2.599 63.769 1.00 63.25 180 GLU A C 1
ATOM 1384 O O . GLU A 1 180 ? -14.638 -1.512 64.248 1.00 63.25 180 GLU A O 1
ATOM 1389 N N . LEU A 1 181 ? -14.028 -3.464 63.340 1.00 56.06 181 LEU A N 1
ATOM 1390 C CA . LEU A 1 181 ? -12.587 -3.197 63.372 1.00 56.06 181 LEU A CA 1
ATOM 1391 C C . LEU A 1 181 ? -12.160 -2.254 62.240 1.00 56.06 181 LEU A C 1
ATOM 1393 O O . LEU A 1 181 ? -11.278 -1.424 62.444 1.00 56.06 181 LEU A O 1
ATOM 1397 N N . GLN A 1 182 ? -12.811 -2.330 61.074 1.00 59.91 182 GLN A N 1
ATOM 1398 C CA . GLN A 1 182 ? -12.569 -1.406 59.960 1.00 59.91 182 GLN A CA 1
ATOM 1399 C C . GLN A 1 182 ? -12.952 0.036 60.339 1.00 59.91 182 GLN A C 1
ATOM 1401 O O . GLN A 1 182 ? -12.188 0.966 60.083 1.00 59.91 182 GLN A O 1
ATOM 1406 N N . GLN A 1 183 ? -14.092 0.212 61.021 1.00 55.38 183 GLN A N 1
ATOM 1407 C CA . GLN A 1 183 ? -14.523 1.509 61.558 1.00 55.38 183 GLN A CA 1
ATOM 1408 C C . GLN A 1 183 ? -13.606 2.017 62.679 1.00 55.38 183 GLN A C 1
ATOM 1410 O O . GLN A 1 183 ? -13.321 3.212 62.741 1.00 55.38 183 GLN A O 1
ATOM 1415 N N . TYR A 1 184 ? -13.088 1.131 63.535 1.00 59.69 184 TYR A N 1
ATOM 1416 C CA . TYR A 1 184 ? -12.126 1.511 64.573 1.00 59.69 184 TYR A CA 1
ATOM 1417 C C . TYR A 1 184 ? -10.795 2.012 63.981 1.00 59.69 184 TYR A C 1
ATOM 1419 O O . TYR A 1 184 ? -10.262 3.020 64.436 1.00 59.69 184 TYR A O 1
ATOM 1427 N N . VAL A 1 185 ? -10.285 1.383 62.912 1.00 55.31 185 VAL A N 1
ATOM 1428 C CA . VAL A 1 185 ? -9.077 1.846 62.195 1.00 55.31 185 VAL A CA 1
ATOM 1429 C C . VAL A 1 185 ? -9.281 3.232 61.569 1.00 55.31 185 VAL A C 1
ATOM 1431 O O . VAL A 1 185 ? -8.383 4.067 61.658 1.00 55.31 185 VAL A O 1
ATOM 1434 N N . GLN A 1 186 ? -10.465 3.520 61.016 1.00 52.41 186 GLN A N 1
ATOM 1435 C CA . GLN A 1 186 ? -10.814 4.866 60.537 1.00 52.41 186 GLN A CA 1
ATOM 1436 C C . GLN A 1 186 ? -10.865 5.910 61.667 1.00 52.41 186 GLN A C 1
ATOM 1438 O O . GLN A 1 186 ? -10.495 7.060 61.449 1.00 52.41 186 GLN A O 1
ATOM 1443 N N . GLN A 1 187 ? -11.273 5.529 62.882 1.00 52.53 187 GLN A N 1
ATOM 1444 C CA . GLN A 1 187 ? -11.285 6.428 64.047 1.00 52.53 187 GLN A CA 1
ATOM 1445 C C . GLN A 1 187 ? -9.888 6.671 64.648 1.00 52.53 187 GLN A C 1
ATOM 1447 O O . GLN A 1 187 ? -9.656 7.717 65.255 1.00 52.53 187 GLN A O 1
ATOM 1452 N N . LEU A 1 188 ? -8.949 5.736 64.470 1.00 54.91 188 LEU A N 1
ATOM 1453 C CA . LEU A 1 188 ? -7.572 5.840 64.970 1.00 54.91 188 LEU A CA 1
ATOM 1454 C C . LEU A 1 188 ? -6.689 6.824 64.185 1.00 54.91 188 LEU A C 1
ATOM 1456 O O . LEU A 1 188 ? -5.615 7.173 64.676 1.00 54.91 188 LEU A O 1
ATOM 1460 N N . ILE A 1 189 ? -7.119 7.286 63.004 1.00 54.06 189 ILE A N 1
ATOM 1461 C CA . ILE A 1 189 ? -6.427 8.319 62.218 1.00 54.06 189 ILE A CA 1
ATOM 1462 C C . ILE A 1 189 ? -7.283 9.600 62.227 1.00 54.06 189 ILE A C 1
ATOM 1464 O O . ILE A 1 189 ? -8.122 9.796 61.349 1.00 54.06 189 ILE A O 1
ATOM 1468 N N . PRO A 1 190 ? -7.112 10.503 63.213 1.00 50.44 190 PRO A N 1
ATOM 1469 C CA . PRO A 1 190 ? -7.861 11.751 63.264 1.00 50.44 190 PRO A CA 1
ATOM 1470 C C . PRO A 1 190 ? -7.560 12.629 62.044 1.00 50.44 190 PRO A C 1
ATOM 1472 O O . PRO A 1 190 ? -6.394 12.883 61.730 1.00 50.44 190 PRO A O 1
ATOM 1475 N N . TRP A 1 191 ? -8.602 13.197 61.430 1.00 40.16 191 TRP A N 1
ATOM 1476 C CA . TRP A 1 191 ? -8.508 14.162 60.318 1.00 40.16 191 TRP A CA 1
ATOM 1477 C C . TRP A 1 191 ? -7.536 15.329 60.587 1.00 40.16 191 TRP A C 1
ATOM 1479 O O . TRP A 1 191 ? -6.925 15.874 59.671 1.00 40.16 191 TRP A O 1
ATOM 1489 N N . SER A 1 192 ? -7.321 15.686 61.857 1.00 45.22 192 SER A N 1
ATOM 1490 C CA . SER A 1 192 ? -6.363 16.718 62.275 1.00 45.22 192 SER A CA 1
ATOM 1491 C C . SER A 1 192 ? -4.888 16.373 62.015 1.00 45.22 192 SER A C 1
ATOM 1493 O O . SER A 1 192 ? -4.041 17.259 62.113 1.00 45.22 192 SER A O 1
ATOM 1495 N N . ILE A 1 193 ? -4.555 15.105 61.742 1.00 45.72 193 ILE A N 1
ATOM 1496 C CA . ILE A 1 193 ? -3.190 14.671 61.398 1.00 45.72 193 ILE A CA 1
ATOM 1497 C C . ILE A 1 193 ? -2.949 14.788 59.886 1.00 45.72 193 ILE A C 1
ATOM 1499 O O . ILE A 1 193 ? -1.873 15.233 59.493 1.00 45.72 193 ILE A O 1
ATOM 1503 N N . ALA A 1 194 ? -3.953 14.501 59.048 1.00 44.44 194 ALA A N 1
ATOM 1504 C CA . ALA A 1 194 ? -3.863 14.651 57.590 1.00 44.44 194 ALA A CA 1
ATOM 1505 C C . ALA A 1 194 ? -3.585 16.107 57.163 1.00 44.44 194 ALA A C 1
ATOM 1507 O O . ALA A 1 194 ? -2.788 16.351 56.266 1.00 44.44 194 ALA A O 1
ATOM 1508 N N . ASN A 1 195 ? -4.145 17.088 57.881 1.00 42.97 195 ASN A N 1
ATOM 1509 C CA . ASN A 1 195 ? -3.921 18.517 57.618 1.00 42.97 195 ASN A CA 1
ATOM 1510 C C . ASN A 1 195 ? -2.628 19.097 58.233 1.00 42.97 195 ASN A C 1
ATOM 1512 O O . ASN A 1 195 ? -2.395 20.301 58.135 1.00 42.97 195 ASN A O 1
ATOM 1516 N N . ARG A 1 196 ? -1.792 18.295 58.910 1.00 43.56 196 ARG A N 1
ATOM 1517 C CA . ARG A 1 196 ? -0.615 18.800 59.647 1.00 43.56 196 ARG A CA 1
ATOM 1518 C C . ARG A 1 196 ? 0.615 19.058 58.766 1.00 43.56 196 ARG A C 1
ATOM 1520 O O . ARG A 1 196 ? 1.485 19.816 59.185 1.00 43.56 196 ARG A O 1
ATOM 1527 N N . TYR A 1 197 ? 0.685 18.469 57.572 1.00 49.84 197 TYR A N 1
ATOM 1528 C CA . TYR A 1 197 ? 1.860 18.535 56.691 1.00 49.84 197 TYR A CA 1
ATOM 1529 C C . TYR A 1 197 ? 1.501 19.019 55.276 1.00 49.84 197 TYR A C 1
ATOM 1531 O O . TYR A 1 197 ? 1.615 18.251 54.323 1.00 49.84 197 TYR A O 1
ATOM 1539 N N . PRO A 1 198 ? 1.047 20.275 55.114 1.00 44.31 198 PRO A N 1
ATOM 1540 C CA . PRO A 1 198 ? 0.851 20.857 53.789 1.00 44.31 198 PRO A CA 1
ATOM 1541 C C . PRO A 1 198 ? 2.200 20.983 53.068 1.00 44.31 198 PRO A C 1
ATOM 1543 O O . PRO A 1 198 ? 3.196 21.350 53.694 1.00 44.31 198 PRO A O 1
ATOM 1546 N N . GLY A 1 199 ? 2.235 20.700 51.766 1.00 43.75 199 GLY A N 1
ATOM 1547 C CA . GLY A 1 199 ? 3.465 20.791 50.973 1.00 43.75 199 GLY A CA 1
ATOM 1548 C C . GLY A 1 199 ? 4.240 19.480 50.806 1.00 43.75 199 GLY A C 1
ATOM 1549 O O . GLY A 1 199 ? 5.365 19.517 50.305 1.00 43.75 199 GLY A O 1
ATOM 1550 N N . TYR A 1 200 ? 3.695 18.350 51.276 1.00 48.22 200 TYR A N 1
ATOM 1551 C CA . TYR A 1 200 ? 4.337 17.038 51.200 1.00 48.22 200 TYR A CA 1
ATOM 1552 C C . TYR A 1 200 ? 3.427 15.989 50.565 1.00 48.22 200 TYR A C 1
ATOM 1554 O O . TYR A 1 200 ? 2.312 15.756 51.030 1.00 48.22 200 TYR A O 1
ATOM 1562 N N . GLN A 1 201 ? 3.959 15.279 49.571 1.00 49.03 201 GLN A N 1
ATOM 1563 C CA . GLN A 1 201 ? 3.293 14.149 48.924 1.00 49.03 201 GLN A CA 1
ATOM 1564 C C . GLN A 1 201 ? 3.332 12.887 49.796 1.00 49.03 201 GLN A C 1
ATOM 1566 O O . GLN A 1 201 ? 2.399 12.084 49.779 1.00 49.03 201 GLN A O 1
ATOM 1571 N N . LEU A 1 202 ? 4.410 12.695 50.567 1.00 49.59 202 LEU A N 1
ATOM 1572 C CA . LEU A 1 202 ? 4.593 11.532 51.439 1.00 49.59 202 LEU A CA 1
ATOM 1573 C C . LEU A 1 202 ? 5.475 11.892 52.643 1.00 49.59 202 LEU A C 1
ATOM 1575 O O . LEU A 1 202 ? 6.544 12.468 52.476 1.00 49.59 202 LEU A O 1
ATOM 1579 N N . MET A 1 203 ? 5.069 11.531 53.862 1.00 48.03 203 MET A N 1
ATOM 1580 C CA . MET A 1 203 ? 5.818 11.827 55.092 1.00 48.03 203 MET A CA 1
ATOM 1581 C C . MET A 1 203 ? 5.807 10.611 56.023 1.00 48.03 203 MET A C 1
ATOM 1583 O O . MET A 1 203 ? 4.759 10.203 56.520 1.00 48.03 203 MET A O 1
ATOM 1587 N N . PHE A 1 204 ? 6.984 10.058 56.302 1.00 53.34 204 PHE A N 1
ATOM 1588 C CA . PHE A 1 204 ? 7.193 9.061 57.346 1.00 53.34 204 PHE A CA 1
ATOM 1589 C C . PHE A 1 204 ? 7.618 9.772 58.621 1.00 53.34 204 PHE A C 1
ATOM 1591 O O . PHE A 1 204 ? 8.674 10.401 58.654 1.00 53.34 204 PHE A O 1
ATOM 1598 N N . THR A 1 205 ? 6.816 9.668 59.675 1.00 46.28 205 THR A N 1
ATOM 1599 C CA . THR A 1 205 ? 7.139 10.225 60.991 1.00 46.28 205 THR A CA 1
ATOM 1600 C C . THR A 1 205 ? 7.503 9.129 61.981 1.00 46.28 205 THR A C 1
ATOM 1602 O O . THR A 1 205 ? 7.198 7.953 61.787 1.00 46.28 205 THR A O 1
ATOM 1605 N N . ASP A 1 206 ? 8.111 9.523 63.092 1.00 48.59 206 ASP A N 1
ATOM 1606 C CA . ASP A 1 206 ? 8.184 8.682 64.276 1.00 48.59 206 ASP A CA 1
ATOM 1607 C C . ASP A 1 206 ? 6.784 8.346 64.818 1.00 48.59 206 ASP A C 1
ATOM 1609 O O . ASP A 1 206 ? 5.780 8.958 64.444 1.00 48.59 206 ASP A O 1
ATOM 1613 N N . VAL A 1 207 ? 6.720 7.391 65.750 1.00 43.25 207 VAL A N 1
ATOM 1614 C CA . VAL A 1 207 ? 5.458 6.917 66.353 1.00 43.25 207 VAL A CA 1
ATOM 1615 C C . VAL A 1 207 ? 4.657 8.025 67.047 1.00 43.25 207 VAL A C 1
ATOM 1617 O O . VAL A 1 207 ? 3.467 7.857 67.294 1.00 43.25 207 VAL A O 1
ATOM 1620 N N . THR A 1 208 ? 5.294 9.156 67.372 1.00 43.00 208 THR A N 1
ATOM 1621 C CA . THR A 1 208 ? 4.632 10.310 67.993 1.00 43.00 208 THR A CA 1
ATOM 1622 C C . THR A 1 208 ? 4.065 11.310 66.982 1.00 43.00 208 THR A C 1
ATOM 1624 O O . THR A 1 208 ? 3.333 12.218 67.383 1.00 43.00 208 THR A O 1
ATOM 1627 N N . GLY A 1 209 ? 4.384 11.170 65.689 1.00 41.62 209 GLY A N 1
ATOM 1628 C CA . GLY A 1 209 ? 3.952 12.100 64.647 1.00 41.62 209 GLY A CA 1
ATOM 1629 C C . GLY A 1 209 ? 4.536 13.502 64.820 1.00 41.62 209 GLY A C 1
ATOM 1630 O O . GLY A 1 209 ? 3.876 14.483 64.487 1.00 41.62 209 GLY A O 1
ATOM 1631 N N . LYS A 1 210 ? 5.722 13.631 65.428 1.00 43.62 210 LYS A N 1
ATOM 1632 C CA . LYS A 1 210 ? 6.362 14.934 65.700 1.00 43.62 210 LYS A CA 1
ATOM 1633 C C . LYS A 1 210 ? 7.735 15.071 65.062 1.00 43.62 210 LYS A C 1
ATOM 1635 O O . LYS A 1 210 ? 8.183 16.194 64.853 1.00 43.62 210 LYS A O 1
ATOM 1640 N N . LYS A 1 211 ? 8.402 13.961 64.746 1.00 46.12 211 LYS A N 1
ATOM 1641 C CA . LYS A 1 211 ? 9.701 13.945 64.071 1.00 46.12 211 LYS A CA 1
ATOM 1642 C C . LYS A 1 211 ? 9.539 13.277 62.712 1.00 46.12 211 LYS A C 1
ATOM 1644 O O . LYS A 1 211 ? 9.136 12.120 62.650 1.00 46.12 211 LYS A O 1
ATOM 1649 N N . GLY A 1 212 ? 9.839 13.999 61.634 1.00 52.69 212 GLY A N 1
ATOM 1650 C CA . GLY A 1 212 ? 9.950 13.404 60.301 1.00 52.69 212 GLY A CA 1
ATOM 1651 C C . GLY A 1 212 ? 11.186 12.506 60.231 1.00 52.69 212 GLY A C 1
ATOM 1652 O O . GLY A 1 212 ? 12.219 12.837 60.806 1.00 52.69 212 GLY A O 1
ATOM 1653 N N . ILE A 1 213 ? 11.064 11.359 59.575 1.00 56.34 213 ILE A N 1
ATOM 1654 C CA . ILE A 1 213 ? 12.139 10.394 59.323 1.00 56.34 213 ILE A CA 1
ATOM 1655 C C . ILE A 1 213 ? 12.561 10.530 57.860 1.00 56.34 213 ILE A C 1
ATOM 1657 O O . ILE A 1 213 ? 13.727 10.788 57.571 1.00 56.34 213 ILE A O 1
ATOM 1661 N N . VAL A 1 214 ? 11.594 10.427 56.944 1.00 60.84 214 VAL A N 1
ATOM 1662 C CA . VAL A 1 214 ? 11.774 10.632 55.501 1.00 60.84 214 VAL A CA 1
ATOM 1663 C C . VAL A 1 214 ? 10.541 11.335 54.945 1.00 60.84 214 VAL A C 1
ATOM 1665 O O . VAL A 1 214 ? 9.423 10.963 55.288 1.00 60.84 214 VAL A O 1
ATOM 1668 N N . SER A 1 215 ? 10.729 12.324 54.079 1.00 58.47 215 SER A N 1
ATOM 1669 C CA . SER A 1 215 ? 9.647 13.066 53.432 1.00 58.47 215 SER A CA 1
ATOM 1670 C C . SER A 1 215 ? 9.901 13.241 51.943 1.00 58.47 215 SER A C 1
ATOM 1672 O O . SER A 1 215 ? 11.055 13.370 51.544 1.00 58.47 215 SER A O 1
ATOM 1674 N N . ILE A 1 216 ? 8.833 13.276 51.158 1.00 63.38 216 ILE A N 1
ATOM 1675 C CA . ILE A 1 216 ? 8.806 13.682 49.755 1.00 63.38 216 ILE A CA 1
ATOM 1676 C C . ILE A 1 216 ? 7.959 14.945 49.707 1.00 63.38 216 ILE A C 1
ATOM 1678 O O . ILE A 1 216 ? 6.778 14.901 50.066 1.00 63.38 216 ILE A O 1
ATOM 1682 N N . ASP A 1 217 ? 8.574 16.069 49.354 1.00 59.34 217 ASP A N 1
ATOM 1683 C CA . ASP A 1 217 ? 7.848 17.331 49.224 1.00 59.34 217 ASP A CA 1
ATOM 1684 C C . ASP A 1 217 ? 7.107 17.441 47.880 1.00 59.34 217 ASP A C 1
ATOM 1686 O O . ASP A 1 217 ? 7.237 16.584 47.004 1.00 59.34 217 ASP A O 1
ATOM 1690 N N . ASP A 1 218 ? 6.287 18.480 47.721 1.00 49.38 218 ASP A N 1
ATOM 1691 C CA . ASP A 1 218 ? 5.495 18.711 46.505 1.00 49.38 218 ASP A CA 1
ATOM 1692 C C . ASP A 1 218 ? 6.341 18.935 45.242 1.00 49.38 218 ASP A C 1
ATOM 1694 O O . ASP A 1 218 ? 5.825 18.797 44.133 1.00 49.38 218 ASP A O 1
ATOM 1698 N N . ASN A 1 219 ? 7.638 19.228 45.390 1.00 47.19 219 ASN A N 1
ATOM 1699 C CA . ASN A 1 219 ? 8.576 19.332 44.272 1.00 47.19 219 ASN A CA 1
ATOM 1700 C C . ASN A 1 219 ? 9.252 17.988 43.948 1.00 47.19 219 ASN A C 1
ATOM 1702 O O . ASN A 1 219 ? 10.072 17.921 43.032 1.00 47.19 219 ASN A O 1
ATOM 1706 N N . GLY A 1 220 ? 8.902 16.921 44.676 1.00 50.25 220 GLY A N 1
ATOM 1707 C CA . GLY A 1 220 ? 9.463 15.583 44.524 1.00 50.25 220 GLY A CA 1
ATOM 1708 C C . GLY A 1 220 ? 10.801 15.383 45.238 1.00 50.25 220 GLY A C 1
ATOM 1709 O O . GLY A 1 220 ? 11.438 14.347 45.031 1.00 50.25 220 GLY A O 1
ATOM 1710 N N . ASP A 1 221 ? 11.244 16.327 46.079 1.00 51.19 221 ASP A N 1
ATOM 1711 C CA . ASP A 1 221 ? 12.520 16.196 46.779 1.00 51.19 221 ASP A CA 1
ATOM 1712 C C . ASP A 1 221 ? 12.391 15.222 47.956 1.00 51.19 221 ASP A C 1
ATOM 1714 O O . ASP A 1 221 ? 11.567 15.394 48.860 1.00 51.19 221 ASP A O 1
ATOM 1718 N N . VAL A 1 222 ? 13.261 14.209 47.982 1.00 61.56 222 VAL A N 1
ATOM 1719 C CA . VAL A 1 222 ? 13.348 13.254 49.093 1.00 61.56 222 VAL A CA 1
ATOM 1720 C C . VAL A 1 222 ? 14.273 13.807 50.179 1.00 61.56 222 VAL A C 1
ATOM 1722 O O . VAL A 1 222 ? 15.489 13.910 50.000 1.00 61.56 222 VAL A O 1
ATOM 1725 N N . ARG A 1 223 ? 13.717 14.121 51.350 1.00 55.25 223 ARG A N 1
ATOM 1726 C CA . ARG A 1 223 ? 14.465 14.592 52.525 1.00 55.25 223 ARG A CA 1
ATOM 1727 C C . ARG A 1 223 ? 14.474 13.539 53.623 1.00 55.25 223 ARG A C 1
ATOM 1729 O O . ARG A 1 223 ? 13.420 13.062 54.027 1.00 55.25 223 ARG A O 1
ATOM 1736 N N . VAL A 1 224 ? 15.657 13.204 54.129 1.00 56.22 224 VAL A N 1
ATOM 1737 C CA . VAL A 1 224 ? 15.860 12.284 55.257 1.00 56.22 224 VAL A CA 1
ATOM 1738 C C . VAL A 1 224 ? 16.365 13.105 56.436 1.00 56.22 224 VAL A C 1
ATOM 1740 O O . VAL A 1 224 ? 17.371 13.799 56.332 1.00 56.22 224 VAL A O 1
ATOM 1743 N N . LEU A 1 225 ? 15.649 13.070 57.555 1.00 50.34 225 LEU A N 1
ATOM 1744 C CA . LEU A 1 225 ? 15.921 13.948 58.692 1.00 50.34 225 LEU A CA 1
ATOM 1745 C C . LEU A 1 225 ? 17.025 13.360 59.584 1.00 50.34 225 LEU A C 1
ATOM 1747 O O . LEU A 1 225 ? 16.951 12.206 60.000 1.00 50.34 225 LEU A O 1
ATOM 1751 N N . GLY A 1 226 ? 18.042 14.172 59.892 1.00 51.09 226 GLY A N 1
ATOM 1752 C CA . GLY A 1 226 ? 19.231 13.764 60.659 1.00 51.09 226 GLY A CA 1
ATOM 1753 C C . GLY A 1 226 ? 20.480 13.507 59.810 1.00 51.09 226 GLY A C 1
ATOM 1754 O O . GLY A 1 226 ? 21.522 13.143 60.352 1.00 51.09 226 GLY A O 1
ATOM 1755 N N . ILE A 1 227 ? 20.388 13.714 58.498 1.00 51.44 227 ILE A N 1
ATOM 1756 C CA . ILE A 1 227 ? 21.531 13.750 57.593 1.00 51.44 227 ILE A CA 1
ATOM 1757 C C . ILE A 1 227 ? 21.979 15.214 57.453 1.00 51.44 227 ILE A C 1
ATOM 1759 O O . ILE A 1 227 ? 21.149 16.101 57.271 1.00 51.44 227 ILE A O 1
ATOM 1763 N N . ASP A 1 228 ? 23.281 15.460 57.602 1.00 52.56 228 ASP A N 1
ATOM 1764 C CA . ASP A 1 228 ? 23.898 16.782 57.433 1.00 52.56 228 ASP A CA 1
ATOM 1765 C C . ASP A 1 228 ? 23.685 17.313 56.003 1.00 52.56 228 ASP A C 1
ATOM 1767 O O . ASP A 1 228 ? 23.677 16.526 55.051 1.00 52.56 228 ASP A O 1
ATOM 1771 N N . ASP A 1 229 ? 23.536 18.631 55.838 1.00 55.94 229 ASP A N 1
ATOM 1772 C CA . ASP A 1 229 ? 23.215 19.272 54.552 1.00 55.94 229 ASP A CA 1
ATOM 1773 C C . ASP A 1 229 ? 24.186 18.858 53.425 1.00 55.94 229 ASP A C 1
ATOM 1775 O O . ASP A 1 229 ? 23.774 18.682 52.277 1.00 55.94 229 ASP A O 1
ATOM 1779 N N . VAL A 1 230 ? 25.452 18.573 53.760 1.00 54.12 230 VAL A N 1
ATOM 1780 C CA . VAL A 1 230 ? 26.481 18.112 52.810 1.00 54.12 230 VAL A CA 1
ATOM 1781 C C . VAL A 1 230 ? 26.203 16.696 52.276 1.00 54.12 230 VAL A C 1
ATOM 1783 O O . VAL A 1 230 ? 26.568 16.357 51.147 1.00 54.12 230 VAL A O 1
ATOM 1786 N N . LEU A 1 231 ? 25.561 15.836 53.068 1.00 51.50 231 LEU A N 1
ATOM 1787 C CA . LEU A 1 231 ? 25.121 14.501 52.647 1.00 51.50 231 LEU A CA 1
ATOM 1788 C C . LEU A 1 231 ? 23.754 14.549 51.948 1.00 51.50 231 LEU A C 1
ATOM 1790 O O . LEU A 1 231 ? 23.517 13.746 51.044 1.00 51.50 231 LEU A O 1
ATOM 1794 N N . GLN A 1 232 ? 22.895 15.512 52.294 1.00 55.31 232 GLN A N 1
ATOM 1795 C CA . GLN A 1 232 ? 21.621 15.735 51.609 1.00 55.31 232 GLN A CA 1
ATOM 1796 C C . GLN A 1 232 ? 21.826 16.264 50.176 1.00 55.31 232 GLN A C 1
ATOM 1798 O O . GLN A 1 232 ? 21.152 15.805 49.254 1.00 55.31 232 GLN A O 1
ATOM 1803 N N . GLU A 1 233 ? 22.837 17.110 49.940 1.00 54.34 233 GLU A N 1
ATOM 1804 C CA . GLU A 1 233 ? 23.266 17.520 48.589 1.00 54.34 233 GLU A CA 1
ATOM 1805 C C . GLU A 1 233 ? 23.745 16.344 47.717 1.00 54.34 233 GLU A C 1
ATOM 1807 O O . GLU A 1 233 ? 23.633 16.394 46.490 1.00 54.34 233 GLU A O 1
ATOM 1812 N N . ARG A 1 234 ? 24.214 15.233 48.307 1.00 53.72 234 ARG A N 1
ATOM 1813 C CA . ARG A 1 234 ? 24.574 14.033 47.530 1.00 53.72 234 ARG A CA 1
ATOM 1814 C C . ARG A 1 234 ? 23.359 13.266 47.004 1.00 53.72 234 ARG A C 1
ATOM 1816 O O . ARG A 1 234 ? 23.507 12.552 46.014 1.00 53.72 234 ARG A O 1
ATOM 1823 N N . LEU A 1 235 ? 22.166 13.435 47.582 1.00 49.41 235 LEU A N 1
ATOM 1824 C CA . LEU A 1 235 ? 20.928 12.884 47.010 1.00 49.41 235 LEU A CA 1
ATOM 1825 C C . LEU A 1 235 ? 20.532 13.599 45.707 1.00 49.41 235 LEU A C 1
ATOM 1827 O O . LEU A 1 235 ? 20.058 12.942 44.782 1.00 49.41 235 LEU A O 1
ATOM 1831 N N . ALA A 1 236 ? 20.831 14.898 45.568 1.00 44.31 236 ALA A N 1
ATOM 1832 C CA . ALA A 1 236 ? 20.648 15.634 44.310 1.00 44.31 236 ALA A CA 1
ATOM 1833 C C . ALA A 1 236 ? 21.525 15.091 43.160 1.00 44.31 236 ALA A C 1
ATOM 1835 O O . ALA A 1 236 ? 21.236 15.328 41.986 1.00 44.31 236 ALA A O 1
ATOM 1836 N N . ALA A 1 237 ? 22.574 14.320 43.476 1.00 45.56 237 ALA A N 1
ATOM 1837 C CA . ALA A 1 237 ? 23.393 13.626 42.486 1.00 45.56 237 ALA A CA 1
ATOM 1838 C C . ALA A 1 237 ? 22.752 12.326 41.954 1.00 45.56 237 ALA A C 1
ATOM 1840 O O . ALA A 1 237 ? 23.168 11.852 40.899 1.00 45.56 237 ALA A O 1
ATOM 1841 N N . LEU A 1 238 ? 21.746 11.758 42.638 1.00 47.06 238 LEU A N 1
ATOM 1842 C CA . LEU A 1 238 ? 21.034 10.550 42.187 1.00 47.06 238 LEU A CA 1
ATOM 1843 C C . LEU A 1 238 ? 19.952 10.867 41.144 1.00 47.06 238 LEU A C 1
ATOM 1845 O O . LEU A 1 238 ? 19.753 10.087 40.217 1.00 47.06 238 LEU A O 1
ATOM 1849 N N . CYS A 1 239 ? 19.289 12.021 41.255 1.00 45.78 239 CYS A N 1
ATOM 1850 C CA . CYS A 1 239 ? 18.368 12.533 40.241 1.00 45.78 239 CYS A CA 1
ATOM 1851 C C . CYS A 1 239 ? 18.384 14.066 40.264 1.00 45.78 239 CYS A C 1
ATOM 1853 O O . CYS A 1 239 ? 17.729 14.701 41.085 1.00 45.78 239 CYS A O 1
ATOM 1855 N N . SER A 1 240 ? 19.180 14.673 39.381 1.00 46.81 240 SER A N 1
ATOM 1856 C CA . SER A 1 240 ? 19.348 16.131 39.375 1.00 46.81 240 SER A CA 1
ATOM 1857 C C . SER A 1 240 ? 18.063 16.862 38.966 1.00 46.81 240 SER A C 1
ATOM 1859 O O . SER A 1 240 ? 17.343 16.423 38.069 1.00 46.81 240 SER A O 1
ATOM 1861 N N . SER A 1 241 ? 17.840 18.060 39.508 1.00 45.53 241 SER A N 1
ATOM 1862 C CA . SER A 1 241 ? 16.782 18.981 39.051 1.00 45.53 241 SER A CA 1
ATOM 1863 C C . SER A 1 241 ? 16.884 19.318 37.553 1.00 45.53 241 SER A C 1
ATOM 1865 O O . SER A 1 241 ? 15.891 19.630 36.896 1.00 45.53 241 SER A O 1
ATOM 1867 N N . THR A 1 242 ? 18.086 19.199 36.979 1.00 48.44 242 THR A N 1
ATOM 1868 C CA . THR A 1 242 ? 18.330 19.338 35.536 1.00 48.44 242 THR A CA 1
ATOM 1869 C C . THR A 1 242 ? 17.793 18.145 34.743 1.00 48.44 242 THR A C 1
ATOM 1871 O O . THR A 1 242 ? 17.338 18.326 33.618 1.00 48.44 242 THR A O 1
ATOM 1874 N N . PHE A 1 243 ? 17.836 16.936 35.307 1.00 46.00 243 PHE A N 1
ATOM 1875 C CA . PHE A 1 243 ? 17.242 15.737 34.717 1.00 46.00 243 PHE A CA 1
ATOM 1876 C C . PHE A 1 243 ? 15.712 15.781 34.812 1.00 46.00 243 PHE A C 1
ATOM 1878 O O . PHE A 1 243 ? 15.051 15.596 33.797 1.00 46.00 243 PHE A O 1
ATOM 1885 N N . ALA A 1 244 ? 15.158 16.145 35.973 1.00 47.66 244 ALA A N 1
ATOM 1886 C CA . ALA A 1 244 ? 13.711 16.282 36.163 1.00 47.66 244 ALA A CA 1
ATOM 1887 C C . ALA A 1 244 ? 13.083 17.316 35.206 1.00 47.66 244 ALA A C 1
ATOM 1889 O O . ALA A 1 244 ? 12.086 17.027 34.558 1.00 47.66 244 ALA A O 1
ATOM 1890 N N . ARG A 1 245 ? 13.724 18.480 35.002 1.00 48.69 245 ARG A N 1
ATOM 1891 C CA . ARG A 1 245 ? 13.264 19.499 34.030 1.00 48.69 245 ARG A CA 1
ATOM 1892 C C . ARG A 1 245 ? 13.289 19.055 32.564 1.00 48.69 245 ARG A C 1
ATOM 1894 O O . ARG A 1 245 ? 12.701 19.735 31.728 1.00 48.69 245 ARG A O 1
ATOM 1901 N N . ARG A 1 246 ? 14.005 17.979 32.218 1.00 47.00 246 ARG A N 1
ATOM 1902 C CA . ARG A 1 246 ? 14.026 17.439 30.845 1.00 47.00 246 ARG A CA 1
ATOM 1903 C C . ARG A 1 246 ? 12.823 16.547 30.549 1.00 47.00 246 ARG A C 1
ATOM 1905 O O . ARG A 1 246 ? 12.588 16.256 29.381 1.00 47.00 246 ARG A O 1
ATOM 1912 N N . ILE A 1 247 ? 12.092 16.113 31.573 1.00 51.66 247 ILE A N 1
ATOM 1913 C CA . ILE A 1 247 ? 10.888 15.300 31.429 1.00 51.66 247 ILE A CA 1
ATOM 1914 C C . ILE A 1 247 ? 9.714 16.277 31.330 1.00 51.66 247 ILE A C 1
ATOM 1916 O O . ILE A 1 247 ? 9.269 16.827 32.330 1.00 51.66 247 ILE A O 1
ATOM 1920 N N . ASN A 1 248 ? 9.292 16.565 30.100 1.00 48.72 248 ASN A N 1
ATOM 1921 C CA . ASN A 1 248 ? 8.205 17.489 29.778 1.00 48.72 248 ASN A CA 1
ATOM 1922 C C . ASN A 1 248 ? 7.203 16.771 28.865 1.00 48.72 248 ASN A C 1
ATOM 1924 O O . ASN A 1 248 ? 7.638 16.036 27.975 1.00 48.72 248 ASN A O 1
ATOM 1928 N N . GLY A 1 249 ? 5.903 16.977 29.080 1.00 46.50 249 GLY A N 1
ATOM 1929 C CA . GLY A 1 249 ? 4.844 16.279 28.347 1.00 46.50 249 GLY A CA 1
ATOM 1930 C C . GLY A 1 249 ? 4.454 14.918 28.931 1.00 46.50 249 GLY A C 1
ATOM 1931 O O . GLY A 1 249 ? 3.824 14.139 28.223 1.00 46.50 249 GLY A O 1
ATOM 1932 N N . PHE A 1 250 ? 4.866 14.593 30.164 1.00 53.62 250 PHE A N 1
ATOM 1933 C CA . PHE A 1 250 ? 4.582 13.301 30.795 1.00 53.62 250 PHE A CA 1
ATOM 1934 C C . PHE A 1 250 ? 4.161 13.421 32.260 1.00 53.62 250 PHE A C 1
ATOM 1936 O O . PHE A 1 250 ? 4.894 13.977 33.078 1.00 53.62 250 PHE A O 1
ATOM 1943 N N . GLN A 1 251 ? 3.039 12.779 32.598 1.00 54.31 251 GLN A N 1
ATOM 1944 C CA . GLN A 1 251 ? 2.491 12.700 33.955 1.00 54.31 251 GLN A CA 1
ATOM 1945 C C . GLN A 1 251 ? 3.186 11.627 34.793 1.00 54.31 251 GLN A C 1
ATOM 1947 O O . GLN A 1 251 ? 3.288 11.746 36.013 1.00 54.31 251 GLN A O 1
ATOM 1952 N N . PHE A 1 252 ? 3.641 10.548 34.152 1.00 54.88 252 PHE A N 1
ATOM 1953 C CA . PHE A 1 252 ? 4.215 9.403 34.848 1.00 54.88 252 PHE A CA 1
ATOM 1954 C C . PHE A 1 252 ? 5.282 8.736 33.989 1.00 54.88 252 PHE A C 1
ATOM 1956 O O . PHE A 1 252 ? 5.013 8.385 32.848 1.00 54.88 252 PHE A O 1
ATOM 1963 N N . VAL A 1 253 ? 6.491 8.530 34.512 1.00 53.91 253 VAL A N 1
ATOM 1964 C CA . VAL A 1 253 ? 7.570 7.851 33.777 1.00 53.91 253 VAL A CA 1
ATOM 1965 C C . VAL A 1 253 ? 8.342 6.935 34.717 1.00 53.91 253 VAL A C 1
ATOM 1967 O O . VAL A 1 253 ? 8.797 7.354 35.777 1.00 53.91 253 VAL A O 1
ATOM 1970 N N . ILE A 1 254 ? 8.525 5.682 34.311 1.00 59.72 254 ILE A N 1
ATOM 1971 C CA . ILE A 1 254 ? 9.404 4.712 34.962 1.00 59.72 254 ILE A CA 1
ATOM 1972 C C . ILE A 1 254 ? 10.649 4.584 34.091 1.00 59.72 254 ILE A C 1
ATOM 1974 O O . ILE A 1 254 ? 10.524 4.304 32.904 1.00 59.72 254 ILE A O 1
ATOM 1978 N N . PHE A 1 255 ? 11.843 4.749 34.660 1.00 55.16 255 PHE A N 1
ATOM 1979 C CA . PHE A 1 255 ? 13.114 4.523 33.962 1.00 55.16 255 PHE A CA 1
ATOM 1980 C C . PHE A 1 255 ? 13.762 3.202 34.381 1.00 55.16 255 PHE A C 1
ATOM 1982 O O . PHE A 1 255 ? 13.524 2.693 35.476 1.00 55.16 255 PHE A O 1
ATOM 1989 N N . SER A 1 256 ? 14.617 2.655 33.520 1.00 48.88 256 SER A N 1
ATOM 1990 C CA . SER A 1 256 ? 15.560 1.606 33.892 1.00 48.88 256 SER A CA 1
ATOM 1991 C C . SER A 1 256 ? 16.653 2.154 34.801 1.00 48.88 256 SER A C 1
ATOM 1993 O O . SER A 1 256 ? 16.848 3.362 34.926 1.00 48.88 256 SER A O 1
ATOM 1995 N N . SER A 1 257 ? 17.414 1.250 35.419 1.00 52.06 257 SER A N 1
ATOM 1996 C CA . SER A 1 257 ? 18.483 1.587 36.369 1.00 52.06 257 SER A CA 1
ATOM 1997 C C . SER A 1 257 ? 19.582 2.494 35.800 1.00 52.06 257 SER A C 1
ATOM 1999 O O . SER A 1 257 ? 20.354 3.063 36.562 1.00 52.06 257 SER A O 1
ATOM 2001 N N . ASP A 1 258 ? 19.681 2.616 34.474 1.00 55.31 258 ASP A N 1
ATOM 2002 C CA . ASP A 1 258 ? 20.616 3.511 33.787 1.00 55.31 258 ASP A CA 1
ATOM 2003 C C . ASP A 1 258 ? 20.136 4.973 33.707 1.00 55.31 258 ASP A C 1
ATOM 2005 O O . ASP A 1 258 ? 20.909 5.830 33.275 1.00 55.31 258 ASP A O 1
ATOM 2009 N N . LEU A 1 259 ? 18.880 5.246 34.091 1.00 47.78 259 LEU A N 1
ATOM 2010 C CA . LEU A 1 259 ? 18.189 6.537 33.984 1.00 47.78 259 LEU A CA 1
ATOM 2011 C C . LEU A 1 259 ? 18.184 7.131 32.564 1.00 47.78 259 LEU A C 1
ATOM 2013 O O . LEU A 1 259 ? 18.013 8.335 32.379 1.00 47.78 259 LEU A O 1
ATOM 2017 N N . LYS A 1 260 ? 18.389 6.293 31.544 1.00 52.78 260 LYS A N 1
ATOM 2018 C CA . LYS A 1 260 ? 18.437 6.694 30.130 1.00 52.78 260 LYS A CA 1
ATOM 2019 C C . LYS A 1 260 ? 17.316 6.074 29.317 1.00 52.78 260 LYS A C 1
ATOM 2021 O O . LYS A 1 260 ? 16.892 6.680 28.336 1.00 52.78 260 LYS A O 1
ATOM 2026 N N . SER A 1 261 ? 16.833 4.902 29.718 1.00 52.19 261 SER A N 1
ATOM 2027 C CA . SER A 1 261 ? 15.755 4.213 29.012 1.00 52.19 261 SER A CA 1
ATOM 2028 C C . SER A 1 261 ? 14.479 4.248 29.847 1.00 52.19 261 SER A C 1
ATOM 2030 O O . SER A 1 261 ? 14.492 3.903 31.025 1.00 52.19 261 SER A O 1
ATOM 2032 N N . ALA A 1 262 ? 13.366 4.683 29.260 1.00 57.94 262 ALA A N 1
ATOM 2033 C CA . ALA A 1 262 ? 12.061 4.538 29.898 1.00 57.94 262 ALA A CA 1
ATOM 2034 C C . ALA A 1 262 ? 11.628 3.064 29.826 1.00 57.94 262 ALA A C 1
ATOM 2036 O O . ALA A 1 262 ? 11.855 2.407 28.811 1.00 57.94 262 ALA A O 1
ATOM 2037 N N . LEU A 1 263 ? 11.030 2.557 30.905 1.00 54.66 263 LEU A N 1
ATOM 2038 C CA . LEU A 1 263 ? 10.394 1.242 31.053 1.00 54.66 263 LEU A CA 1
ATOM 2039 C C . LEU A 1 263 ? 8.861 1.314 30.959 1.00 54.66 263 LEU A C 1
ATOM 2041 O O . LEU A 1 263 ? 8.224 0.300 30.689 1.00 54.66 263 LEU A O 1
ATOM 2045 N N . PHE A 1 264 ? 8.286 2.503 31.144 1.00 58.28 264 PHE A N 1
ATOM 2046 C CA . PHE A 1 264 ? 6.863 2.802 30.987 1.00 58.28 264 PHE A CA 1
ATOM 2047 C C . PHE A 1 264 ? 6.669 4.321 31.073 1.00 58.28 264 PHE A C 1
ATOM 2049 O O . PHE A 1 264 ? 7.356 4.954 31.874 1.00 58.28 264 PHE A O 1
ATOM 2056 N N . ALA A 1 265 ? 5.757 4.914 30.301 1.00 61.94 265 ALA A N 1
ATOM 2057 C CA . ALA A 1 265 ? 5.386 6.318 30.495 1.00 61.94 265 ALA A CA 1
ATOM 2058 C C . ALA A 1 265 ? 3.897 6.581 30.235 1.00 61.94 265 ALA A C 1
ATOM 2060 O O . ALA A 1 265 ? 3.258 5.836 29.502 1.00 61.94 265 ALA A O 1
ATOM 2061 N N . ILE A 1 266 ? 3.355 7.642 30.824 1.00 55.12 266 ILE A N 1
ATOM 2062 C CA . ILE A 1 266 ? 2.041 8.211 30.530 1.00 55.12 266 ILE A CA 1
ATOM 2063 C C . ILE A 1 266 ? 2.263 9.684 30.209 1.00 55.12 266 ILE A C 1
ATOM 2065 O O . ILE A 1 266 ? 2.866 10.395 31.019 1.00 55.12 266 ILE A O 1
ATOM 2069 N N . ASP A 1 267 ? 1.841 10.114 29.024 1.00 59.53 267 ASP A N 1
ATOM 2070 C CA . ASP A 1 267 ? 1.944 11.513 28.607 1.00 59.53 267 ASP A CA 1
ATOM 2071 C C . ASP A 1 267 ? 0.865 12.407 29.253 1.00 59.53 267 ASP A C 1
ATOM 2073 O O . ASP A 1 267 ? -0.039 11.925 29.941 1.00 59.53 267 ASP A O 1
ATOM 2077 N N . ASP A 1 268 ? 0.977 13.722 29.065 1.00 47.91 268 ASP A N 1
ATOM 2078 C CA . ASP A 1 268 ? 0.045 14.719 29.619 1.00 47.91 268 ASP A CA 1
ATOM 2079 C C . ASP A 1 268 ? -1.393 14.604 29.090 1.00 47.91 268 ASP A C 1
ATOM 2081 O O . ASP A 1 268 ? -2.318 15.061 29.765 1.00 47.91 268 ASP A O 1
ATOM 2085 N N . ASP A 1 269 ? -1.591 13.921 27.962 1.00 45.06 269 ASP A N 1
ATOM 2086 C CA . ASP A 1 269 ? -2.895 13.669 27.346 1.00 45.06 269 ASP A CA 1
ATOM 2087 C C . ASP A 1 269 ? -3.468 12.285 27.729 1.00 45.06 269 ASP A C 1
ATOM 2089 O O . ASP A 1 269 ? -4.544 11.894 27.269 1.00 45.06 269 ASP A O 1
ATOM 2093 N N . GLY A 1 270 ? -2.779 11.541 28.606 1.00 45.50 270 GLY A N 1
ATOM 2094 C CA . GLY A 1 270 ? -3.186 10.215 29.082 1.00 45.50 270 GLY A CA 1
ATOM 2095 C C . GLY A 1 270 ? -2.789 9.055 28.160 1.00 45.50 270 GLY A C 1
ATOM 2096 O O . GLY A 1 270 ? -3.241 7.925 28.365 1.00 45.50 270 GLY A O 1
ATOM 2097 N N . GLY A 1 271 ? -1.949 9.302 27.154 1.00 47.16 271 GLY A N 1
ATOM 2098 C CA . GLY A 1 271 ? -1.386 8.290 26.266 1.00 47.16 271 GLY A CA 1
ATOM 2099 C C . GLY A 1 271 ? -0.368 7.404 26.982 1.00 47.16 271 GLY A C 1
ATOM 2100 O O . GLY A 1 271 ? 0.508 7.884 27.697 1.00 47.16 271 GLY A O 1
ATOM 2101 N N . VAL A 1 272 ? -0.478 6.083 26.803 1.00 57.06 272 VAL A N 1
ATOM 2102 C CA . VAL A 1 272 ? 0.374 5.085 27.470 1.00 57.06 272 VAL A CA 1
ATOM 2103 C C . VAL A 1 272 ? 1.522 4.656 26.555 1.00 57.06 272 VAL A C 1
ATOM 2105 O O . VAL A 1 272 ? 1.304 4.174 25.444 1.00 57.06 272 VAL A O 1
ATOM 2108 N N . HIS A 1 273 ? 2.754 4.760 27.050 1.00 54.16 273 HIS A N 1
ATOM 2109 C CA . HIS A 1 273 ? 3.985 4.441 26.334 1.00 54.16 273 HIS A CA 1
ATOM 2110 C C . HIS A 1 273 ? 4.645 3.176 26.882 1.00 54.16 273 HIS A C 1
ATOM 2112 O O . HIS A 1 273 ? 5.112 3.144 28.024 1.00 54.16 273 HIS A O 1
ATOM 2118 N N . ILE A 1 274 ? 4.729 2.140 26.041 1.00 60.47 274 ILE A N 1
ATOM 2119 C CA . ILE A 1 274 ? 5.367 0.857 26.368 1.00 60.47 274 ILE A CA 1
ATOM 2120 C C . ILE A 1 274 ? 6.696 0.736 25.597 1.00 60.47 274 ILE A C 1
ATOM 2122 O O . ILE A 1 274 ? 6.702 0.723 24.366 1.00 60.47 274 ILE A O 1
ATOM 2126 N N . PRO A 1 275 ? 7.844 0.632 26.280 1.00 49.91 275 PRO A N 1
ATOM 2127 C CA . PRO A 1 275 ? 9.145 0.558 25.629 1.00 49.91 275 PRO A CA 1
ATOM 2128 C C . PRO A 1 275 ? 9.408 -0.804 24.992 1.00 49.91 275 PRO A C 1
ATOM 2130 O O . PRO A 1 275 ? 8.949 -1.845 25.452 1.00 49.91 275 PRO A O 1
ATOM 2133 N N . GLY A 1 276 ? 10.181 -0.777 23.905 1.00 48.22 276 GLY A N 1
ATOM 2134 C CA . GLY A 1 276 ? 10.393 -1.924 23.015 1.00 48.22 276 GLY A CA 1
ATOM 2135 C C . GLY A 1 276 ? 9.401 -1.976 21.851 1.00 48.22 276 GLY A C 1
ATOM 2136 O O . GLY A 1 276 ? 9.644 -2.683 20.876 1.00 48.22 276 GLY A O 1
ATOM 2137 N N . ILE A 1 277 ? 8.342 -1.167 21.902 1.00 46.34 277 ILE A N 1
ATOM 2138 C CA . ILE A 1 277 ? 7.359 -1.023 20.836 1.00 46.34 277 ILE A CA 1
ATOM 2139 C C . ILE A 1 277 ? 7.630 0.310 20.136 1.00 46.34 277 ILE A C 1
ATOM 2141 O O . ILE A 1 277 ? 7.510 1.380 20.725 1.00 46.34 277 ILE A O 1
ATOM 2145 N N . LYS A 1 278 ? 8.083 0.243 18.882 1.00 43.44 278 LYS A N 1
ATOM 2146 C CA . LYS A 1 278 ? 8.251 1.413 18.011 1.00 43.44 278 LYS A CA 1
ATOM 2147 C C . LYS A 1 278 ? 7.304 1.278 16.826 1.00 43.44 278 LYS A C 1
ATOM 2149 O O . LYS A 1 278 ? 7.289 0.236 16.176 1.00 43.44 278 LYS A O 1
ATOM 2154 N N . GLY A 1 279 ? 6.571 2.346 16.527 1.00 46.25 279 GLY A N 1
ATOM 2155 C CA . GLY A 1 279 ? 5.633 2.401 15.406 1.00 46.25 279 GLY A CA 1
ATOM 2156 C C . GLY A 1 279 ? 4.210 1.977 15.774 1.00 46.25 279 GLY A C 1
ATOM 2157 O O . GLY A 1 279 ? 3.835 1.978 16.944 1.00 46.25 279 GLY A O 1
ATOM 2158 N N . ALA A 1 280 ? 3.443 1.617 14.743 1.00 40.16 280 ALA A N 1
ATOM 2159 C CA . ALA A 1 280 ? 1.978 1.637 14.650 1.00 40.16 280 ALA A CA 1
ATOM 2160 C C . ALA A 1 280 ? 1.151 1.116 15.840 1.00 40.16 280 ALA A C 1
ATOM 2162 O O . ALA A 1 280 ? -0.010 1.483 15.955 1.00 40.16 280 ALA A O 1
ATOM 2163 N N . LEU A 1 281 ? 1.690 0.289 16.740 1.00 43.91 281 LEU A N 1
ATOM 2164 C CA . LEU A 1 281 ? 0.943 -0.160 17.917 1.00 43.91 281 LEU A CA 1
ATOM 2165 C C . LEU A 1 281 ? 0.565 1.002 18.863 1.00 43.91 281 LEU A C 1
ATOM 2167 O O . LEU A 1 281 ? -0.492 0.932 19.481 1.00 43.91 281 LEU A O 1
ATOM 2171 N N . GLN A 1 282 ? 1.378 2.066 18.932 1.00 47.03 282 GLN A N 1
ATOM 2172 C CA . GLN A 1 282 ? 1.053 3.291 19.681 1.00 47.03 282 GLN A CA 1
ATOM 2173 C C . GLN A 1 282 ? -0.051 4.118 18.984 1.00 47.03 282 GLN A C 1
ATOM 2175 O O . GLN A 1 282 ? -0.931 4.651 19.652 1.00 47.03 282 GLN A O 1
ATOM 2180 N N . ASP A 1 283 ? -0.053 4.154 17.644 1.00 43.75 283 ASP A N 1
ATOM 2181 C CA . ASP A 1 283 ? -1.048 4.867 16.818 1.00 43.75 283 ASP A CA 1
ATOM 2182 C C . ASP A 1 283 ? -2.381 4.098 16.685 1.00 43.75 283 ASP A C 1
ATOM 2184 O O . ASP A 1 283 ? -3.423 4.664 16.368 1.00 43.75 283 ASP A O 1
ATOM 2188 N N . ASN A 1 284 ? -2.377 2.788 16.942 1.00 46.50 284 ASN A N 1
ATOM 2189 C CA . ASN A 1 284 ? -3.544 1.913 16.786 1.00 46.50 284 ASN A CA 1
ATOM 2190 C C . ASN A 1 284 ? -4.588 2.049 17.907 1.00 46.50 284 ASN A C 1
ATOM 2192 O O . ASN A 1 284 ? -5.678 1.488 17.789 1.00 46.50 284 ASN A O 1
ATOM 2196 N N . LEU A 1 285 ? -4.285 2.784 18.981 1.00 46.84 285 LEU A N 1
ATOM 2197 C CA . LEU A 1 285 ? -5.242 3.066 20.056 1.00 46.84 285 LEU A CA 1
ATOM 2198 C C . LEU A 1 285 ? -6.112 4.307 19.776 1.00 46.84 285 LEU A C 1
ATOM 2200 O O . LEU A 1 285 ? -7.075 4.540 20.505 1.00 46.84 285 LEU A O 1
ATOM 2204 N N . GLY A 1 286 ? -5.859 5.045 18.684 1.00 45.31 286 GLY A N 1
ATOM 2205 C CA . GLY A 1 286 ? -6.675 6.188 18.271 1.00 45.31 286 GLY A CA 1
ATOM 2206 C C . GLY A 1 286 ? -6.732 6.388 16.751 1.00 45.31 286 GLY A C 1
ATOM 2207 O O . GLY A 1 286 ? -5.798 6.900 16.157 1.00 45.31 286 GLY A O 1
ATOM 2208 N N . GLN A 1 287 ? -7.888 6.089 16.145 1.00 53.28 287 GLN A N 1
ATOM 2209 C CA . GLN A 1 287 ? -8.316 6.566 14.812 1.00 53.28 287 GLN A CA 1
ATOM 2210 C C . GLN A 1 287 ? -7.658 5.959 13.550 1.00 53.28 287 GLN A C 1
ATOM 2212 O O . GLN A 1 287 ? -7.212 6.686 12.666 1.00 53.28 287 GLN A O 1
ATOM 2217 N N . GLN A 1 288 ? -7.705 4.636 13.368 1.00 61.09 288 GLN A N 1
ATOM 2218 C CA . GLN A 1 288 ? -7.521 4.047 12.029 1.00 61.09 288 GLN A CA 1
ATOM 2219 C C . GLN A 1 288 ? -8.892 3.902 11.324 1.00 61.09 288 GLN A C 1
ATOM 2221 O O . GLN A 1 288 ? -9.786 3.256 11.878 1.00 61.09 288 GLN A O 1
ATOM 2226 N N . PRO A 1 289 ? -9.086 4.471 10.112 1.00 70.69 289 PRO A N 1
ATOM 2227 C CA . PRO A 1 289 ? -10.268 4.271 9.269 1.00 70.69 289 PRO A CA 1
ATOM 2228 C C . PRO A 1 289 ? -10.664 2.804 9.108 1.00 70.69 289 PRO A C 1
ATOM 2230 O O . PRO A 1 289 ? -11.850 2.482 9.148 1.00 70.69 289 PRO A O 1
ATOM 2233 N N . ALA A 1 290 ? -9.671 1.926 8.937 1.00 79.75 290 ALA A N 1
ATOM 2234 C CA . ALA A 1 290 ? -9.848 0.492 8.778 1.00 79.75 290 ALA A CA 1
ATOM 2235 C C . ALA A 1 290 ? -9.825 -0.220 10.135 1.00 79.75 290 ALA A C 1
ATOM 2237 O O . ALA A 1 290 ? -8.845 -0.126 10.872 1.00 79.75 290 ALA A O 1
ATOM 2238 N N . ARG A 1 291 ? -10.867 -0.993 10.443 1.00 81.69 291 ARG A N 1
ATOM 2239 C CA . ARG A 1 291 ? -10.929 -1.797 11.672 1.00 81.69 291 ARG A CA 1
ATOM 2240 C C . ARG A 1 291 ? -11.606 -3.139 11.453 1.00 81.69 291 ARG A C 1
ATOM 2242 O O . ARG A 1 291 ? -12.395 -3.312 10.525 1.00 81.69 291 ARG A O 1
ATOM 2249 N N . ILE A 1 292 ? -11.331 -4.069 12.362 1.00 83.44 292 ILE A N 1
ATOM 2250 C CA . ILE A 1 292 ? -12.018 -5.357 12.425 1.00 83.44 292 ILE A CA 1
ATOM 2251 C C . ILE A 1 292 ? -13.166 -5.229 13.421 1.00 83.44 292 ILE A C 1
ATOM 2253 O O . ILE A 1 292 ? -12.974 -4.830 14.568 1.00 83.44 292 ILE A O 1
ATOM 2257 N N . THR A 1 293 ? -14.382 -5.534 12.987 1.00 76.31 293 THR A N 1
ATOM 2258 C CA . THR A 1 293 ? -15.572 -5.517 13.845 1.00 76.31 293 THR A CA 1
ATOM 2259 C C . THR A 1 293 ? -16.469 -6.698 13.469 1.00 76.31 293 THR A C 1
ATOM 2261 O O . THR A 1 293 ? -16.553 -7.036 12.286 1.00 76.31 293 THR A O 1
ATOM 2264 N N . PRO A 1 294 ? -17.129 -7.365 14.434 1.00 77.06 294 PRO A N 1
ATOM 2265 C CA . PRO A 1 294 ? -18.042 -8.456 14.115 1.00 77.06 294 PRO A CA 1
ATOM 2266 C C . PRO A 1 294 ? -19.200 -8.001 13.211 1.00 77.06 294 PRO A C 1
ATOM 2268 O O . PRO A 1 294 ? -19.868 -7.009 13.493 1.00 77.06 294 PRO A O 1
ATOM 2271 N N . TYR A 1 295 ? -19.479 -8.762 12.155 1.00 77.06 295 TYR A N 1
ATOM 2272 C CA . TYR A 1 295 ? -20.689 -8.673 11.339 1.00 77.06 295 TYR A CA 1
ATOM 2273 C C . TYR A 1 295 ? -21.322 -10.064 11.281 1.00 77.06 295 TYR A C 1
ATOM 2275 O O . TYR A 1 295 ? -20.668 -11.028 10.894 1.00 77.06 295 TYR A O 1
ATOM 2283 N N . GLN A 1 296 ? -22.572 -10.192 11.740 1.00 87.06 296 GLN A N 1
ATOM 2284 C CA . GLN A 1 296 ? -23.273 -11.485 11.849 1.00 87.06 296 GLN A CA 1
ATOM 2285 C C . GLN A 1 296 ? -22.473 -12.570 12.606 1.00 87.06 296 GLN A C 1
ATOM 2287 O O . GLN A 1 296 ? -22.535 -13.752 12.287 1.00 87.06 296 GLN A O 1
ATOM 2292 N N . GLY A 1 297 ? -21.701 -12.164 13.620 1.00 76.56 297 GLY A N 1
ATOM 2293 C CA . GLY A 1 297 ? -20.889 -13.073 14.436 1.00 76.56 297 GLY A CA 1
ATOM 2294 C C . GLY A 1 297 ? -19.536 -13.465 13.831 1.00 76.56 297 GLY A C 1
ATOM 2295 O O . GLY A 1 297 ? -18.782 -14.177 14.490 1.00 76.56 297 GLY A O 1
ATOM 2296 N N . LEU A 1 298 ? -19.188 -12.979 12.634 1.00 73.75 298 LEU A N 1
ATOM 2297 C CA . LEU A 1 298 ? -17.885 -13.208 12.004 1.00 73.75 298 LEU A CA 1
ATOM 2298 C C . LEU A 1 298 ? -17.049 -11.915 11.965 1.00 73.75 298 LEU A C 1
ATOM 2300 O O . LEU A 1 298 ? -17.603 -10.843 11.717 1.00 73.75 298 LEU A O 1
ATOM 2304 N N . PRO A 1 299 ? -15.723 -11.976 12.198 1.00 79.25 299 PRO A N 1
ATOM 2305 C CA . PRO A 1 299 ? -14.838 -10.824 12.024 1.00 79.25 299 PRO A CA 1
ATOM 2306 C C . PRO A 1 299 ? -14.874 -10.288 10.585 1.00 79.25 299 PRO A C 1
ATOM 2308 O O . PRO A 1 299 ? -14.535 -11.012 9.649 1.00 79.25 299 PRO A O 1
ATOM 2311 N N . ALA A 1 300 ? -15.256 -9.021 10.418 1.00 83.25 300 ALA A N 1
ATOM 2312 C CA . ALA A 1 300 ? -15.363 -8.335 9.131 1.00 83.25 300 ALA A CA 1
ATOM 2313 C C . ALA A 1 300 ? -14.573 -7.018 9.138 1.00 83.25 300 ALA A C 1
ATOM 2315 O O . ALA A 1 300 ? -14.253 -6.480 10.201 1.00 83.25 300 ALA A O 1
ATOM 2316 N N . VAL A 1 301 ? -14.266 -6.489 7.952 1.00 88.44 301 VAL A N 1
ATOM 2317 C CA . VAL A 1 301 ? -13.574 -5.201 7.793 1.00 88.44 301 VAL A CA 1
ATOM 2318 C C . VAL A 1 301 ? -14.594 -4.087 7.648 1.00 88.44 301 VAL A C 1
ATOM 2320 O O . VAL A 1 301 ? -15.478 -4.142 6.790 1.00 88.44 301 VAL A O 1
ATOM 2323 N N . TYR A 1 302 ? -14.412 -3.050 8.457 1.00 84.69 302 TYR A N 1
ATOM 2324 C CA . TYR A 1 302 ? -15.114 -1.781 8.351 1.00 84.69 302 TYR A CA 1
ATOM 2325 C C . TYR A 1 302 ? -14.134 -0.674 7.968 1.00 84.69 302 TYR A C 1
ATOM 2327 O O . TYR A 1 302 ? -12.989 -0.679 8.423 1.00 84.69 302 TYR A O 1
ATOM 2335 N N . TRP A 1 303 ? -14.600 0.278 7.162 1.00 84.62 303 TRP A N 1
ATOM 2336 C CA . TRP A 1 303 ? -13.891 1.509 6.828 1.00 84.62 303 TRP A CA 1
ATOM 2337 C C . TRP A 1 303 ? -14.768 2.712 7.161 1.00 84.62 303 TRP A C 1
ATOM 2339 O O . TRP A 1 303 ? -15.842 2.842 6.579 1.00 84.62 303 TRP A O 1
ATOM 2349 N N . ASN A 1 304 ? -14.333 3.593 8.068 1.00 81.38 304 ASN A N 1
ATOM 2350 C CA . ASN A 1 304 ? -15.133 4.744 8.524 1.00 81.38 304 ASN A CA 1
ATOM 2351 C C . ASN A 1 304 ? -16.578 4.340 8.886 1.00 81.38 304 ASN A C 1
ATOM 2353 O O . ASN A 1 304 ? -17.537 4.896 8.360 1.00 81.38 304 ASN A O 1
ATOM 2357 N N . ASP A 1 305 ? -16.727 3.296 9.708 1.00 79.56 305 ASP A N 1
ATOM 2358 C CA . ASP A 1 305 ? -18.018 2.726 10.132 1.00 79.56 305 ASP A CA 1
ATOM 2359 C C . ASP A 1 305 ? -18.863 2.032 9.045 1.00 79.56 305 ASP A C 1
ATOM 2361 O O . ASP A 1 305 ? -19.857 1.387 9.378 1.00 79.56 305 ASP A O 1
ATOM 2365 N N . ALA A 1 306 ? -18.453 2.057 7.774 1.00 84.75 306 ALA A N 1
ATOM 2366 C CA . ALA A 1 306 ? -19.114 1.321 6.700 1.00 84.75 306 ALA A CA 1
ATOM 2367 C C . ALA A 1 306 ? -18.555 -0.102 6.561 1.00 84.75 306 ALA A C 1
ATOM 2369 O O . ALA A 1 306 ? -17.339 -0.305 6.577 1.00 84.75 306 ALA A O 1
ATOM 2370 N N . LEU A 1 307 ? -19.438 -1.091 6.388 1.00 86.81 307 LEU A N 1
ATOM 2371 C CA . LEU A 1 307 ? -19.043 -2.472 6.112 1.00 86.81 307 LEU A CA 1
ATOM 2372 C C . LEU A 1 307 ? -18.347 -2.544 4.749 1.00 86.81 307 LEU A C 1
ATOM 2374 O O . LEU A 1 307 ? -18.952 -2.232 3.725 1.00 86.81 307 LEU A O 1
ATOM 2378 N N . LEU A 1 308 ? -17.085 -2.965 4.742 1.00 87.50 308 LEU A N 1
ATOM 2379 C CA . LEU A 1 308 ? -16.253 -2.989 3.543 1.00 87.50 308 LEU A CA 1
ATOM 2380 C C . LEU A 1 308 ? -16.113 -4.403 2.968 1.00 87.50 308 LEU A C 1
ATOM 2382 O O . LEU A 1 308 ? -16.186 -4.597 1.753 1.00 87.50 308 LEU A O 1
ATOM 2386 N N . TRP A 1 309 ? -15.895 -5.395 3.835 1.00 88.88 309 TRP A N 1
ATOM 2387 C CA . TRP A 1 309 ? -15.722 -6.786 3.422 1.00 88.88 309 TRP A CA 1
ATOM 2388 C C . TRP A 1 309 ? -16.059 -7.766 4.547 1.00 88.88 309 TRP A C 1
ATOM 2390 O O . TRP A 1 309 ? -15.650 -7.563 5.689 1.00 88.88 309 TRP A O 1
ATOM 2400 N N . HIS A 1 310 ? -16.781 -8.840 4.218 1.00 88.50 310 HIS A N 1
ATOM 2401 C CA . HIS A 1 310 ? -17.246 -9.840 5.188 1.00 88.50 310 HIS A CA 1
ATOM 2402 C C . HIS A 1 310 ? -17.371 -11.262 4.609 1.00 88.50 310 HIS A C 1
ATOM 2404 O O . HIS A 1 310 ? -18.023 -12.112 5.214 1.00 88.50 310 HIS A O 1
ATOM 2410 N N . GLU A 1 311 ? -16.812 -11.532 3.423 1.00 87.31 311 GLU A N 1
ATOM 2411 C CA . GLU A 1 311 ? -17.013 -12.826 2.750 1.00 87.31 311 GLU A CA 1
ATOM 2412 C C . GLU A 1 311 ? -16.394 -13.992 3.527 1.00 87.31 311 GLU A C 1
ATOM 2414 O O . GLU A 1 311 ? -16.910 -15.109 3.486 1.00 87.31 311 GLU A O 1
ATOM 2419 N N . ARG A 1 312 ? -15.287 -13.746 4.238 1.00 86.88 312 ARG A N 1
ATOM 2420 C CA . ARG A 1 312 ? -14.651 -14.724 5.127 1.00 86.88 312 ARG A CA 1
ATOM 2421 C C . ARG A 1 312 ? -14.174 -14.040 6.418 1.00 86.88 312 ARG A C 1
ATOM 2423 O O . ARG A 1 312 ? -14.064 -12.817 6.451 1.00 86.88 312 ARG A O 1
ATOM 2430 N N . PRO A 1 313 ? -13.875 -14.792 7.488 1.00 86.56 313 PRO A N 1
ATOM 2431 C CA . PRO A 1 313 ? -13.369 -14.209 8.729 1.00 86.56 313 PRO A CA 1
ATOM 2432 C C . PRO A 1 313 ? -12.021 -13.502 8.536 1.00 86.56 313 PRO A C 1
ATOM 2434 O O . PRO A 1 313 ? -11.052 -14.125 8.095 1.00 86.56 313 PRO A O 1
ATOM 2437 N N . VAL A 1 314 ? -11.947 -12.220 8.890 1.00 86.62 314 VAL A N 1
ATOM 2438 C CA . VAL A 1 314 ? -10.720 -11.408 8.818 1.00 86.62 314 VAL A CA 1
ATOM 2439 C C . VAL A 1 314 ? -9.886 -11.576 10.084 1.00 86.62 314 VAL A C 1
ATOM 2441 O O . VAL A 1 314 ? -10.413 -11.583 11.194 1.00 86.62 314 VAL A O 1
ATOM 2444 N N . LEU A 1 315 ? -8.572 -11.688 9.914 1.00 84.75 315 LEU A N 1
ATOM 2445 C CA . LEU A 1 315 ? -7.605 -11.880 10.994 1.00 84.75 315 LEU A CA 1
ATOM 2446 C C . LEU A 1 315 ? -6.816 -10.607 11.297 1.00 84.75 315 LEU A C 1
ATOM 2448 O O . LEU A 1 315 ? -6.602 -10.280 12.460 1.00 84.75 315 LEU A O 1
ATOM 2452 N N . SER A 1 316 ? -6.397 -9.879 10.262 1.00 86.06 316 SER A N 1
ATOM 2453 C CA . SER A 1 316 ? -5.688 -8.607 10.406 1.00 86.06 316 SER A CA 1
ATOM 2454 C C . SER A 1 316 ? -6.064 -7.631 9.295 1.00 86.06 316 SER A C 1
ATOM 2456 O O . SER A 1 316 ? -6.442 -8.043 8.196 1.00 86.06 316 SER A O 1
ATOM 2458 N N . VAL A 1 317 ? -5.935 -6.336 9.584 1.00 86.38 317 VAL A N 1
ATOM 2459 C CA . VAL A 1 317 ? -6.113 -5.249 8.621 1.00 86.38 317 VAL A CA 1
ATOM 2460 C C . VAL A 1 317 ? -5.028 -4.200 8.839 1.00 86.38 317 VAL A C 1
ATOM 2462 O O . VAL A 1 317 ? -4.767 -3.825 9.977 1.00 86.38 317 VAL A O 1
ATOM 2465 N N . ASN A 1 318 ? -4.397 -3.740 7.759 1.00 85.50 318 ASN A N 1
ATOM 2466 C CA . ASN A 1 318 ? -3.422 -2.651 7.787 1.00 85.50 318 ASN A CA 1
ATOM 2467 C C . ASN A 1 318 ? -3.771 -1.638 6.697 1.00 85.50 318 ASN A C 1
ATOM 2469 O O . ASN A 1 318 ? -3.852 -1.995 5.515 1.00 85.50 318 ASN A O 1
ATOM 2473 N N . GLN A 1 319 ? -3.945 -0.374 7.077 1.00 85.31 319 GLN A N 1
ATOM 2474 C CA . GLN A 1 319 ? -4.104 0.714 6.121 1.00 85.31 319 GLN A CA 1
ATOM 2475 C C . GLN A 1 319 ? -2.788 0.958 5.365 1.00 85.31 319 GLN A C 1
ATOM 2477 O O . GLN A 1 319 ? -1.719 1.039 5.963 1.00 85.31 319 GLN A O 1
ATOM 2482 N N . VAL A 1 320 ? -2.865 1.076 4.038 1.00 84.69 320 VAL A N 1
ATOM 2483 C CA . VAL A 1 320 ? -1.702 1.282 3.149 1.00 84.69 320 VAL A CA 1
ATOM 2484 C C . VAL A 1 320 ? -1.717 2.679 2.518 1.00 84.69 320 VAL A C 1
ATOM 2486 O O . VAL A 1 320 ? -0.674 3.224 2.152 1.00 84.69 320 VAL A O 1
ATOM 2489 N N . SER A 1 321 ? -2.899 3.271 2.362 1.00 82.69 321 SER A N 1
ATOM 2490 C CA . SER A 1 321 ? -3.100 4.610 1.801 1.00 82.69 321 SER A CA 1
ATOM 2491 C C . SER A 1 321 ? -4.354 5.260 2.388 1.00 82.69 321 SER A C 1
ATOM 2493 O O . SER A 1 321 ? -5.031 4.668 3.227 1.00 82.69 321 SER A O 1
ATOM 2495 N N . ALA A 1 322 ? -4.720 6.452 1.909 1.00 79.12 322 ALA A N 1
ATOM 2496 C CA . ALA A 1 322 ? -5.978 7.109 2.271 1.00 79.12 322 ALA A CA 1
ATOM 2497 C C . ALA A 1 322 ? -7.236 6.284 1.935 1.00 79.12 322 ALA A C 1
ATOM 2499 O O . ALA A 1 322 ? -8.322 6.606 2.406 1.00 79.12 322 ALA A O 1
ATOM 2500 N N . THR A 1 323 ? -7.109 5.253 1.102 1.00 79.38 323 THR A N 1
ATOM 2501 C CA . THR A 1 323 ? -8.247 4.533 0.518 1.00 79.38 323 THR A CA 1
ATOM 2502 C C . THR A 1 323 ? -7.995 3.041 0.293 1.00 79.38 323 THR A C 1
ATOM 2504 O O . THR A 1 323 ? -8.920 2.306 -0.044 1.00 79.38 323 THR A O 1
ATOM 2507 N N . GLY A 1 324 ? -6.760 2.577 0.452 1.00 84.31 324 GLY A N 1
ATOM 2508 C CA . GLY A 1 324 ? -6.346 1.198 0.257 1.00 84.31 324 GLY A CA 1
ATOM 2509 C C . GLY A 1 324 ? -5.896 0.553 1.562 1.00 84.31 324 GLY A C 1
ATOM 2510 O O . GLY A 1 324 ? -5.197 1.166 2.373 1.00 84.31 324 GLY A O 1
ATOM 2511 N N . LEU A 1 325 ? -6.266 -0.714 1.741 1.00 88.56 325 LEU A N 1
ATOM 2512 C CA . LEU A 1 325 ? -5.819 -1.549 2.850 1.00 88.56 325 LEU A CA 1
ATOM 2513 C C . LEU A 1 325 ? -5.393 -2.927 2.375 1.00 88.56 325 LEU A C 1
ATOM 2515 O O . LEU A 1 325 ? -5.838 -3.425 1.337 1.00 88.56 325 LEU A O 1
ATOM 2519 N N . SER A 1 326 ? -4.550 -3.538 3.191 1.00 88.31 326 SER A N 1
ATOM 2520 C CA . SER A 1 326 ? -4.243 -4.957 3.135 1.00 88.31 326 SER A CA 1
ATOM 2521 C C . SER A 1 326 ? -4.971 -5.680 4.260 1.00 88.31 326 SER A C 1
ATOM 2523 O O . SER A 1 326 ? -5.198 -5.112 5.331 1.00 88.31 326 SER A O 1
ATOM 2525 N N . MET A 1 327 ? -5.349 -6.928 4.015 1.00 88.31 327 MET A N 1
ATOM 2526 C CA . MET A 1 327 ? -5.970 -7.779 5.017 1.00 88.31 327 MET A CA 1
ATOM 2527 C C . MET A 1 327 ? -5.482 -9.219 4.901 1.00 88.31 327 MET A C 1
ATOM 2529 O O . MET A 1 327 ? -5.136 -9.690 3.812 1.00 88.31 327 MET A O 1
ATOM 2533 N N . THR A 1 328 ? -5.513 -9.924 6.028 1.00 87.94 328 THR A N 1
ATOM 2534 C CA . THR A 1 328 ? -5.401 -11.383 6.063 1.00 87.94 328 THR A CA 1
ATOM 2535 C C . THR A 1 328 ? -6.719 -11.988 6.527 1.00 87.94 328 THR A C 1
ATOM 2537 O O . THR A 1 328 ? -7.406 -11.414 7.372 1.00 87.94 328 THR A O 1
ATOM 2540 N N . TYR A 1 329 ? -7.109 -13.125 5.959 1.00 86.62 329 TYR A N 1
ATOM 2541 C CA . TYR A 1 329 ? -8.396 -13.760 6.240 1.00 86.62 329 TYR A CA 1
ATOM 2542 C C . TYR A 1 329 ? -8.286 -15.288 6.255 1.00 86.62 329 TYR A C 1
ATOM 2544 O O . TYR A 1 329 ? -7.363 -15.872 5.684 1.00 86.62 329 TYR A O 1
ATOM 2552 N N . ILE A 1 330 ? -9.241 -15.953 6.902 1.00 84.38 330 ILE A N 1
ATOM 2553 C CA . ILE A 1 330 ? -9.344 -17.416 6.892 1.00 84.38 330 ILE A CA 1
ATOM 2554 C C . ILE A 1 330 ? -9.838 -17.859 5.506 1.00 84.38 330 ILE A C 1
ATOM 2556 O O . ILE A 1 330 ? -10.921 -17.437 5.093 1.00 84.38 330 ILE A O 1
ATOM 2560 N N . PRO A 1 331 ? -9.077 -18.679 4.762 1.00 76.75 331 PRO A N 1
ATOM 2561 C CA . PRO A 1 331 ? -9.433 -19.056 3.403 1.00 76.75 331 PRO A CA 1
ATOM 2562 C C . PRO A 1 331 ? -10.618 -20.035 3.380 1.00 76.75 331 PRO A C 1
ATOM 2564 O O . PRO A 1 331 ? -10.943 -20.683 4.374 1.00 76.75 331 PRO A O 1
ATOM 2567 N N . GLY A 1 332 ? -11.277 -20.139 2.225 1.00 68.88 332 GLY A N 1
ATOM 2568 C CA . GLY A 1 332 ? -12.373 -21.080 1.992 1.00 68.88 332 GLY A CA 1
ATOM 2569 C C . GLY A 1 332 ? -12.614 -21.313 0.499 1.00 68.88 332 GLY A C 1
ATOM 2570 O O . GLY A 1 332 ? -12.248 -20.480 -0.333 1.00 68.88 332 GLY A O 1
ATOM 2571 N N . GLY A 1 333 ? -13.245 -22.433 0.141 1.00 65.00 333 GLY A N 1
ATOM 2572 C CA . GLY A 1 333 ? -13.398 -22.860 -1.255 1.00 65.00 333 GLY A CA 1
ATOM 2573 C C . GLY A 1 333 ? -12.180 -23.651 -1.741 1.00 65.00 333 GLY A C 1
ATOM 2574 O O . GLY A 1 333 ? -11.803 -24.632 -1.110 1.00 65.00 333 GLY A O 1
ATOM 2575 N N . GLN A 1 334 ? -11.572 -23.246 -2.861 1.00 42.94 334 GLN A N 1
ATOM 2576 C CA . GLN A 1 334 ? -10.432 -23.954 -3.471 1.00 42.94 334 GLN A CA 1
ATOM 2577 C C . GLN A 1 334 ? -9.125 -23.851 -2.661 1.00 42.94 334 GLN A C 1
ATOM 2579 O O . GLN A 1 334 ? -8.274 -24.728 -2.771 1.00 42.94 334 GLN A O 1
ATOM 2584 N N . ILE A 1 335 ? -8.977 -22.817 -1.826 1.00 49.56 335 ILE A N 1
ATOM 2585 C CA . ILE A 1 335 ? -7.859 -22.670 -0.884 1.00 49.56 335 ILE A CA 1
ATOM 2586 C C . ILE A 1 335 ? -8.387 -23.037 0.506 1.00 49.56 335 ILE A C 1
ATOM 2588 O O . ILE A 1 335 ? -9.280 -22.367 1.021 1.00 49.56 335 ILE A O 1
ATOM 2592 N N . THR A 1 336 ? -7.869 -24.114 1.102 1.00 57.84 336 THR A N 1
ATOM 2593 C CA . THR A 1 336 ? -8.359 -24.648 2.392 1.00 57.84 336 THR A CA 1
ATOM 2594 C C . THR A 1 336 ? -7.310 -24.653 3.503 1.00 57.84 336 THR A C 1
ATOM 2596 O O . THR A 1 336 ? -7.611 -25.051 4.627 1.00 57.84 336 THR A O 1
ATOM 2599 N N . LYS A 1 337 ? -6.077 -24.221 3.217 1.00 53.62 337 LYS A N 1
ATOM 2600 C CA . LYS A 1 337 ? -4.961 -24.213 4.172 1.00 53.62 337 LYS A CA 1
ATOM 2601 C C . LYS A 1 337 ? -4.252 -22.861 4.178 1.00 53.62 337 LYS A C 1
ATOM 2603 O O . LYS A 1 337 ? -4.176 -22.199 3.149 1.00 53.62 337 LYS A O 1
ATOM 2608 N N . GLY A 1 338 ? -3.713 -22.489 5.339 1.00 69.94 338 GLY A N 1
ATOM 2609 C CA . GLY A 1 338 ? -3.013 -21.221 5.548 1.00 69.94 338 GLY A CA 1
ATOM 2610 C C . GLY A 1 338 ? -3.962 -20.041 5.757 1.00 69.94 338 GLY A C 1
ATOM 2611 O O . GLY A 1 338 ? -5.087 -20.211 6.225 1.00 69.94 338 GLY A O 1
ATOM 2612 N N . TYR A 1 339 ? -3.491 -18.848 5.409 1.00 71.88 339 TYR A N 1
ATOM 2613 C CA . TYR A 1 339 ? -4.257 -17.607 5.458 1.00 71.88 339 TYR A CA 1
ATOM 2614 C C . TYR A 1 339 ? -4.319 -17.001 4.060 1.00 71.88 339 TYR A C 1
ATOM 2616 O O . TYR A 1 339 ? -3.322 -17.003 3.341 1.00 71.88 339 TYR A O 1
ATOM 2624 N N . GLY A 1 340 ? -5.481 -16.486 3.667 1.00 78.75 340 GLY A N 1
ATOM 2625 C CA . GLY A 1 340 ? -5.597 -15.667 2.470 1.00 78.75 340 GLY A CA 1
ATOM 2626 C C . GLY A 1 340 ? -5.030 -14.278 2.738 1.00 78.75 340 GLY A C 1
ATOM 2627 O O . GLY A 1 340 ? -5.208 -13.732 3.827 1.00 78.75 340 GLY A O 1
ATOM 2628 N N . MET A 1 341 ? -4.347 -13.707 1.752 1.00 83.50 341 MET A N 1
ATOM 2629 C CA . MET A 1 341 ? -3.828 -12.344 1.815 1.00 83.50 341 MET A CA 1
ATOM 2630 C C . MET A 1 341 ? -4.412 -11.554 0.652 1.00 83.50 341 MET A C 1
ATOM 2632 O O . MET A 1 341 ? -4.467 -12.047 -0.474 1.00 83.50 341 MET A O 1
ATOM 2636 N N . MET A 1 342 ? -4.886 -10.342 0.919 1.00 85.25 342 MET A N 1
ATOM 2637 C CA . MET A 1 342 ? -5.521 -9.506 -0.094 1.00 85.25 342 MET A CA 1
ATOM 2638 C C . MET A 1 342 ? -5.164 -8.044 0.106 1.00 85.25 342 MET A C 1
ATOM 2640 O O . MET A 1 342 ? -5.072 -7.552 1.230 1.00 85.25 342 MET A O 1
ATOM 2644 N N . TYR A 1 343 ? -5.042 -7.343 -1.013 1.00 87.00 343 TYR A N 1
ATOM 2645 C CA . TYR A 1 343 ? -5.155 -5.900 -1.066 1.00 87.00 343 TYR A CA 1
ATOM 2646 C C . TYR A 1 343 ? -6.555 -5.536 -1.576 1.00 87.00 343 TYR A C 1
ATOM 2648 O O . TYR A 1 343 ? -6.935 -5.892 -2.692 1.00 87.00 343 TYR A O 1
ATOM 2656 N N . TYR A 1 344 ? -7.360 -4.889 -0.729 1.00 83.94 344 TYR A N 1
ATOM 2657 C CA . TYR A 1 344 ? -8.806 -4.787 -0.956 1.00 83.94 344 TYR A CA 1
ATOM 2658 C C . TYR A 1 344 ? -9.163 -3.931 -2.169 1.00 83.94 344 TYR A C 1
ATOM 2660 O O . TYR A 1 344 ? -10.053 -4.279 -2.944 1.00 83.94 344 TYR A O 1
ATOM 2668 N N . ARG A 1 345 ? -8.486 -2.794 -2.349 1.00 80.81 345 ARG A N 1
ATOM 2669 C CA . ARG A 1 345 ? -8.824 -1.870 -3.430 1.00 80.81 345 ARG A CA 1
ATOM 2670 C C . ARG A 1 345 ? -8.325 -2.467 -4.753 1.00 80.81 345 ARG A C 1
ATOM 2672 O O . ARG A 1 345 ? -7.131 -2.619 -4.976 1.00 80.81 345 ARG A O 1
ATOM 2679 N N . GLY A 1 346 ? -9.279 -2.908 -5.576 1.00 78.81 346 GLY A N 1
ATOM 2680 C CA . GLY A 1 346 ? -9.049 -3.734 -6.772 1.00 78.81 346 GLY A CA 1
ATOM 2681 C C . GLY A 1 346 ? -9.202 -5.252 -6.558 1.00 78.81 346 GLY A C 1
ATOM 2682 O O . GLY A 1 346 ? -9.246 -5.997 -7.534 1.00 78.81 346 GLY A O 1
ATOM 2683 N N . GLY A 1 347 ? -9.376 -5.707 -5.310 1.00 79.88 347 GLY A N 1
ATOM 2684 C CA . GLY A 1 347 ? -9.726 -7.092 -4.971 1.00 79.88 347 GLY A CA 1
ATOM 2685 C C . GLY A 1 347 ? -8.628 -8.116 -5.264 1.00 79.88 347 GLY A C 1
ATOM 2686 O O . GLY A 1 347 ? -8.922 -9.297 -5.456 1.00 79.88 347 GLY A O 1
ATOM 2687 N N . ALA A 1 348 ? -7.368 -7.682 -5.342 1.00 85.69 348 ALA A N 1
ATOM 2688 C CA . ALA A 1 348 ? -6.246 -8.562 -5.630 1.00 85.69 348 ALA A CA 1
ATOM 2689 C C . ALA A 1 348 ? -5.901 -9.432 -4.419 1.00 85.69 348 ALA A C 1
ATOM 2691 O O . ALA A 1 348 ? -5.409 -8.947 -3.397 1.00 85.69 348 ALA A O 1
ATOM 2692 N N . GLU A 1 349 ? -6.093 -10.740 -4.560 1.00 87.81 349 GLU A N 1
ATOM 2693 C CA . GLU A 1 349 ? -5.404 -11.702 -3.707 1.00 87.81 349 GLU A CA 1
ATOM 2694 C C . GLU A 1 349 ? -3.906 -11.690 -4.014 1.00 87.81 349 GLU A C 1
ATOM 2696 O O . GLU A 1 349 ? -3.490 -11.487 -5.154 1.00 87.81 349 GLU A O 1
ATOM 2701 N N . ILE A 1 350 ? -3.101 -11.908 -2.982 1.00 87.94 350 ILE A N 1
ATOM 2702 C CA . ILE A 1 350 ? -1.644 -11.968 -3.048 1.00 87.94 350 ILE A CA 1
ATOM 2703 C C . ILE A 1 350 ? -1.231 -13.301 -2.441 1.00 87.94 350 ILE A C 1
ATOM 2705 O O . ILE A 1 350 ? -1.742 -13.681 -1.388 1.00 87.94 350 ILE A O 1
ATOM 2709 N N . SER A 1 351 ? -0.335 -14.032 -3.107 1.00 85.25 351 SER A N 1
ATOM 2710 C CA . SER A 1 351 ? -0.004 -15.382 -2.657 1.00 85.25 351 SER A CA 1
ATOM 2711 C C . SER A 1 351 ? 0.618 -15.363 -1.251 1.00 85.25 351 SER A C 1
ATOM 2713 O O . SER A 1 351 ? 1.607 -14.649 -1.020 1.00 85.25 351 SER A O 1
ATOM 2715 N N . PRO A 1 352 ? 0.088 -16.149 -0.294 1.00 80.12 352 PRO A N 1
ATOM 2716 C CA . PRO A 1 352 ? 0.701 -16.286 1.020 1.00 80.12 352 PRO A CA 1
ATOM 2717 C C . PRO A 1 352 ? 2.046 -17.018 0.952 1.00 80.12 352 PRO A C 1
ATOM 2719 O O . PRO A 1 352 ? 2.925 -16.721 1.754 1.00 80.12 352 PRO A O 1
ATOM 2722 N N . GLU A 1 353 ? 2.238 -17.893 -0.038 1.00 83.06 353 GLU A N 1
ATOM 2723 C CA . GLU A 1 353 ? 3.441 -18.718 -0.215 1.00 83.06 353 GLU A CA 1
ATOM 2724 C C . GLU A 1 353 ? 4.644 -17.919 -0.730 1.00 83.06 353 GLU A C 1
ATOM 2726 O O . GLU A 1 353 ? 5.793 -18.306 -0.527 1.00 83.06 353 GLU A O 1
ATOM 2731 N N . ALA A 1 354 ? 4.400 -16.781 -1.383 1.00 86.88 354 ALA A N 1
ATOM 2732 C CA . ALA A 1 354 ? 5.473 -15.954 -1.909 1.00 86.88 354 ALA A CA 1
ATOM 2733 C C . ALA A 1 354 ? 6.306 -15.330 -0.781 1.00 86.88 354 ALA A C 1
ATOM 2735 O O . ALA A 1 354 ? 5.815 -14.505 -0.007 1.00 86.88 354 ALA A O 1
ATOM 2736 N N . MET A 1 355 ? 7.592 -15.669 -0.732 1.00 87.69 355 MET A N 1
ATOM 2737 C CA . MET A 1 355 ? 8.513 -15.197 0.310 1.00 87.69 355 MET A CA 1
ATOM 2738 C C . MET A 1 355 ? 8.988 -13.751 0.106 1.00 87.69 355 MET A C 1
ATOM 2740 O O . MET A 1 355 ? 9.464 -13.128 1.051 1.00 87.69 355 MET A O 1
ATOM 2744 N N . LYS A 1 356 ? 8.878 -13.214 -1.117 1.00 92.88 356 LYS A N 1
ATOM 2745 C CA . LYS A 1 356 ? 9.263 -11.839 -1.465 1.00 92.88 356 LYS A CA 1
ATOM 2746 C C . LYS A 1 356 ? 8.356 -11.246 -2.543 1.00 92.88 356 LYS A C 1
ATOM 2748 O O . LYS A 1 356 ? 7.693 -11.979 -3.280 1.00 92.88 356 LYS A O 1
ATOM 2753 N N . ALA A 1 357 ? 8.378 -9.924 -2.649 1.00 95.19 357 ALA 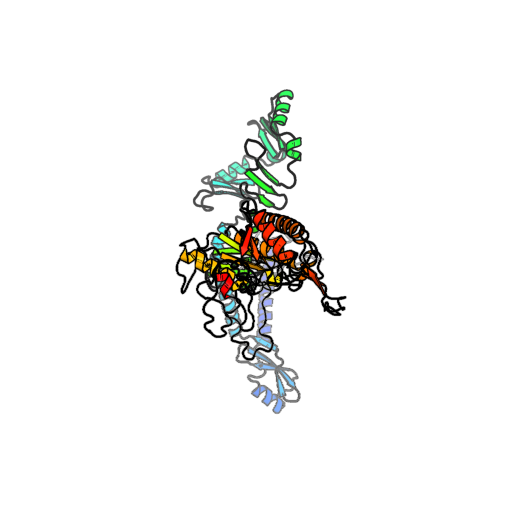A N 1
ATOM 2754 C CA . ALA A 1 357 ? 7.839 -9.180 -3.775 1.00 95.19 357 ALA A CA 1
ATOM 2755 C C . ALA A 1 357 ? 8.984 -8.689 -4.675 1.00 95.19 357 ALA A C 1
ATOM 2757 O O . ALA A 1 357 ? 9.935 -8.071 -4.201 1.00 95.19 357 ALA A O 1
ATOM 2758 N N . LEU A 1 358 ? 8.885 -8.955 -5.973 1.00 95.88 358 LEU A N 1
ATOM 2759 C CA . LEU A 1 358 ? 9.798 -8.459 -6.993 1.00 95.88 358 LEU A CA 1
ATOM 2760 C C . LEU A 1 358 ? 9.082 -7.395 -7.825 1.00 95.88 358 LEU A C 1
ATOM 2762 O O . LEU A 1 358 ? 8.057 -7.669 -8.444 1.00 95.88 358 LEU A O 1
ATOM 2766 N N . ILE A 1 359 ? 9.623 -6.185 -7.854 1.00 96.94 359 ILE A N 1
ATOM 2767 C CA . ILE A 1 359 ? 9.090 -5.079 -8.641 1.00 96.94 359 ILE A CA 1
ATOM 2768 C C . ILE A 1 359 ? 9.894 -4.996 -9.940 1.00 96.94 359 ILE A C 1
ATOM 2770 O O . ILE A 1 359 ? 11.096 -4.731 -9.930 1.00 96.94 359 ILE A O 1
ATOM 2774 N N . LEU A 1 360 ? 9.226 -5.265 -11.059 1.00 93.38 360 LEU A N 1
ATOM 2775 C CA . LEU A 1 360 ? 9.808 -5.264 -12.395 1.00 93.38 360 LEU A CA 1
ATOM 2776 C C . LEU A 1 360 ? 9.635 -3.883 -13.015 1.00 93.38 360 LEU A C 1
ATOM 2778 O O . LEU A 1 360 ? 8.522 -3.493 -13.385 1.00 93.38 360 LEU A O 1
ATOM 2782 N N . CYS A 1 361 ? 10.745 -3.156 -13.113 1.00 93.00 361 CYS A N 1
ATOM 2783 C CA . CYS A 1 361 ? 10.766 -1.796 -13.624 1.00 93.00 361 CYS A CA 1
ATOM 2784 C C . CYS A 1 361 ? 11.130 -1.765 -15.110 1.00 93.00 361 CYS A C 1
ATOM 2786 O O . CYS A 1 361 ? 12.137 -2.353 -15.512 1.00 93.00 361 CYS A O 1
ATOM 2788 N N . SER A 1 362 ? 10.363 -1.019 -15.901 1.00 89.56 362 SER A N 1
ATOM 2789 C CA . SER A 1 362 ? 10.667 -0.771 -17.313 1.00 89.56 362 SER A CA 1
ATOM 2790 C C . SER A 1 362 ? 10.616 0.715 -17.629 1.00 89.56 362 SER A C 1
ATOM 2792 O O . SER A 1 362 ? 9.637 1.381 -17.309 1.00 89.56 362 SER A O 1
ATOM 2794 N N . ASP A 1 363 ? 11.668 1.212 -18.268 1.00 90.06 363 ASP A N 1
ATOM 2795 C CA . ASP A 1 363 ? 11.837 2.600 -18.678 1.00 90.06 363 ASP A CA 1
ATOM 2796 C C . ASP A 1 363 ? 12.023 2.698 -20.202 1.00 90.06 363 ASP A C 1
ATOM 2798 O O . ASP A 1 363 ? 12.315 1.712 -20.893 1.00 90.06 363 ASP A O 1
ATOM 2802 N N . GLY A 1 364 ? 11.908 3.918 -20.733 1.00 83.81 364 GLY A N 1
ATOM 2803 C CA . GLY A 1 364 ? 12.244 4.228 -22.122 1.00 83.81 364 GLY A CA 1
ATOM 2804 C C . GLY A 1 364 ? 11.027 4.508 -23.000 1.00 83.81 364 GLY A C 1
ATOM 2805 O O . GLY A 1 364 ? 10.194 5.330 -22.642 1.00 83.81 364 GLY A O 1
ATOM 2806 N N . GLN A 1 365 ? 10.944 3.853 -24.156 1.00 71.56 365 GLN A N 1
ATOM 2807 C CA . GLN A 1 365 ? 10.091 4.171 -25.299 1.00 71.56 365 GLN A CA 1
ATOM 2808 C C . GLN A 1 365 ? 9.114 3.037 -25.671 1.00 71.56 365 GLN A C 1
ATOM 2810 O O . GLN A 1 365 ? 8.792 2.174 -24.851 1.00 71.56 365 GLN A O 1
ATOM 2815 N N . SER A 1 366 ? 8.591 3.090 -26.902 1.00 58.91 366 SER A N 1
ATOM 2816 C CA . SER A 1 366 ? 7.340 2.490 -27.373 1.00 58.91 366 SER A CA 1
ATOM 2817 C C . SER A 1 366 ? 7.137 0.980 -27.182 1.00 58.91 366 SER A C 1
ATOM 2819 O O . SER A 1 366 ? 5.994 0.565 -27.304 1.00 58.91 366 SER A O 1
ATOM 2821 N N . LEU A 1 367 ? 8.140 0.138 -26.910 1.00 60.28 367 LEU A N 1
ATOM 2822 C CA . LEU A 1 367 ? 7.894 -1.305 -26.706 1.00 60.28 367 LEU A CA 1
ATOM 2823 C C . LEU A 1 367 ? 7.316 -1.644 -25.326 1.00 60.28 367 LEU A C 1
ATOM 2825 O O . LEU A 1 367 ? 6.515 -2.575 -25.191 1.00 60.28 367 LEU A O 1
ATOM 2829 N N . GLY A 1 368 ? 7.676 -0.860 -24.306 1.00 62.50 368 GLY A N 1
ATOM 2830 C CA . GLY A 1 368 ? 7.024 -0.910 -22.994 1.00 62.50 368 GLY A CA 1
ATOM 2831 C C . GLY A 1 368 ? 5.665 -0.204 -22.981 1.00 62.50 368 GLY A C 1
ATOM 2832 O O . GLY A 1 368 ? 4.846 -0.451 -22.098 1.00 62.50 368 GLY A O 1
ATOM 2833 N N . VAL A 1 369 ? 5.393 0.626 -23.994 1.00 75.56 369 VAL A N 1
ATOM 2834 C CA . VAL A 1 369 ? 4.069 1.196 -24.247 1.00 75.56 369 VAL A CA 1
ATOM 2835 C C . VAL A 1 369 ? 3.244 0.183 -25.046 1.00 75.56 369 VAL A C 1
ATOM 2837 O O . VAL A 1 369 ? 3.628 -0.215 -26.142 1.00 75.56 369 VAL A O 1
ATOM 2840 N N . PRO A 1 370 ? 2.092 -0.271 -24.544 1.00 78.62 370 PRO A N 1
ATOM 2841 C CA . PRO A 1 370 ? 1.300 -1.241 -25.273 1.00 78.62 370 PRO A CA 1
ATOM 2842 C C . PRO A 1 370 ? 0.713 -0.648 -26.560 1.00 78.62 370 PRO A C 1
ATOM 2844 O O . PRO A 1 370 ? 0.206 0.473 -26.580 1.00 78.62 370 PRO A O 1
ATOM 2847 N N . SER A 1 371 ? 0.733 -1.443 -27.629 1.00 79.88 371 SER A N 1
ATOM 2848 C CA . SER A 1 371 ? 0.114 -1.102 -28.909 1.00 79.88 371 SER A CA 1
ATOM 2849 C C . SER A 1 371 ? -1.345 -1.529 -28.917 1.00 79.88 371 SER A C 1
ATOM 2851 O O . SER A 1 371 ? -1.661 -2.677 -28.588 1.00 79.88 371 SER A O 1
ATOM 2853 N N . ASP A 1 372 ? -2.205 -0.637 -29.395 1.00 83.50 372 ASP A N 1
ATOM 2854 C CA . ASP A 1 372 ? -3.595 -0.948 -29.710 1.00 83.50 372 ASP A CA 1
ATOM 2855 C C . ASP A 1 372 ? -3.704 -1.564 -31.109 1.00 83.50 372 ASP A C 1
ATOM 2857 O O . ASP A 1 372 ? -2.876 -1.320 -31.990 1.00 83.50 372 ASP A O 1
ATOM 2861 N N . ALA A 1 373 ? -4.744 -2.364 -31.328 1.00 77.88 373 ALA A N 1
ATOM 2862 C CA . ALA A 1 373 ? -5.013 -3.031 -32.595 1.00 77.88 373 ALA A CA 1
ATOM 2863 C C . ALA A 1 373 ? -5.327 -2.052 -33.742 1.00 77.88 373 ALA A C 1
ATOM 2865 O O . ALA A 1 373 ? -5.273 -2.453 -34.906 1.00 77.88 373 ALA A O 1
ATOM 2866 N N . GLY A 1 374 ? -5.646 -0.787 -33.438 1.00 74.25 374 GLY A N 1
ATOM 2867 C CA . GLY A 1 374 ? -6.031 0.228 -34.423 1.00 74.25 374 GLY A CA 1
ATOM 2868 C C . GLY A 1 374 ? -7.175 -0.246 -35.330 1.00 74.25 374 GLY A C 1
ATOM 2869 O O . GLY A 1 374 ? -8.083 -0.940 -34.880 1.00 74.25 374 GLY A O 1
ATOM 2870 N N . ASN A 1 375 ? -7.087 0.060 -36.631 1.00 60.69 375 ASN A N 1
ATOM 2871 C CA . ASN A 1 375 ? -8.039 -0.367 -37.674 1.00 60.69 375 ASN A CA 1
ATOM 2872 C C . ASN A 1 375 ? -7.876 -1.837 -38.117 1.00 60.69 375 ASN A C 1
ATOM 2874 O O . ASN A 1 375 ? -8.240 -2.189 -39.243 1.00 60.69 375 ASN A O 1
ATOM 2878 N N . ARG A 1 376 ? -7.277 -2.719 -37.302 1.00 66.25 376 ARG A N 1
ATOM 2879 C CA . ARG A 1 376 ? -7.132 -4.118 -37.724 1.00 66.25 376 ARG A CA 1
ATOM 2880 C C . ARG A 1 376 ? -8.498 -4.812 -37.838 1.00 66.25 376 ARG A C 1
ATOM 2882 O O . ARG A 1 376 ? -9.367 -4.573 -37.005 1.00 66.25 376 ARG A O 1
ATOM 2889 N N . PRO A 1 377 ? -8.665 -5.741 -38.802 1.00 63.69 377 PRO A N 1
ATOM 2890 C CA . PRO A 1 377 ? -9.959 -6.374 -39.080 1.00 63.69 377 PRO A CA 1
ATOM 2891 C C . PRO A 1 377 ? -10.554 -7.177 -37.915 1.00 63.69 377 PRO A C 1
ATOM 2893 O O . PRO A 1 377 ? -11.760 -7.393 -37.880 1.00 63.69 377 PRO A O 1
ATOM 2896 N N . ASN A 1 378 ? -9.725 -7.652 -36.978 1.00 72.62 378 ASN A N 1
ATOM 2897 C CA . ASN A 1 378 ? -10.182 -8.421 -35.821 1.00 72.62 378 ASN A CA 1
ATOM 2898 C C . ASN A 1 378 ? -9.433 -8.006 -34.537 1.00 72.62 378 ASN A C 1
ATOM 2900 O O . ASN A 1 378 ? -8.465 -8.671 -34.144 1.00 72.62 378 ASN A O 1
ATOM 2904 N N . PRO A 1 379 ? -9.862 -6.915 -33.876 1.00 71.19 379 PRO A N 1
ATOM 2905 C CA . PRO A 1 379 ? -9.224 -6.420 -32.657 1.00 71.19 379 PRO A CA 1
ATOM 2906 C C . PRO A 1 379 ? -9.282 -7.430 -31.502 1.00 71.19 379 PRO A C 1
ATOM 2908 O O . PRO A 1 379 ? -8.403 -7.409 -30.652 1.00 71.19 379 PRO A O 1
ATOM 2911 N N . ASN A 1 380 ? -10.222 -8.384 -31.504 1.00 73.00 380 ASN A N 1
ATOM 2912 C CA . ASN A 1 380 ? -10.359 -9.388 -30.439 1.00 73.00 380 ASN A CA 1
ATOM 2913 C C . ASN A 1 380 ? -9.273 -10.480 -30.450 1.00 73.00 380 ASN A C 1
ATOM 2915 O O . ASN A 1 380 ? -9.247 -11.325 -29.562 1.00 73.00 380 ASN A O 1
ATOM 2919 N N . THR A 1 381 ? -8.382 -10.481 -31.445 1.00 72.00 381 THR A N 1
ATOM 2920 C CA . THR A 1 381 ? -7.289 -11.467 -31.584 1.00 72.00 381 THR A CA 1
ATOM 2921 C C . THR A 1 381 ? -5.902 -10.826 -31.536 1.00 72.00 381 THR A C 1
ATOM 2923 O O . THR A 1 381 ? -4.896 -11.461 -31.887 1.00 72.00 381 THR A O 1
ATOM 2926 N N . TRP A 1 382 ? -5.847 -9.541 -31.166 1.00 78.62 382 TRP A N 1
ATOM 2927 C CA . TRP A 1 382 ? -4.608 -8.780 -31.133 1.00 78.62 382 TRP A CA 1
ATOM 2928 C C . TRP A 1 382 ? -3.709 -9.224 -29.987 1.00 78.62 382 TRP A C 1
ATOM 2930 O O . TRP A 1 382 ? -2.542 -9.541 -30.218 1.00 78.62 382 TRP A O 1
ATOM 2940 N N . ASN A 1 383 ? -4.274 -9.276 -28.783 1.00 80.00 383 ASN A N 1
ATOM 2941 C CA . ASN A 1 383 ? -3.600 -9.795 -27.609 1.00 80.00 383 ASN A CA 1
ATOM 2942 C C . ASN A 1 383 ? -3.190 -11.262 -27.856 1.00 80.00 383 ASN A C 1
ATOM 2944 O O . ASN A 1 383 ? -4.028 -12.105 -28.183 1.00 80.00 383 ASN A O 1
ATOM 2948 N N . LYS A 1 384 ? -1.884 -11.540 -27.764 1.00 79.56 384 LYS A N 1
ATOM 2949 C CA . LYS A 1 384 ? -1.294 -12.874 -27.979 1.00 79.56 384 LYS A CA 1
ATOM 2950 C C . LYS A 1 384 ? -0.990 -13.594 -26.677 1.00 79.56 384 LYS A C 1
ATOM 2952 O O . LYS A 1 384 ? -1.003 -14.819 -26.657 1.00 79.56 384 LYS A O 1
ATOM 2957 N N . VAL A 1 385 ? -0.710 -12.837 -25.621 1.00 78.44 385 VAL A N 1
ATOM 2958 C CA . VAL A 1 385 ? -0.406 -13.350 -24.289 1.00 78.44 385 VAL A CA 1
ATOM 2959 C C . VAL A 1 385 ? -1.283 -12.579 -23.323 1.00 78.44 385 VAL A C 1
ATOM 2961 O O . VAL A 1 385 ? -1.031 -11.402 -23.062 1.00 78.44 385 VAL A O 1
ATOM 2964 N N . ASN A 1 386 ? -2.322 -13.246 -22.829 1.00 77.12 386 ASN A N 1
ATOM 2965 C CA . ASN A 1 386 ? -3.288 -12.662 -21.911 1.00 77.12 386 ASN A CA 1
ATOM 2966 C C . ASN A 1 386 ? -3.251 -13.361 -20.548 1.00 77.12 386 ASN A C 1
ATOM 2968 O O . ASN A 1 386 ? -2.486 -14.303 -20.369 1.00 77.12 386 ASN A O 1
ATOM 2972 N N . TYR A 1 387 ? -4.084 -12.886 -19.620 1.00 83.88 387 TYR A N 1
ATOM 2973 C CA . TYR A 1 387 ? -4.236 -13.413 -18.271 1.00 83.88 387 TYR A CA 1
ATOM 2974 C C . TYR A 1 387 ? -4.242 -14.944 -18.235 1.00 83.88 387 TYR A C 1
ATOM 2976 O O . TYR A 1 387 ? -5.111 -15.594 -18.818 1.00 83.88 387 TYR A O 1
ATOM 2984 N N . ASP A 1 388 ? -3.277 -15.486 -17.505 1.00 87.12 388 ASP A N 1
ATOM 2985 C CA . ASP A 1 388 ? -3.173 -16.892 -17.169 1.00 87.12 388 ASP A CA 1
ATOM 2986 C C . ASP A 1 388 ? -3.649 -17.085 -15.719 1.00 87.12 388 ASP A C 1
ATOM 2988 O O . ASP A 1 388 ? -2.996 -16.593 -14.787 1.00 87.12 388 ASP A O 1
ATOM 2992 N N . PRO A 1 389 ? -4.772 -17.795 -15.493 1.00 88.00 389 PRO A N 1
ATOM 2993 C CA . PRO A 1 389 ? -5.293 -18.055 -14.155 1.00 88.00 389 PRO A CA 1
ATOM 2994 C C . PRO A 1 389 ? -4.290 -18.729 -13.217 1.00 88.00 389 PRO A C 1
ATOM 2996 O O . PRO A 1 389 ? -4.402 -18.561 -12.003 1.00 88.00 389 PRO A O 1
ATOM 2999 N N . LYS A 1 390 ? -3.301 -19.453 -13.757 1.00 87.69 390 LYS A N 1
ATOM 3000 C CA . LYS A 1 390 ? -2.233 -20.087 -12.978 1.00 87.69 390 LYS A CA 1
ATOM 3001 C C . LYS A 1 390 ? -1.438 -19.079 -12.151 1.00 87.69 390 LYS A C 1
ATOM 3003 O O . LYS A 1 390 ? -1.104 -19.349 -11.003 1.00 87.69 390 LYS A O 1
ATOM 3008 N N . TRP A 1 391 ? -1.172 -17.905 -12.720 1.00 89.62 391 TRP A N 1
ATOM 3009 C CA . TRP A 1 391 ? -0.358 -16.859 -12.098 1.00 89.62 391 TRP A CA 1
ATOM 3010 C C . TRP A 1 391 ? -1.181 -15.839 -11.309 1.00 89.62 391 TRP A C 1
ATOM 3012 O O . TRP A 1 391 ? -0.669 -14.784 -10.914 1.00 89.62 391 TRP A O 1
ATOM 3022 N N . ARG A 1 392 ? -2.459 -16.148 -11.050 1.00 87.75 392 ARG A N 1
ATOM 3023 C CA . ARG A 1 392 ? -3.298 -15.382 -10.126 1.00 87.75 392 ARG A CA 1
ATOM 3024 C C . ARG A 1 392 ? -2.567 -15.207 -8.798 1.00 87.75 392 ARG A C 1
ATOM 3026 O O . ARG A 1 392 ? -1.979 -16.151 -8.286 1.00 87.75 392 ARG A O 1
ATOM 3033 N N . ALA A 1 393 ? -2.634 -14.002 -8.239 1.00 88.38 393 ALA A N 1
ATOM 3034 C CA . ALA A 1 393 ? -1.981 -13.641 -6.979 1.00 88.38 393 ALA A CA 1
ATOM 3035 C C . ALA A 1 393 ? -0.437 -13.620 -6.988 1.00 88.38 393 ALA A C 1
ATOM 3037 O O . ALA A 1 393 ? 0.158 -13.258 -5.971 1.00 88.38 393 ALA A O 1
ATOM 3038 N N . TYR A 1 394 ? 0.200 -13.932 -8.124 1.00 92.19 394 TYR A N 1
ATOM 3039 C CA . TYR A 1 394 ? 1.638 -13.761 -8.348 1.00 92.19 394 TYR A CA 1
ATOM 3040 C C . TYR A 1 394 ? 1.937 -12.631 -9.334 1.00 92.19 394 TYR A C 1
ATOM 3042 O O . TYR A 1 394 ? 2.858 -11.872 -9.085 1.00 92.19 394 TYR A O 1
ATOM 3050 N N . ALA A 1 395 ? 1.171 -12.469 -10.416 1.00 93.69 395 ALA A N 1
ATOM 3051 C CA . ALA A 1 395 ? 1.388 -11.405 -11.402 1.00 93.69 395 ALA A CA 1
ATOM 3052 C C . ALA A 1 395 ? 0.372 -10.269 -11.232 1.00 93.69 395 ALA A C 1
ATOM 3054 O O . ALA A 1 395 ? -0.796 -10.411 -11.607 1.00 93.69 395 ALA A O 1
ATOM 3055 N N . LEU A 1 396 ? 0.810 -9.133 -10.686 1.00 94.19 396 LEU A N 1
ATOM 3056 C CA . LEU A 1 396 ? -0.076 -8.044 -10.276 1.00 94.19 396 LEU A CA 1
ATOM 3057 C C . LEU A 1 396 ? 0.373 -6.685 -10.824 1.00 94.19 396 LEU A C 1
ATOM 3059 O O . LEU A 1 396 ? 1.564 -6.406 -10.982 1.00 94.19 396 LEU A O 1
ATOM 3063 N N . ALA A 1 397 ? -0.600 -5.811 -11.065 1.00 94.06 397 ALA A N 1
ATOM 3064 C CA . ALA A 1 397 ? -0.353 -4.403 -11.331 1.00 94.06 397 ALA A CA 1
ATOM 3065 C C . ALA A 1 397 ? -1.434 -3.508 -10.732 1.00 94.06 397 ALA A C 1
ATOM 3067 O O . ALA A 1 397 ? -2.600 -3.884 -10.602 1.00 94.06 397 ALA A O 1
ATOM 3068 N N . ILE A 1 398 ? -1.026 -2.295 -10.389 1.00 93.94 398 ILE A N 1
ATOM 3069 C CA . ILE A 1 398 ? -1.912 -1.171 -10.092 1.00 93.94 398 ILE A CA 1
ATOM 3070 C C . ILE A 1 398 ? -2.687 -0.724 -11.348 1.00 93.94 398 ILE A C 1
ATOM 3072 O O . ILE A 1 398 ? -2.633 -1.363 -12.401 1.00 93.94 398 ILE A O 1
ATOM 3076 N N . ALA A 1 399 ? -3.452 0.366 -11.247 1.00 92.69 399 ALA A N 1
ATOM 3077 C CA . ALA A 1 399 ? -4.291 0.902 -12.322 1.00 92.69 399 ALA A CA 1
ATOM 3078 C C . ALA A 1 399 ? -5.295 -0.117 -12.905 1.00 92.69 399 ALA A C 1
ATOM 3080 O O . ALA A 1 399 ? -5.651 -0.057 -14.083 1.00 92.69 399 ALA A O 1
ATOM 3081 N N . GLY A 1 400 ? -5.771 -1.041 -12.070 1.00 92.00 400 GLY A N 1
ATOM 3082 C CA . GLY A 1 400 ? -6.721 -2.088 -12.436 1.00 92.00 400 GLY A CA 1
ATOM 3083 C C . GLY A 1 400 ? -6.076 -3.246 -13.183 1.00 92.00 400 GLY A C 1
ATOM 3084 O O . GLY A 1 400 ? -6.717 -3.821 -14.057 1.00 92.00 400 GLY A O 1
ATOM 3085 N N . GLY A 1 401 ? -4.816 -3.569 -12.876 1.00 91.31 401 GLY A N 1
ATOM 3086 C CA . GLY A 1 401 ? -4.100 -4.667 -13.526 1.00 91.31 401 GLY A CA 1
ATOM 3087 C C . GLY A 1 401 ? -3.474 -4.286 -14.866 1.00 91.31 401 GLY A C 1
ATOM 3088 O O . GLY A 1 401 ? -2.956 -5.161 -15.559 1.00 91.31 401 GLY A O 1
ATOM 3089 N N . LYS A 1 402 ? -3.497 -2.996 -15.231 1.00 90.38 402 LYS A N 1
ATOM 3090 C CA . LYS A 1 402 ? -2.868 -2.481 -16.451 1.00 90.38 402 LYS A CA 1
ATOM 3091 C C . LYS A 1 402 ? -1.345 -2.530 -16.298 1.00 90.38 402 LYS A C 1
ATOM 3093 O O . LYS A 1 402 ? -0.816 -1.777 -15.476 1.00 90.38 402 LYS A O 1
ATOM 3098 N N . PRO A 1 403 ? -0.625 -3.358 -17.077 1.00 86.56 403 PRO A N 1
ATOM 3099 C CA . PRO A 1 403 ? 0.817 -3.528 -16.911 1.00 86.56 403 PRO A CA 1
ATOM 3100 C C . PRO A 1 403 ? 1.606 -2.224 -17.040 1.00 86.56 403 PRO A C 1
ATOM 3102 O O . PRO A 1 403 ? 2.626 -2.061 -16.377 1.00 86.56 403 PRO A O 1
ATOM 3105 N N . GLU A 1 404 ? 1.118 -1.3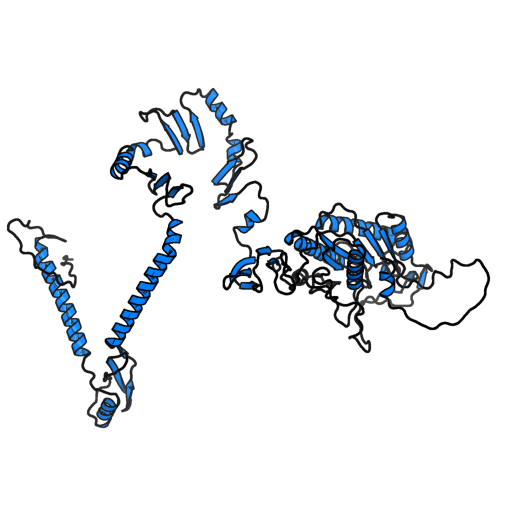08 -17.878 1.00 83.81 404 GLU A N 1
ATOM 3106 C CA . GLU A 1 404 ? 1.725 -0.014 -18.180 1.00 83.81 404 GLU A CA 1
ATOM 3107 C C . GLU A 1 404 ? 1.433 1.093 -17.153 1.00 83.81 404 GLU A C 1
ATOM 3109 O O . GLU A 1 404 ? 1.992 2.180 -17.265 1.00 83.81 404 GLU A O 1
ATOM 3114 N N . GLY A 1 405 ? 0.522 0.871 -16.198 1.00 85.00 405 GLY A N 1
ATOM 3115 C CA . GLY A 1 405 ? 0.111 1.897 -15.238 1.00 85.00 405 GLY A CA 1
ATOM 3116 C C . GLY A 1 405 ? -0.398 3.185 -15.905 1.00 85.00 405 GLY A C 1
ATOM 3117 O O . GLY A 1 405 ? -1.443 3.190 -16.564 1.00 85.00 405 GLY A O 1
ATOM 3118 N N . SER A 1 406 ? 0.336 4.285 -15.702 1.00 79.69 406 SER A N 1
ATOM 3119 C CA . SER A 1 406 ? 0.107 5.587 -16.340 1.00 79.69 406 SER A CA 1
ATOM 3120 C C . SER A 1 406 ? 1.384 6.048 -17.045 1.00 79.69 406 SER A C 1
ATOM 3122 O O . SER A 1 406 ? 2.444 6.097 -16.426 1.00 79.69 406 SER A O 1
ATOM 3124 N N . GLN A 1 407 ? 1.277 6.393 -18.330 1.00 80.50 407 GLN A N 1
ATOM 3125 C CA . GLN A 1 407 ? 2.416 6.761 -19.182 1.00 80.50 407 GLN A CA 1
ATOM 3126 C C . GLN A 1 407 ? 2.749 8.258 -19.044 1.00 80.50 407 GLN A C 1
ATOM 3128 O O . GLN A 1 407 ? 3.367 8.674 -18.069 1.00 80.50 407 GLN A O 1
ATOM 3133 N N . ASP A 1 408 ? 2.283 9.087 -19.984 1.00 85.62 408 ASP A N 1
ATOM 3134 C CA . ASP A 1 408 ? 2.571 10.530 -20.055 1.00 85.62 408 ASP A CA 1
ATOM 3135 C C . ASP A 1 408 ? 1.725 11.399 -19.119 1.00 85.62 408 ASP A C 1
ATOM 3137 O O . ASP A 1 408 ? 1.930 12.607 -19.022 1.00 85.62 408 ASP A O 1
ATOM 3141 N N . THR A 1 409 ? 0.756 10.803 -18.428 1.00 90.88 409 THR A N 1
ATOM 3142 C CA . THR A 1 409 ? -0.083 11.504 -17.450 1.00 90.88 409 THR A CA 1
ATOM 3143 C C . THR A 1 409 ? 0.366 11.133 -16.041 1.00 90.88 409 THR A C 1
ATOM 3145 O O . THR A 1 409 ? 0.617 9.948 -15.803 1.00 90.88 409 THR A O 1
ATOM 3148 N N . PRO A 1 410 ? 0.457 12.085 -15.093 1.00 94.25 410 PRO A N 1
ATOM 3149 C CA . PRO A 1 410 ? 0.769 11.769 -13.705 1.00 94.25 410 PRO A CA 1
ATOM 3150 C C . PRO A 1 410 ? -0.168 10.696 -13.156 1.00 94.25 410 PRO A C 1
ATOM 3152 O O . PRO A 1 410 ? -1.390 10.792 -13.294 1.00 94.25 410 PRO A O 1
ATOM 3155 N N . ILE A 1 411 ? 0.407 9.657 -12.557 1.00 93.50 411 ILE A N 1
ATOM 3156 C CA . ILE A 1 411 ? -0.381 8.581 -11.979 1.00 93.50 411 ILE A CA 1
ATOM 3157 C C . ILE A 1 411 ? -1.109 9.072 -10.729 1.00 93.50 411 ILE A C 1
ATOM 3159 O O . ILE A 1 411 ? -0.520 9.679 -9.838 1.00 93.50 411 ILE A O 1
ATOM 3163 N N . THR A 1 412 ? -2.417 8.836 -10.677 1.00 94.06 412 THR A N 1
ATOM 3164 C CA . THR A 1 412 ? -3.244 9.294 -9.556 1.00 94.06 412 THR A CA 1
ATOM 3165 C C . THR A 1 412 ? -3.202 8.306 -8.397 1.00 94.06 412 THR A C 1
ATOM 3167 O O . THR A 1 412 ? -3.016 7.104 -8.593 1.00 94.06 412 THR A O 1
ATOM 3170 N N . GLU A 1 413 ? -3.478 8.791 -7.188 1.00 90.31 413 GLU A N 1
ATOM 3171 C CA . GLU A 1 413 ? -3.590 7.943 -5.994 1.00 90.31 413 GLU A CA 1
ATOM 3172 C C . GLU A 1 413 ? -4.667 6.855 -6.156 1.00 90.31 413 GLU A C 1
ATOM 3174 O O . GLU A 1 413 ? -4.467 5.702 -5.781 1.00 90.31 413 GLU A O 1
ATOM 3179 N N . ALA A 1 414 ? -5.787 7.182 -6.811 1.00 90.19 414 ALA A N 1
ATOM 3180 C CA . ALA A 1 414 ? -6.841 6.213 -7.103 1.00 90.19 414 ALA A CA 1
ATOM 3181 C C . ALA A 1 414 ? -6.362 5.072 -8.018 1.00 90.19 414 ALA A C 1
ATOM 3183 O O . ALA A 1 414 ? -6.791 3.934 -7.849 1.00 90.19 414 ALA A O 1
ATOM 3184 N N . MET A 1 415 ? -5.472 5.364 -8.974 1.00 92.56 415 MET A N 1
ATOM 3185 C CA . MET A 1 415 ? -4.863 4.341 -9.827 1.00 92.56 415 MET A CA 1
ATOM 3186 C C . MET A 1 415 ? -3.819 3.525 -9.068 1.00 92.56 415 MET A C 1
ATOM 3188 O O . MET A 1 415 ? -3.801 2.306 -9.217 1.00 92.56 415 MET A O 1
ATOM 3192 N N . LEU A 1 416 ? -2.983 4.174 -8.251 1.00 93.44 416 LEU A N 1
ATOM 3193 C CA . LEU A 1 416 ? -1.982 3.508 -7.411 1.00 93.44 416 LEU A CA 1
ATOM 3194 C C . LEU A 1 416 ? -2.618 2.506 -6.440 1.00 93.44 416 LEU A C 1
ATOM 3196 O O . LEU A 1 416 ? -2.039 1.458 -6.179 1.00 93.44 416 LEU A O 1
ATOM 3200 N N . ASP A 1 417 ? -3.820 2.785 -5.949 1.00 91.44 417 ASP A N 1
ATOM 3201 C CA . ASP A 1 417 ? -4.543 1.860 -5.080 1.00 91.44 417 ASP A CA 1
ATOM 3202 C C . ASP A 1 417 ? -5.382 0.820 -5.835 1.00 91.44 417 ASP A C 1
ATOM 3204 O O . ASP A 1 417 ? -6.014 -0.011 -5.204 1.00 91.44 417 ASP A O 1
ATOM 3208 N N . LEU A 1 418 ? -5.494 0.847 -7.162 1.00 92.88 418 LEU A N 1
ATOM 3209 C CA . LEU A 1 418 ? -6.326 -0.131 -7.870 1.00 92.88 418 LEU A CA 1
ATOM 3210 C C . LEU A 1 418 ? -5.488 -1.356 -8.256 1.00 92.88 418 LEU A C 1
ATOM 3212 O O . LEU A 1 418 ? -5.142 -1.522 -9.423 1.00 92.88 418 LEU A O 1
ATOM 3216 N N . LEU A 1 419 ? -5.125 -2.199 -7.286 1.00 93.94 419 LEU A N 1
ATOM 3217 C CA . LEU A 1 419 ? -4.310 -3.394 -7.531 1.00 93.94 419 LEU A CA 1
ATOM 3218 C C . LEU A 1 419 ? -5.173 -4.546 -8.061 1.00 93.94 419 LEU A C 1
ATOM 3220 O O . LEU A 1 419 ? -6.153 -4.926 -7.427 1.00 93.94 419 LEU A O 1
ATOM 3224 N N . ALA A 1 420 ? -4.792 -5.141 -9.190 1.00 93.00 420 ALA A N 1
ATOM 3225 C CA . ALA A 1 420 ? -5.462 -6.311 -9.758 1.00 93.00 420 ALA A CA 1
ATOM 3226 C C . ALA A 1 420 ? -4.466 -7.250 -10.462 1.00 93.00 420 ALA A C 1
ATOM 3228 O O . ALA A 1 420 ? -3.276 -6.947 -10.583 1.00 93.00 420 ALA A O 1
ATOM 3229 N N . ASN A 1 421 ? -4.961 -8.398 -10.936 1.00 91.75 421 ASN A N 1
ATOM 3230 C CA . ASN A 1 421 ? -4.167 -9.306 -11.764 1.00 91.75 421 ASN A CA 1
ATOM 3231 C C . ASN A 1 421 ? -3.732 -8.622 -13.061 1.00 91.75 421 ASN A C 1
ATOM 3233 O O . ASN A 1 421 ? -4.513 -7.910 -13.689 1.00 91.75 421 ASN A O 1
ATOM 3237 N N . LEU A 1 422 ? -2.493 -8.886 -13.462 1.00 90.56 422 LEU A N 1
ATOM 3238 C CA . LEU A 1 422 ? -1.890 -8.338 -14.667 1.00 90.56 422 LEU A CA 1
ATOM 3239 C C . LEU A 1 422 ? -2.664 -8.799 -15.916 1.00 90.56 422 LEU A C 1
ATOM 3241 O O . LEU A 1 422 ? -2.762 -10.000 -16.177 1.00 90.56 422 LEU A O 1
ATOM 3245 N N . VAL A 1 423 ? -3.224 -7.860 -16.684 1.00 88.88 423 VAL A N 1
ATOM 3246 C CA . VAL A 1 423 ? -4.089 -8.171 -17.833 1.00 88.88 423 VAL A CA 1
ATOM 3247 C C . VAL A 1 423 ? -4.058 -7.065 -18.889 1.00 88.88 423 VAL A C 1
ATOM 3249 O O . VAL A 1 423 ? -4.075 -5.877 -18.574 1.00 88.88 423 VAL A O 1
ATOM 3252 N N . TYR A 1 424 ? -4.075 -7.453 -20.167 1.00 86.75 424 TYR A N 1
ATOM 3253 C CA . TYR A 1 424 ? -4.343 -6.529 -21.270 1.00 86.75 424 TYR A CA 1
ATOM 3254 C C . TYR A 1 424 ? -5.756 -6.754 -21.824 1.00 86.75 424 TYR A C 1
ATOM 3256 O O . TYR A 1 424 ? -6.191 -7.903 -21.950 1.00 86.75 424 TYR A O 1
ATOM 3264 N N . PRO A 1 425 ? -6.480 -5.695 -22.234 1.00 86.44 425 PRO A N 1
ATOM 3265 C CA . PRO A 1 425 ? -7.708 -5.885 -22.992 1.00 86.44 425 PRO A CA 1
ATOM 3266 C C . PRO A 1 425 ? -7.402 -6.557 -24.341 1.00 86.44 425 PRO A C 1
ATOM 3268 O O . PRO A 1 425 ? -6.286 -6.473 -24.853 1.00 86.44 425 PRO A O 1
ATOM 3271 N N . LEU A 1 426 ? -8.393 -7.226 -24.940 1.00 85.69 426 LEU A N 1
ATOM 3272 C CA . LEU A 1 426 ? -8.189 -8.068 -26.134 1.00 85.69 426 LEU A CA 1
ATOM 3273 C C . LEU A 1 426 ? -7.570 -7.326 -27.331 1.00 85.69 426 LEU A C 1
ATOM 3275 O O . LEU A 1 426 ? -6.869 -7.936 -28.137 1.00 85.69 426 LEU A O 1
ATOM 3279 N N . TYR A 1 427 ? -7.799 -6.016 -27.419 1.00 85.00 427 TYR A N 1
ATOM 3280 C CA . TYR A 1 427 ? -7.323 -5.149 -28.494 1.00 85.00 427 TYR A CA 1
ATOM 3281 C C . TYR A 1 427 ? -5.928 -4.557 -28.259 1.00 85.00 427 TYR A C 1
ATOM 3283 O O . TYR A 1 427 ? -5.475 -3.777 -29.090 1.00 85.00 427 TYR A O 1
ATOM 3291 N N . ARG A 1 428 ? -5.247 -4.874 -27.153 1.00 83.50 428 ARG A N 1
ATOM 3292 C CA . ARG A 1 428 ? -3.993 -4.223 -26.749 1.00 83.50 428 ARG A CA 1
ATOM 3293 C C . ARG A 1 428 ? -2.925 -5.254 -26.375 1.00 83.50 428 ARG A C 1
ATOM 3295 O O . ARG A 1 428 ? -3.247 -6.314 -25.851 1.00 83.50 428 ARG A O 1
ATOM 3302 N N . GLN A 1 429 ? -1.654 -4.961 -26.656 1.00 84.81 429 GLN A N 1
ATOM 3303 C CA . GLN A 1 429 ? -0.519 -5.794 -26.237 1.00 84.81 429 GLN A CA 1
ATOM 3304 C C . GLN A 1 429 ? 0.736 -4.942 -26.034 1.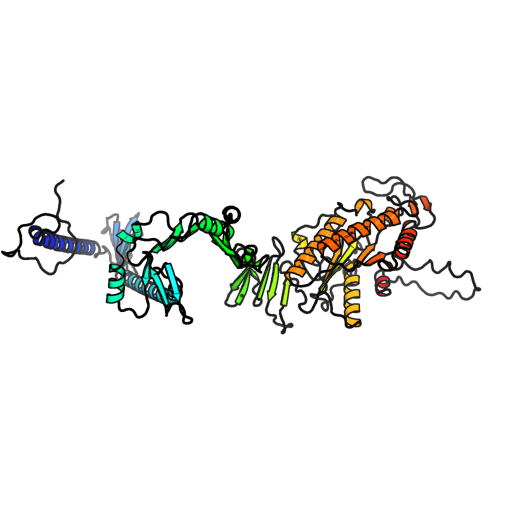00 84.81 429 GLN A C 1
ATOM 3306 O O . GLN A 1 429 ? 1.125 -4.194 -26.930 1.00 84.81 429 GLN A O 1
ATOM 3311 N N . GLY A 1 430 ? 1.399 -5.124 -24.895 1.00 80.12 430 GLY A N 1
ATOM 3312 C CA . GLY A 1 430 ? 2.777 -4.692 -24.648 1.00 80.12 430 GLY A CA 1
ATOM 3313 C C . GLY A 1 430 ? 3.661 -5.866 -24.222 1.00 80.12 430 GLY A C 1
ATOM 3314 O O . GLY A 1 430 ? 3.185 -7.001 -24.112 1.00 80.12 430 GLY A O 1
ATOM 3315 N N . GLN A 1 431 ? 4.945 -5.600 -23.986 1.00 80.56 431 GLN A N 1
ATOM 3316 C CA . GLN A 1 431 ? 5.932 -6.633 -23.632 1.00 80.56 431 GLN A CA 1
ATOM 3317 C C . GLN A 1 431 ? 5.881 -7.084 -22.166 1.00 80.56 431 GLN A C 1
ATOM 3319 O O . GLN A 1 431 ? 6.332 -8.175 -21.834 1.00 80.56 431 GLN A O 1
ATOM 3324 N N . GLN A 1 432 ? 5.305 -6.261 -21.292 1.00 84.94 432 GLN A N 1
ATOM 3325 C CA . GLN A 1 432 ? 5.466 -6.414 -19.851 1.00 84.94 432 GLN A CA 1
ATOM 3326 C C . GLN A 1 432 ? 4.766 -7.648 -19.271 1.00 84.94 432 GLN A C 1
ATOM 3328 O O . GLN A 1 432 ? 5.334 -8.359 -18.450 1.00 84.94 432 GLN A O 1
ATOM 3333 N N . LEU A 1 433 ? 3.542 -7.934 -19.722 1.00 86.12 433 LEU A N 1
ATOM 3334 C CA . LEU A 1 433 ? 2.822 -9.150 -19.334 1.00 86.12 433 LEU A CA 1
ATOM 3335 C C . LEU A 1 433 ? 3.570 -10.428 -19.778 1.00 86.12 433 LEU A C 1
ATOM 3337 O O . LEU A 1 433 ? 3.832 -11.271 -18.920 1.00 86.12 433 LEU A O 1
ATOM 3341 N N . PRO A 1 434 ? 3.999 -10.561 -21.052 1.00 86.44 434 PRO A N 1
ATOM 3342 C CA . PRO A 1 434 ? 4.900 -11.637 -21.467 1.00 86.44 434 PRO A CA 1
ATOM 3343 C C . PRO A 1 434 ? 6.177 -11.750 -20.628 1.00 86.44 434 PRO A C 1
ATOM 3345 O O . PRO A 1 434 ? 6.564 -12.861 -20.282 1.00 86.44 434 PRO A O 1
ATOM 3348 N N . PHE A 1 435 ? 6.817 -10.627 -20.284 1.00 84.44 435 PHE A N 1
ATOM 3349 C CA . PHE A 1 435 ? 8.042 -10.620 -19.482 1.00 84.44 435 PHE A CA 1
ATOM 3350 C C . PHE A 1 435 ? 7.816 -11.202 -18.082 1.00 84.44 435 PHE A C 1
ATOM 3352 O O . PHE A 1 435 ? 8.530 -12.116 -17.671 1.00 84.44 435 PHE A O 1
ATOM 3359 N N . VAL A 1 436 ? 6.785 -10.730 -17.378 1.00 89.19 436 VAL A N 1
ATOM 3360 C CA . VAL A 1 436 ? 6.416 -11.240 -16.047 1.00 89.19 436 VAL A CA 1
ATOM 3361 C C . VAL A 1 436 ? 6.130 -12.742 -16.106 1.00 89.19 436 VAL A C 1
ATOM 3363 O O . VAL A 1 436 ? 6.594 -13.500 -15.257 1.00 89.19 436 VAL A O 1
ATOM 3366 N N . TYR A 1 437 ? 5.398 -13.196 -17.125 1.00 90.25 437 TYR A N 1
ATOM 3367 C CA . TYR A 1 437 ? 5.058 -14.611 -17.263 1.00 90.25 437 TYR A CA 1
ATOM 3368 C C . TYR A 1 437 ? 6.265 -15.472 -17.593 1.00 90.25 437 TYR A C 1
ATOM 3370 O O . TYR A 1 437 ? 6.420 -16.523 -16.980 1.00 90.25 437 TYR A O 1
ATOM 3378 N N . ALA A 1 438 ? 7.139 -15.028 -18.496 1.00 87.62 438 ALA A N 1
ATOM 3379 C CA . ALA A 1 438 ? 8.378 -15.735 -18.789 1.00 87.62 438 ALA A CA 1
ATOM 3380 C C . ALA A 1 438 ? 9.197 -15.945 -17.508 1.00 87.62 438 ALA A C 1
ATOM 3382 O O . ALA A 1 438 ? 9.615 -17.064 -17.231 1.00 87.62 438 ALA A O 1
ATOM 3383 N N . LEU A 1 439 ? 9.332 -14.914 -16.667 1.00 88.94 439 LEU A N 1
ATOM 3384 C CA . LEU A 1 439 ? 10.032 -15.048 -15.392 1.00 88.94 439 LEU A CA 1
ATOM 3385 C C . LEU A 1 439 ? 9.343 -16.026 -14.435 1.00 88.94 439 LEU A C 1
ATOM 3387 O O . LEU A 1 439 ? 10.038 -16.821 -13.808 1.00 88.94 439 LEU A O 1
ATOM 3391 N N . LEU A 1 440 ? 8.014 -15.993 -14.305 1.00 90.31 440 LEU A N 1
ATOM 3392 C CA . LEU A 1 440 ? 7.283 -16.926 -13.436 1.00 90.31 440 LEU A CA 1
ATOM 3393 C C . LEU A 1 440 ? 7.421 -18.377 -13.908 1.00 90.31 440 LEU A C 1
ATOM 3395 O O . LEU A 1 440 ? 7.727 -19.253 -13.100 1.00 90.31 440 LEU A O 1
ATOM 3399 N N . TYR A 1 441 ? 7.281 -18.617 -15.213 1.00 92.25 441 TYR A N 1
ATOM 3400 C CA . TYR A 1 441 ? 7.521 -19.927 -15.813 1.00 92.25 441 TYR A CA 1
ATOM 3401 C C . TYR A 1 441 ? 8.968 -20.388 -15.605 1.00 92.25 441 TYR A C 1
ATOM 3403 O O . TYR A 1 441 ? 9.189 -21.546 -15.267 1.00 92.25 441 TYR A O 1
ATOM 3411 N N . SER A 1 442 ? 9.957 -19.501 -15.738 1.00 91.25 442 SER A N 1
ATOM 3412 C CA . SER A 1 442 ? 11.357 -19.847 -15.473 1.00 91.25 442 SER A CA 1
ATOM 3413 C C . SER A 1 442 ? 11.620 -20.157 -13.998 1.00 91.25 442 SER A C 1
ATOM 3415 O O . SER A 1 442 ? 12.374 -21.082 -13.717 1.00 91.25 442 SER A O 1
ATOM 3417 N N . HIS A 1 443 ? 10.989 -19.447 -13.053 1.00 90.19 443 HIS A N 1
ATOM 3418 C CA . HIS A 1 443 ? 11.095 -19.779 -11.625 1.00 90.19 443 HIS A CA 1
ATOM 3419 C C . HIS A 1 443 ? 10.514 -21.164 -11.337 1.00 90.19 443 HIS A C 1
ATOM 3421 O O . HIS A 1 443 ? 11.159 -21.959 -10.665 1.00 90.19 443 HIS A O 1
ATOM 3427 N N . GLU A 1 444 ? 9.335 -21.468 -11.879 1.00 91.50 444 GLU A N 1
ATOM 3428 C CA . GLU A 1 444 ? 8.713 -22.782 -11.720 1.00 91.50 444 GLU A CA 1
ATOM 3429 C C . GLU A 1 444 ? 9.553 -23.898 -12.351 1.00 91.50 444 GLU A C 1
ATOM 3431 O O . GLU A 1 444 ? 9.837 -24.897 -11.697 1.00 91.50 444 GLU A O 1
ATOM 3436 N N . ASN A 1 445 ? 9.998 -23.724 -13.598 1.00 94.00 445 ASN A N 1
ATOM 3437 C CA . ASN A 1 445 ? 10.810 -24.722 -14.301 1.00 94.00 445 ASN A CA 1
ATOM 3438 C C . ASN A 1 445 ? 12.162 -24.969 -13.616 1.00 94.00 445 ASN A C 1
ATOM 3440 O O . ASN A 1 445 ? 12.731 -26.051 -13.754 1.00 94.00 445 ASN A O 1
ATOM 3444 N N . ALA A 1 446 ? 12.680 -23.969 -12.901 1.00 93.62 446 ALA A N 1
ATOM 3445 C CA . ALA A 1 446 ? 13.912 -24.059 -12.128 1.00 93.62 446 ALA A CA 1
ATOM 3446 C C . ALA A 1 446 ? 13.695 -24.490 -10.663 1.00 93.62 446 ALA A C 1
ATOM 3448 O O . ALA A 1 446 ? 14.664 -24.504 -9.906 1.00 93.62 446 ALA A O 1
ATOM 3449 N N . ASP A 1 447 ? 12.462 -24.824 -10.262 1.00 92.31 447 ASP A N 1
ATOM 3450 C CA . ASP A 1 447 ? 12.090 -25.188 -8.884 1.00 92.31 447 ASP A CA 1
ATOM 3451 C C . ASP A 1 447 ? 12.504 -24.123 -7.844 1.00 92.31 447 ASP A C 1
ATOM 3453 O O . ASP A 1 447 ? 13.004 -24.403 -6.753 1.00 92.31 447 ASP A O 1
ATOM 3457 N N . LEU A 1 448 ? 12.340 -22.850 -8.211 1.00 89.88 448 LEU A N 1
ATOM 3458 C CA . LEU A 1 448 ? 12.616 -21.701 -7.355 1.00 89.88 448 LEU A CA 1
ATOM 3459 C C . LEU A 1 448 ? 11.335 -21.200 -6.683 1.00 89.88 448 LEU A C 1
ATOM 3461 O O . LEU A 1 448 ? 10.251 -21.210 -7.266 1.00 89.88 448 LEU A O 1
ATOM 3465 N N . ASN A 1 449 ? 11.476 -20.656 -5.470 1.00 90.12 449 ASN A N 1
ATOM 3466 C CA . ASN A 1 449 ? 10.370 -19.990 -4.781 1.00 90.12 449 ASN A CA 1
ATOM 3467 C C . ASN A 1 449 ? 9.789 -18.860 -5.643 1.00 90.12 449 ASN A C 1
ATOM 3469 O O . ASN A 1 449 ? 10.501 -17.924 -6.016 1.00 90.12 449 ASN A O 1
ATOM 3473 N N . LEU A 1 450 ? 8.483 -18.923 -5.901 1.00 91.88 450 LEU A N 1
ATOM 3474 C CA . LEU A 1 450 ? 7.776 -17.937 -6.711 1.00 91.88 450 LEU A CA 1
ATOM 3475 C C . LEU A 1 450 ? 7.635 -16.602 -5.955 1.00 91.88 450 LEU A C 1
ATOM 3477 O O . LEU A 1 450 ? 7.033 -16.569 -4.876 1.00 91.88 450 LEU A O 1
ATOM 3481 N N . PRO A 1 451 ? 8.149 -15.482 -6.495 1.00 93.62 451 PRO A N 1
ATOM 3482 C CA . PRO A 1 451 ? 7.890 -14.162 -5.940 1.00 93.62 451 PRO A CA 1
ATOM 3483 C C . PRO A 1 451 ? 6.529 -13.632 -6.408 1.00 93.62 451 PRO A C 1
ATOM 3485 O O . PRO A 1 451 ? 6.051 -13.970 -7.490 1.00 93.62 451 PRO A O 1
ATOM 3488 N N . VAL A 1 452 ? 5.938 -12.719 -5.636 1.00 94.12 452 VAL A N 1
ATOM 3489 C CA . VAL A 1 452 ? 4.884 -11.846 -6.177 1.00 94.12 452 VAL A CA 1
ATOM 3490 C C . VAL A 1 452 ? 5.566 -10.816 -7.067 1.00 94.12 452 VAL A C 1
ATOM 3492 O O . VAL A 1 452 ? 6.420 -10.071 -6.600 1.00 94.12 452 VAL A O 1
ATOM 3495 N N . MET A 1 453 ? 5.214 -10.783 -8.343 1.00 94.88 453 MET A N 1
ATOM 3496 C CA . MET A 1 453 ? 5.736 -9.850 -9.328 1.00 94.88 453 MET A CA 1
ATOM 3497 C C . MET A 1 453 ? 4.792 -8.663 -9.502 1.00 94.88 453 MET A C 1
ATOM 3499 O O . MET A 1 453 ? 3.628 -8.816 -9.882 1.00 94.88 453 MET A O 1
ATOM 3503 N N . PHE A 1 454 ? 5.327 -7.470 -9.263 1.00 95.44 454 PHE A N 1
ATOM 3504 C CA . PHE A 1 454 ? 4.656 -6.203 -9.504 1.00 95.44 454 PHE A CA 1
ATOM 3505 C C . PHE A 1 454 ? 5.213 -5.525 -10.748 1.00 95.44 454 PHE A C 1
ATOM 3507 O O . PHE A 1 454 ? 6.425 -5.391 -10.897 1.00 95.44 454 PHE A O 1
ATOM 3514 N N . SER A 1 455 ? 4.332 -5.061 -11.628 1.00 93.06 455 SER A N 1
ATOM 3515 C CA . SER A 1 455 ? 4.734 -4.340 -12.836 1.00 93.06 455 SER A CA 1
ATOM 3516 C C . SER A 1 455 ? 4.796 -2.827 -12.611 1.00 93.06 455 SER A C 1
ATOM 3518 O O . SER A 1 455 ? 3.767 -2.209 -12.328 1.00 93.06 455 SER A O 1
ATOM 3520 N N . ALA A 1 456 ? 5.972 -2.216 -12.780 1.00 93.19 456 ALA A N 1
ATOM 3521 C CA . ALA A 1 456 ? 6.186 -0.771 -12.674 1.00 93.19 456 ALA A CA 1
ATOM 3522 C C . ALA A 1 456 ? 6.773 -0.204 -13.981 1.00 93.19 456 ALA A C 1
ATOM 3524 O O . ALA A 1 456 ? 7.985 -0.156 -14.175 1.00 93.19 456 ALA A O 1
ATOM 3525 N N . VAL A 1 457 ? 5.913 0.239 -14.897 1.00 89.31 457 VAL A N 1
ATOM 3526 C CA . VAL A 1 457 ? 6.323 0.672 -16.245 1.00 89.31 457 VAL A CA 1
ATOM 3527 C C . VAL A 1 457 ? 6.277 2.191 -16.373 1.00 89.31 457 VAL A C 1
ATOM 3529 O O . VAL A 1 457 ? 5.211 2.790 -16.396 1.00 89.31 457 VAL A O 1
ATOM 3532 N N . ALA A 1 458 ? 7.437 2.813 -16.519 1.00 90.19 458 ALA A N 1
ATOM 3533 C CA . ALA A 1 458 ? 7.623 4.242 -16.755 1.00 90.19 458 ALA A CA 1
ATOM 3534 C C . ALA A 1 458 ? 8.000 4.562 -18.215 1.00 90.19 458 ALA A C 1
ATOM 3536 O O . ALA A 1 458 ? 8.615 5.590 -18.501 1.00 90.19 458 ALA A O 1
ATOM 3537 N N . ASN A 1 459 ? 7.642 3.683 -19.153 1.00 87.19 459 ASN A N 1
ATOM 3538 C CA . ASN A 1 459 ? 7.838 3.915 -20.580 1.00 87.19 459 ASN A CA 1
ATOM 3539 C C . ASN A 1 459 ? 6.945 5.049 -21.107 1.00 87.19 459 ASN A C 1
ATOM 3541 O O . ASN A 1 459 ? 5.776 5.180 -20.744 1.00 87.19 459 ASN A O 1
ATOM 3545 N N . SER A 1 460 ? 7.495 5.822 -22.039 1.00 86.31 460 SER A N 1
ATOM 3546 C CA . SER A 1 460 ? 6.812 6.888 -22.760 1.00 86.31 460 SER A CA 1
ATOM 3547 C C . SER A 1 460 ? 7.293 6.947 -24.214 1.00 86.31 460 SER A C 1
ATOM 3549 O O . SER A 1 460 ? 8.487 7.040 -24.501 1.00 86.31 460 SER A O 1
ATOM 3551 N N . GLY A 1 461 ? 6.356 6.852 -25.158 1.00 83.75 461 GLY A N 1
ATOM 3552 C CA . GLY A 1 461 ? 6.663 6.766 -26.586 1.00 83.75 461 GLY A CA 1
ATOM 3553 C C . GLY A 1 461 ? 7.269 8.055 -27.154 1.00 83.75 461 GLY A C 1
ATOM 3554 O O . GLY A 1 461 ? 6.835 9.157 -26.826 1.00 83.75 461 GLY A O 1
ATOM 3555 N N . GLY A 1 462 ? 8.257 7.913 -28.047 1.00 80.19 462 GLY A N 1
ATOM 3556 C CA . GLY A 1 462 ? 8.820 9.031 -28.819 1.00 80.19 462 GLY A CA 1
ATOM 3557 C C . GLY A 1 462 ? 9.569 10.078 -27.990 1.00 80.19 462 GLY A C 1
ATOM 3558 O O . GLY A 1 462 ? 9.648 11.238 -28.391 1.00 80.19 462 GLY A O 1
ATOM 3559 N N . LYS A 1 463 ? 10.080 9.704 -26.815 1.00 84.56 463 LYS A N 1
ATOM 3560 C CA . LYS A 1 463 ? 10.825 10.607 -25.933 1.00 84.56 463 LYS A CA 1
ATOM 3561 C C . LYS A 1 463 ? 12.329 10.422 -26.084 1.00 84.56 463 LYS A C 1
ATOM 3563 O O . LYS A 1 463 ? 12.792 9.347 -26.453 1.00 84.56 463 LYS A O 1
ATOM 3568 N N . SER A 1 464 ? 13.065 11.496 -25.819 1.00 86.69 464 SER A N 1
ATOM 3569 C CA . SER A 1 464 ? 14.512 11.485 -25.582 1.00 86.69 464 SER A CA 1
ATOM 3570 C C . SER A 1 464 ? 14.813 11.418 -24.084 1.00 86.69 464 SER A C 1
ATOM 3572 O O . SER A 1 464 ? 13.923 11.644 -23.257 1.00 86.69 464 SER A O 1
ATOM 3574 N N . PHE A 1 465 ? 16.081 11.231 -23.712 1.00 88.00 465 PHE A N 1
ATOM 3575 C CA . PHE A 1 465 ? 16.506 11.236 -22.310 1.00 88.00 465 PHE A CA 1
ATOM 3576 C C . PHE A 1 465 ? 16.062 12.489 -21.555 1.00 88.00 465 PHE A C 1
ATOM 3578 O O . PHE A 1 465 ? 15.634 12.379 -20.411 1.00 88.00 465 PHE A O 1
ATOM 3585 N N . ALA A 1 466 ? 16.099 13.667 -22.186 1.00 86.19 466 ALA A N 1
ATOM 3586 C CA . ALA A 1 466 ? 15.652 14.915 -21.562 1.00 86.19 466 ALA A CA 1
ATOM 3587 C C . ALA A 1 466 ? 14.172 14.875 -21.132 1.00 86.19 466 ALA A C 1
ATOM 3589 O O . ALA A 1 466 ? 13.786 15.537 -20.174 1.00 86.19 466 ALA A O 1
ATOM 3590 N N . GLN A 1 467 ? 13.351 14.082 -21.822 1.00 88.69 467 GLN A N 1
ATOM 3591 C CA . GLN A 1 467 ? 11.905 13.988 -21.613 1.00 88.69 467 GLN A CA 1
ATOM 3592 C C . GLN A 1 467 ? 11.492 12.809 -20.719 1.00 88.69 467 GLN A C 1
ATOM 3594 O O . GLN A 1 467 ? 10.337 12.755 -20.301 1.00 88.69 467 GLN A O 1
ATOM 3599 N N . ILE A 1 468 ? 12.422 11.908 -20.390 1.00 90.00 468 ILE A N 1
ATOM 3600 C CA . ILE A 1 468 ? 12.233 10.837 -19.394 1.00 90.00 468 ILE A CA 1
ATOM 3601 C C . ILE A 1 468 ? 13.121 11.024 -18.157 1.00 90.00 468 ILE A C 1
ATOM 3603 O O . ILE A 1 468 ? 13.151 10.170 -17.277 1.00 90.00 468 ILE A O 1
ATOM 3607 N N . TRP A 1 469 ? 13.862 12.134 -18.075 1.00 92.31 469 TRP A N 1
ATOM 3608 C CA . TRP A 1 469 ? 14.814 12.394 -16.996 1.00 92.31 469 TRP A CA 1
ATOM 3609 C C . TRP A 1 469 ? 14.135 12.556 -15.631 1.00 92.31 469 TRP A C 1
ATOM 3611 O O . TRP A 1 469 ? 12.923 12.766 -15.530 1.00 92.31 469 TRP A O 1
ATOM 3621 N N . LYS A 1 470 ? 14.928 12.532 -14.556 1.00 94.56 470 LYS A N 1
ATOM 3622 C CA . LYS A 1 470 ? 14.438 12.837 -13.206 1.00 94.56 470 LYS A CA 1
ATOM 3623 C C . LYS A 1 470 ? 13.724 14.193 -13.177 1.00 94.56 470 LYS A C 1
ATOM 3625 O O . LYS A 1 470 ? 14.264 15.190 -13.649 1.00 94.56 470 LYS A O 1
ATOM 3630 N N . GLY A 1 471 ? 12.512 14.205 -12.619 1.00 93.56 471 GLY A N 1
ATOM 3631 C CA . GLY A 1 471 ? 11.616 15.368 -12.588 1.00 93.56 471 GLY A CA 1
ATOM 3632 C C . GLY A 1 471 ? 10.560 15.392 -13.700 1.00 93.56 471 GLY A C 1
ATOM 3633 O O . GLY A 1 471 ? 9.633 16.192 -13.636 1.00 93.56 471 GLY A O 1
ATOM 3634 N N . THR A 1 472 ? 10.650 14.504 -14.692 1.00 94.19 472 THR A N 1
ATOM 3635 C CA . THR A 1 472 ? 9.604 14.340 -15.713 1.00 94.19 472 THR A CA 1
ATOM 3636 C C . THR A 1 472 ? 8.464 13.447 -15.211 1.00 94.19 472 THR A C 1
ATOM 3638 O O . THR A 1 472 ? 8.605 12.727 -14.214 1.00 94.19 472 THR A O 1
ATOM 3641 N N . VAL A 1 473 ? 7.320 13.481 -15.904 1.00 93.75 473 VAL A N 1
ATOM 3642 C CA . VAL A 1 473 ? 6.150 12.652 -15.568 1.00 93.75 473 VAL A CA 1
ATOM 3643 C C . VAL A 1 473 ? 6.456 11.151 -15.660 1.00 93.75 473 VAL A C 1
ATOM 3645 O O . VAL A 1 473 ? 6.206 10.470 -14.665 1.00 93.75 473 VAL A O 1
ATOM 3648 N N . PRO A 1 474 ? 7.064 10.619 -16.745 1.00 92.44 474 PRO A N 1
ATOM 3649 C CA . PRO A 1 474 ? 7.378 9.190 -16.824 1.00 92.44 474 PRO A CA 1
ATOM 3650 C C . PRO A 1 474 ? 8.285 8.737 -15.674 1.00 92.44 474 PRO A C 1
ATOM 3652 O O . PRO A 1 474 ? 8.001 7.751 -14.990 1.00 92.44 474 PRO A O 1
ATOM 3655 N N . TYR A 1 475 ? 9.327 9.520 -15.368 1.00 94.19 475 TYR A N 1
ATOM 3656 C CA . TYR A 1 475 ? 10.232 9.212 -14.263 1.00 94.19 475 TYR A CA 1
ATOM 3657 C C . TYR A 1 475 ? 9.499 9.163 -12.919 1.00 94.19 475 TYR A C 1
ATOM 3659 O O . TYR A 1 475 ? 9.682 8.209 -12.157 1.00 94.19 475 TYR A O 1
ATOM 3667 N N . SER A 1 476 ? 8.669 10.173 -12.646 1.00 95.69 476 SER A N 1
ATOM 3668 C CA . SER A 1 476 ? 7.901 10.303 -11.402 1.00 95.69 476 SER A CA 1
ATOM 3669 C C . SER A 1 476 ? 6.864 9.192 -11.243 1.00 95.69 476 SER A C 1
ATOM 3671 O O . SER A 1 476 ? 6.727 8.646 -10.151 1.00 95.69 476 SER A O 1
ATOM 3673 N N . ASN A 1 477 ? 6.198 8.788 -12.328 1.00 94.75 477 ASN A N 1
ATOM 3674 C CA . ASN A 1 477 ? 5.261 7.666 -12.314 1.00 94.75 477 ASN A CA 1
ATOM 3675 C C . ASN A 1 477 ? 5.956 6.367 -11.900 1.00 94.75 477 ASN A C 1
ATOM 3677 O O . ASN A 1 477 ? 5.449 5.651 -11.036 1.00 94.75 477 ASN A O 1
ATOM 3681 N N . GLY A 1 478 ? 7.141 6.090 -12.459 1.00 94.25 478 GLY A N 1
ATOM 3682 C CA . GLY A 1 478 ? 7.948 4.929 -12.078 1.00 94.25 478 GLY A CA 1
ATOM 3683 C C . GLY A 1 478 ? 8.266 4.892 -10.584 1.00 94.25 478 GLY A C 1
ATOM 3684 O O . GLY A 1 478 ? 8.113 3.849 -9.954 1.00 94.25 478 GLY A O 1
ATOM 3685 N N . LEU A 1 479 ? 8.656 6.030 -9.999 1.00 96.75 479 LEU A N 1
ATOM 3686 C CA . LEU A 1 479 ? 8.910 6.123 -8.558 1.00 96.75 479 LEU A CA 1
ATOM 3687 C C . LEU A 1 479 ? 7.642 5.886 -7.734 1.00 96.75 479 LEU A C 1
ATOM 3689 O O . LEU A 1 479 ? 7.670 5.087 -6.802 1.00 96.75 479 LEU A O 1
ATOM 3693 N N . ALA A 1 480 ? 6.533 6.532 -8.101 1.00 96.50 480 ALA A N 1
ATOM 3694 C CA . ALA A 1 480 ? 5.268 6.417 -7.382 1.00 96.50 480 ALA A CA 1
ATOM 3695 C C . ALA A 1 480 ? 4.734 4.974 -7.377 1.00 96.50 480 ALA A C 1
ATOM 3697 O O . ALA A 1 480 ? 4.250 4.487 -6.355 1.00 96.50 480 ALA A O 1
ATOM 3698 N N . MET A 1 481 ? 4.868 4.261 -8.501 1.00 96.31 481 MET A N 1
ATOM 3699 C CA . MET A 1 481 ? 4.513 2.843 -8.584 1.00 96.31 481 MET A CA 1
ATOM 3700 C C . MET A 1 481 ? 5.391 1.983 -7.677 1.00 96.31 481 MET A C 1
ATOM 3702 O O . MET A 1 481 ? 4.858 1.201 -6.893 1.00 96.31 481 MET A O 1
ATOM 3706 N N . VAL A 1 482 ? 6.719 2.141 -7.736 1.00 97.38 482 VAL A N 1
ATOM 3707 C CA . VAL A 1 482 ? 7.644 1.379 -6.879 1.00 97.38 482 VAL A CA 1
ATOM 3708 C C . VAL A 1 482 ? 7.361 1.642 -5.402 1.00 97.38 482 VAL A C 1
ATOM 3710 O O . VAL A 1 482 ? 7.216 0.692 -4.637 1.00 97.38 482 VAL A O 1
ATOM 3713 N N . GLU A 1 483 ? 7.209 2.904 -5.001 1.00 97.12 483 GLU A N 1
ATOM 3714 C CA . GLU A 1 483 ? 6.883 3.276 -3.622 1.00 97.12 483 GLU A CA 1
ATOM 3715 C C . GLU A 1 483 ? 5.583 2.609 -3.151 1.00 97.12 483 GLU A C 1
ATOM 3717 O O . GLU A 1 483 ? 5.521 2.042 -2.055 1.00 97.12 483 GLU A O 1
ATOM 3722 N N . ARG A 1 484 ? 4.542 2.627 -3.991 1.00 95.19 484 ARG A N 1
ATOM 3723 C CA . ARG A 1 484 ? 3.263 1.989 -3.678 1.00 95.19 484 ARG A CA 1
ATOM 3724 C C . ARG A 1 484 ? 3.404 0.479 -3.521 1.00 95.19 484 ARG A C 1
ATOM 3726 O O . ARG A 1 484 ? 2.886 -0.070 -2.551 1.00 95.19 484 ARG A O 1
ATOM 3733 N N . TYR A 1 485 ? 4.107 -0.190 -4.430 1.00 96.19 485 TYR A N 1
ATOM 3734 C CA . TYR A 1 485 ? 4.326 -1.633 -4.338 1.00 96.19 485 TYR A CA 1
ATOM 3735 C C . TYR A 1 485 ? 5.142 -2.025 -3.107 1.00 96.19 485 TYR A C 1
ATOM 3737 O O . TYR A 1 485 ? 4.810 -3.018 -2.462 1.00 96.19 485 TYR A O 1
ATOM 3745 N N . VAL A 1 486 ? 6.145 -1.225 -2.729 1.00 96.38 486 VAL A N 1
ATOM 3746 C CA . VAL A 1 486 ? 6.887 -1.417 -1.475 1.00 96.38 486 VAL A CA 1
ATOM 3747 C C . VAL A 1 486 ? 5.941 -1.329 -0.276 1.00 96.38 486 VAL A C 1
ATOM 3749 O O . VAL A 1 486 ? 5.932 -2.241 0.548 1.00 96.38 486 VAL A O 1
ATOM 3752 N N . LYS A 1 487 ? 5.088 -0.297 -0.204 1.00 93.38 487 LYS A N 1
ATOM 3753 C CA . LYS A 1 487 ? 4.094 -0.145 0.876 1.00 93.38 487 LYS A CA 1
ATOM 3754 C C . LYS A 1 487 ? 3.119 -1.327 0.940 1.00 93.38 487 LYS A C 1
ATOM 3756 O O . LYS A 1 487 ? 2.836 -1.828 2.026 1.00 93.38 487 LYS A O 1
ATOM 3761 N N . ILE A 1 488 ? 2.634 -1.802 -0.211 1.00 91.94 488 ILE A N 1
ATOM 3762 C CA . ILE A 1 488 ? 1.752 -2.978 -0.298 1.00 91.94 488 ILE A CA 1
ATOM 3763 C C . ILE A 1 488 ? 2.470 -4.229 0.220 1.00 91.94 488 ILE A C 1
ATOM 3765 O O . ILE A 1 488 ? 1.922 -4.946 1.054 1.00 91.94 488 ILE A O 1
ATOM 3769 N N . ALA A 1 489 ? 3.698 -4.486 -0.233 1.00 91.69 489 ALA A N 1
ATOM 3770 C CA . ALA A 1 489 ? 4.480 -5.646 0.186 1.00 91.69 489 ALA A CA 1
ATOM 3771 C C . ALA A 1 489 ? 4.800 -5.617 1.690 1.00 91.69 489 ALA A C 1
ATOM 3773 O O . ALA A 1 489 ? 4.605 -6.619 2.379 1.00 91.69 489 ALA A O 1
ATOM 3774 N N . GLN A 1 490 ? 5.206 -4.460 2.220 1.00 90.06 490 GLN A N 1
ATOM 3775 C CA . GLN A 1 490 ? 5.495 -4.263 3.643 1.00 90.06 490 GLN A CA 1
ATOM 3776 C C . GLN A 1 490 ? 4.264 -4.495 4.523 1.00 90.06 490 GLN A C 1
ATOM 3778 O O . GLN A 1 490 ? 4.365 -5.186 5.535 1.00 90.06 490 GLN A O 1
ATOM 3783 N N . ALA A 1 491 ? 3.093 -3.989 4.123 1.00 84.88 491 ALA A N 1
ATOM 3784 C CA . ALA A 1 491 ? 1.843 -4.197 4.860 1.00 84.88 491 ALA A CA 1
ATOM 3785 C C . ALA A 1 491 ? 1.417 -5.678 4.923 1.00 84.88 491 ALA A C 1
ATOM 3787 O O . ALA A 1 491 ? 0.656 -6.085 5.802 1.00 84.88 491 ALA A O 1
ATOM 3788 N N . LEU A 1 492 ? 1.954 -6.484 4.006 1.00 81.31 492 LEU A N 1
ATOM 3789 C CA . LEU A 1 492 ? 1.782 -7.929 3.904 1.00 81.31 492 LEU A CA 1
ATOM 3790 C C . LEU A 1 492 ? 2.978 -8.707 4.482 1.00 81.31 492 LEU A C 1
ATOM 3792 O O . LEU A 1 492 ? 3.048 -9.922 4.328 1.00 81.31 492 LEU A O 1
ATOM 3796 N N . GLY A 1 493 ? 3.940 -8.034 5.120 1.00 85.50 493 GLY A N 1
ATOM 3797 C CA . GLY A 1 493 ? 5.118 -8.672 5.709 1.00 85.50 493 GLY A CA 1
ATOM 3798 C C . GLY A 1 493 ? 6.066 -9.318 4.692 1.00 85.50 493 GLY A C 1
ATOM 3799 O O . GLY A 1 493 ? 6.828 -10.209 5.060 1.00 85.50 493 GLY A O 1
ATOM 3800 N N . LYS A 1 494 ? 6.026 -8.903 3.419 1.00 87.88 494 LYS A N 1
ATOM 3801 C CA . LYS A 1 494 ? 6.898 -9.421 2.357 1.00 87.88 494 LYS A CA 1
ATOM 3802 C C . LYS A 1 494 ? 8.008 -8.404 2.053 1.00 87.88 494 LYS A C 1
ATOM 3804 O O . LYS A 1 494 ? 7.691 -7.248 1.764 1.00 87.88 494 LYS A O 1
ATOM 3809 N N . PRO A 1 495 ? 9.298 -8.789 2.080 1.00 94.00 495 PRO A N 1
ATOM 3810 C CA . PRO A 1 495 ? 10.366 -7.918 1.602 1.00 94.00 495 PRO A CA 1
ATOM 3811 C C . PRO A 1 495 ? 10.170 -7.625 0.110 1.00 94.00 495 PRO A C 1
ATOM 3813 O O . PRO A 1 495 ? 9.794 -8.519 -0.651 1.00 94.00 495 PRO A O 1
ATOM 3816 N N . ALA A 1 496 ? 10.426 -6.384 -0.300 1.00 96.44 496 ALA A N 1
ATOM 3817 C CA . ALA A 1 496 ? 10.307 -5.938 -1.685 1.00 96.44 496 ALA A CA 1
ATOM 3818 C C . ALA A 1 496 ? 11.671 -5.539 -2.252 1.00 96.44 496 ALA A C 1
ATOM 3820 O O . ALA A 1 496 ? 12.450 -4.876 -1.567 1.00 96.44 496 ALA A O 1
ATOM 3821 N N . SER A 1 497 ? 11.936 -5.899 -3.505 1.00 96.75 497 SER A N 1
ATOM 3822 C CA . SER A 1 497 ? 13.138 -5.477 -4.228 1.00 96.75 497 SER A CA 1
ATOM 3823 C C . SER A 1 497 ? 12.841 -5.140 -5.687 1.00 96.75 497 SER A C 1
ATOM 3825 O O . SER A 1 497 ? 11.872 -5.621 -6.273 1.00 96.75 497 SER A O 1
ATOM 3827 N N . VAL A 1 498 ? 13.692 -4.305 -6.273 1.00 96.94 498 VAL A N 1
ATOM 3828 C CA . VAL A 1 498 ? 13.824 -4.084 -7.712 1.00 96.94 498 VAL A CA 1
ATOM 3829 C C . VAL A 1 498 ? 15.125 -4.763 -8.130 1.00 96.94 498 VAL A C 1
ATOM 3831 O O . VAL A 1 498 ? 16.206 -4.203 -7.956 1.00 96.94 498 VAL A O 1
ATOM 3834 N N . ASP A 1 499 ? 15.046 -5.988 -8.650 1.00 92.31 499 ASP A N 1
ATOM 3835 C CA . ASP A 1 499 ? 16.250 -6.733 -9.061 1.00 92.31 499 ASP A CA 1
ATOM 3836 C C . ASP A 1 499 ? 16.677 -6.355 -10.494 1.00 92.31 499 ASP A C 1
ATOM 3838 O O . ASP A 1 499 ? 17.849 -6.465 -10.853 1.00 92.31 499 ASP A O 1
ATOM 3842 N N . VAL A 1 500 ? 15.733 -5.866 -11.308 1.00 89.44 500 VAL A N 1
ATOM 3843 C CA . VAL A 1 500 ? 15.927 -5.537 -12.724 1.00 89.44 500 VAL A CA 1
ATOM 3844 C C . VAL A 1 500 ? 15.281 -4.196 -13.062 1.00 89.44 500 VAL A C 1
ATOM 3846 O O . VAL A 1 500 ? 14.142 -3.927 -12.677 1.00 89.44 500 VAL A O 1
ATOM 3849 N N . VAL A 1 501 ? 15.993 -3.390 -13.850 1.00 92.19 501 VAL A N 1
ATOM 3850 C CA . VAL A 1 501 ? 15.431 -2.252 -14.586 1.00 92.19 501 VAL A CA 1
ATOM 3851 C C . VAL A 1 501 ? 15.719 -2.465 -16.064 1.00 92.19 501 VAL A C 1
ATOM 3853 O O . VAL A 1 501 ? 16.884 -2.483 -16.469 1.00 92.19 501 VAL A O 1
ATOM 3856 N N . SER A 1 502 ? 14.668 -2.636 -16.863 1.00 88.69 502 SER A N 1
ATOM 3857 C CA . SER A 1 502 ? 14.796 -2.709 -18.315 1.00 88.69 502 SER A CA 1
ATOM 3858 C C . SER A 1 502 ? 14.723 -1.318 -18.939 1.00 88.69 502 SER A C 1
ATOM 3860 O O . SER A 1 502 ? 13.870 -0.522 -18.550 1.00 88.69 502 SER A O 1
ATOM 3862 N N . LEU A 1 503 ? 15.548 -1.042 -19.944 1.00 88.44 503 LEU A N 1
ATOM 3863 C CA . LEU A 1 503 ? 15.502 0.192 -20.722 1.00 88.44 503 LEU A CA 1
ATOM 3864 C C . LEU A 1 503 ? 15.403 -0.134 -22.210 1.00 88.44 503 LEU A C 1
ATOM 3866 O O . LEU A 1 503 ? 16.378 -0.564 -22.826 1.00 88.44 503 LEU A O 1
ATOM 3870 N N . GLU A 1 504 ? 14.236 0.160 -22.771 1.00 85.06 504 GLU A N 1
ATOM 3871 C CA . GLU A 1 504 ? 13.986 0.156 -24.212 1.00 85.06 504 GLU A CA 1
ATOM 3872 C C . GLU A 1 504 ? 14.045 1.592 -24.699 1.00 85.06 504 GLU A C 1
ATOM 3874 O O . GLU A 1 504 ? 13.029 2.270 -24.674 1.00 85.06 504 GLU A O 1
ATOM 3879 N N . HIS A 1 505 ? 15.206 2.133 -25.052 1.00 87.94 505 HIS A N 1
ATOM 3880 C CA . HIS A 1 505 ? 15.294 3.562 -25.361 1.00 87.94 505 HIS A CA 1
ATOM 3881 C C . HIS A 1 505 ? 16.375 3.881 -26.382 1.00 87.94 505 HIS A C 1
ATOM 3883 O O . HIS A 1 505 ? 17.454 3.285 -26.365 1.00 87.94 505 HIS A O 1
ATOM 3889 N N . GLY A 1 506 ? 16.098 4.909 -27.182 1.00 84.62 506 GLY A N 1
ATOM 3890 C CA . GLY A 1 506 ? 17.101 5.694 -27.876 1.00 84.62 506 GLY A CA 1
ATOM 3891 C C . GLY A 1 506 ? 16.827 5.923 -29.358 1.00 84.62 506 GLY A C 1
ATOM 3892 O O . GLY A 1 506 ? 17.647 6.556 -30.012 1.00 84.62 506 GLY A O 1
ATOM 3893 N N . GLU A 1 507 ? 15.673 5.519 -29.898 1.00 79.62 507 GLU A N 1
ATOM 3894 C CA . GLU A 1 507 ? 15.299 5.873 -31.272 1.00 79.62 507 GLU A CA 1
ATOM 3895 C C . GLU A 1 507 ? 15.247 7.390 -31.477 1.00 79.62 507 GLU A C 1
ATOM 3897 O O . GLU A 1 507 ? 15.780 7.886 -32.469 1.00 79.62 507 GLU A O 1
ATOM 3902 N N . THR A 1 508 ? 14.626 8.122 -30.548 1.00 82.75 508 THR A N 1
ATOM 3903 C CA . THR A 1 508 ? 14.510 9.589 -30.610 1.00 82.75 508 THR A CA 1
ATOM 3904 C C . THR A 1 508 ? 15.877 10.256 -30.477 1.00 82.75 508 THR A C 1
ATOM 3906 O O . THR A 1 508 ? 16.189 11.194 -31.206 1.00 82.75 508 THR A O 1
ATOM 3909 N N . ASP A 1 509 ? 16.712 9.758 -29.561 1.00 83.56 509 ASP A N 1
ATOM 3910 C CA . ASP A 1 509 ? 18.070 10.262 -29.334 1.00 83.56 509 ASP A CA 1
ATOM 3911 C C . ASP A 1 509 ? 19.027 9.956 -30.490 1.00 83.56 509 ASP A C 1
ATOM 3913 O O . ASP A 1 509 ? 19.946 10.738 -30.721 1.00 83.56 509 ASP A O 1
ATOM 3917 N N . ASN A 1 510 ? 18.782 8.871 -31.230 1.00 81.62 510 ASN A N 1
ATOM 3918 C CA . ASN A 1 510 ? 19.538 8.496 -32.419 1.00 81.62 510 ASN A CA 1
ATOM 3919 C C . ASN A 1 510 ? 19.225 9.370 -33.637 1.00 81.62 510 ASN A C 1
ATOM 3921 O O . ASN A 1 510 ? 20.026 9.365 -34.563 1.00 81.62 510 ASN A O 1
ATOM 3925 N N . ASP A 1 511 ? 18.094 10.075 -33.670 1.00 77.06 511 ASP A N 1
ATOM 3926 C CA . ASP A 1 511 ? 17.754 10.978 -34.775 1.00 77.06 511 ASP A CA 1
ATOM 3927 C C . ASP A 1 511 ? 17.957 12.452 -34.371 1.00 77.06 511 ASP A C 1
ATOM 3929 O O . ASP A 1 511 ? 19.067 12.879 -34.050 1.00 77.06 511 ASP A O 1
ATOM 3933 N N . ASN A 1 512 ? 16.882 13.248 -34.332 1.00 67.88 512 ASN A N 1
ATOM 3934 C CA . ASN A 1 512 ? 16.904 14.672 -33.977 1.00 67.88 512 ASN A CA 1
ATOM 3935 C C . ASN A 1 512 ? 17.052 14.941 -32.464 1.00 67.88 512 ASN A C 1
ATOM 3937 O O . ASN A 1 512 ? 16.878 16.079 -32.026 1.00 67.88 512 ASN A O 1
ATOM 3941 N N . GLY A 1 513 ? 17.332 13.920 -31.652 1.00 69.50 513 GLY A N 1
ATOM 3942 C CA . GLY A 1 513 ? 17.410 14.036 -30.199 1.00 69.50 513 GLY A CA 1
ATOM 3943 C C . GLY A 1 513 ? 18.749 14.559 -29.672 1.00 69.50 513 GLY A C 1
ATOM 3944 O O . GLY A 1 513 ? 19.520 15.223 -30.368 1.00 69.50 513 GLY A O 1
ATOM 3945 N N . THR A 1 514 ? 19.012 14.294 -28.390 1.00 71.12 514 THR A N 1
ATOM 3946 C CA . THR A 1 514 ? 20.067 14.961 -27.604 1.00 71.12 514 THR A CA 1
ATOM 3947 C C . THR A 1 514 ? 21.416 14.235 -27.597 1.00 71.12 514 THR A C 1
ATOM 3949 O O . THR A 1 514 ? 22.314 14.631 -26.843 1.00 71.12 514 THR A O 1
ATOM 3952 N N . SER A 1 515 ? 21.554 13.180 -28.409 1.00 79.75 515 SER A N 1
ATOM 3953 C CA . SER A 1 515 ? 22.693 12.251 -28.400 1.00 79.75 515 SER A CA 1
ATOM 3954 C C . SER A 1 515 ? 23.174 11.921 -29.822 1.00 79.75 515 SER A C 1
ATOM 3956 O O . SER A 1 515 ? 23.092 10.786 -30.284 1.00 79.75 515 SER A O 1
ATOM 3958 N N . GLN A 1 516 ? 23.650 12.943 -30.538 1.00 72.69 516 GLN A N 1
ATOM 3959 C CA . GLN A 1 516 ? 23.946 12.855 -31.976 1.00 72.69 516 GLN A CA 1
ATOM 3960 C C . GLN A 1 516 ? 25.338 12.284 -32.291 1.00 72.69 516 GLN A C 1
ATOM 3962 O O . GLN A 1 516 ? 25.571 11.852 -33.422 1.00 72.69 516 GLN A O 1
ATOM 3967 N N . ASN A 1 517 ? 26.266 12.267 -31.327 1.00 84.31 517 ASN A N 1
ATOM 3968 C CA . ASN A 1 517 ? 27.616 11.731 -31.508 1.00 84.31 517 ASN A CA 1
ATOM 3969 C C . ASN A 1 517 ? 27.851 10.466 -30.679 1.00 84.31 517 ASN A C 1
ATOM 3971 O O . ASN A 1 517 ? 27.253 10.264 -29.624 1.00 84.31 517 ASN A O 1
ATOM 3975 N N . VAL A 1 518 ? 28.772 9.623 -31.157 1.00 85.88 518 VAL A N 1
ATOM 3976 C CA . VAL A 1 518 ? 29.209 8.417 -30.436 1.00 85.88 518 VAL A CA 1
ATOM 3977 C C . VAL A 1 518 ? 29.776 8.818 -29.078 1.00 85.88 518 VAL A C 1
ATOM 3979 O O . VAL A 1 518 ? 30.661 9.667 -28.998 1.00 85.88 518 VAL A O 1
ATOM 3982 N N . GLY A 1 519 ? 29.273 8.189 -28.022 1.00 89.75 519 GLY A N 1
ATOM 3983 C CA . GLY A 1 519 ? 29.575 8.477 -26.628 1.00 89.75 519 GLY A CA 1
ATOM 3984 C C . GLY A 1 519 ? 28.510 9.314 -25.917 1.00 89.75 519 GLY A C 1
ATOM 3985 O O . GLY A 1 519 ? 28.363 9.151 -24.703 1.00 89.75 519 GLY A O 1
ATOM 3986 N N . ASP A 1 520 ? 27.758 10.166 -26.626 1.00 90.00 520 ASP A N 1
ATOM 3987 C CA . ASP A 1 520 ? 26.780 11.074 -26.008 1.00 90.00 520 ASP A CA 1
ATOM 3988 C C . ASP A 1 520 ? 25.669 10.287 -25.298 1.00 90.00 520 ASP A C 1
ATOM 3990 O O . ASP A 1 520 ? 25.308 10.582 -24.154 1.00 90.00 520 ASP A O 1
ATOM 3994 N N . TYR A 1 521 ? 25.153 9.247 -25.960 1.00 91.38 521 TYR A N 1
ATOM 3995 C CA . TYR A 1 521 ? 24.076 8.426 -25.421 1.00 91.38 521 TYR A CA 1
ATOM 3996 C C . TYR A 1 521 ? 24.572 7.594 -24.241 1.00 91.38 521 TYR A C 1
ATOM 3998 O O . TYR A 1 521 ? 23.890 7.497 -23.220 1.00 91.38 521 TYR A O 1
ATOM 4006 N N . ARG A 1 522 ? 25.790 7.043 -24.340 1.00 92.94 522 ARG A N 1
ATOM 4007 C CA . ARG A 1 522 ? 26.402 6.257 -23.260 1.00 92.94 522 ARG A CA 1
ATOM 4008 C C . ARG A 1 522 ? 26.541 7.079 -21.981 1.00 92.94 522 ARG A C 1
ATOM 4010 O O . ARG A 1 522 ? 26.134 6.603 -20.927 1.00 92.94 522 ARG A O 1
ATOM 4017 N N . VAL A 1 523 ? 27.066 8.303 -22.067 1.00 93.94 523 VAL A N 1
ATOM 4018 C CA . VAL A 1 523 ? 27.239 9.182 -20.895 1.00 93.94 523 VAL A CA 1
ATOM 4019 C C . VAL A 1 523 ? 25.895 9.482 -20.228 1.00 93.94 523 VAL A C 1
ATOM 4021 O O . VAL A 1 523 ? 25.774 9.417 -19.003 1.00 93.94 523 VAL A O 1
ATOM 4024 N N . ARG A 1 524 ? 24.853 9.762 -21.021 1.00 92.62 524 ARG A N 1
ATOM 4025 C CA . ARG A 1 524 ? 23.501 9.992 -20.492 1.00 92.62 524 ARG A CA 1
ATOM 4026 C C . ARG A 1 524 ? 22.911 8.737 -19.863 1.00 92.62 524 ARG A C 1
ATOM 4028 O O . ARG A 1 524 ? 22.332 8.827 -18.786 1.00 92.62 524 ARG A O 1
ATOM 4035 N N . MET A 1 525 ? 23.082 7.579 -20.495 1.00 92.31 525 MET A N 1
ATOM 4036 C CA . MET A 1 525 ? 22.578 6.309 -19.982 1.00 92.31 525 MET A CA 1
ATOM 4037 C C . MET A 1 525 ? 23.271 5.906 -18.672 1.00 92.31 525 MET A C 1
ATOM 4039 O O . MET A 1 525 ? 22.592 5.472 -17.743 1.00 92.31 525 MET A O 1
ATOM 4043 N N . GLU A 1 526 ? 24.587 6.111 -18.554 1.00 94.38 526 GLU A N 1
ATOM 4044 C CA . GLU A 1 526 ? 25.345 5.908 -17.308 1.00 94.38 526 GLU A CA 1
ATOM 4045 C C . GLU A 1 526 ? 24.779 6.770 -16.170 1.00 94.38 526 GLU A C 1
ATOM 4047 O O . GLU A 1 526 ? 24.469 6.258 -15.091 1.00 94.38 526 GLU A O 1
ATOM 4052 N N . ALA A 1 527 ? 24.565 8.064 -16.426 1.00 94.88 527 ALA A N 1
ATOM 4053 C CA . ALA A 1 527 ? 23.985 8.977 -15.445 1.00 94.88 527 ALA A CA 1
ATOM 4054 C C . ALA A 1 527 ? 22.524 8.631 -15.099 1.00 94.88 527 ALA A C 1
ATOM 4056 O O . ALA A 1 527 ? 22.142 8.668 -13.928 1.00 94.88 527 ALA A O 1
ATOM 4057 N N . TYR A 1 528 ? 21.717 8.255 -16.093 1.00 94.06 528 TYR A N 1
ATOM 4058 C CA . TYR A 1 528 ? 20.319 7.875 -15.901 1.00 94.06 528 TYR A CA 1
ATOM 4059 C C . TYR A 1 528 ? 20.191 6.644 -14.998 1.00 94.06 528 TYR A C 1
ATOM 4061 O O . TYR A 1 528 ? 19.466 6.678 -14.004 1.00 94.06 528 TYR A O 1
ATOM 4069 N N . TYR A 1 529 ? 20.948 5.579 -15.282 1.00 93.56 529 TYR A N 1
ATOM 4070 C CA . TYR A 1 529 ? 20.938 4.373 -14.455 1.00 93.56 529 TYR A CA 1
ATOM 4071 C C . TYR A 1 529 ? 21.464 4.622 -13.046 1.00 93.56 529 TYR A C 1
ATOM 4073 O O . TYR A 1 529 ? 20.904 4.078 -12.096 1.00 93.56 529 TYR A O 1
ATOM 4081 N N . ALA A 1 530 ? 22.501 5.449 -12.884 1.00 93.75 530 ALA A N 1
ATOM 4082 C CA . ALA A 1 530 ? 23.000 5.806 -11.560 1.00 93.75 530 ALA A CA 1
ATOM 4083 C C . ALA A 1 530 ? 21.903 6.464 -10.704 1.00 93.75 530 ALA A C 1
ATOM 4085 O O . ALA A 1 530 ? 21.690 6.056 -9.560 1.00 93.75 530 ALA A O 1
ATOM 4086 N N . LEU A 1 531 ? 21.154 7.416 -11.276 1.00 95.75 531 LEU A N 1
ATOM 4087 C CA . LEU A 1 531 ? 20.013 8.052 -10.610 1.00 95.75 531 LEU A CA 1
ATOM 4088 C C . LEU A 1 531 ? 18.903 7.045 -10.294 1.00 95.75 531 LEU A C 1
ATOM 4090 O O . LEU A 1 531 ? 18.432 6.981 -9.159 1.00 95.75 531 LEU A O 1
ATOM 4094 N N . ARG A 1 532 ? 18.520 6.226 -11.279 1.00 94.62 532 ARG A N 1
ATOM 4095 C CA . ARG A 1 532 ? 17.420 5.267 -11.146 1.00 94.62 532 ARG A CA 1
ATOM 4096 C C . ARG A 1 532 ? 17.708 4.210 -10.082 1.00 94.62 532 ARG A C 1
ATOM 4098 O O . ARG A 1 532 ? 16.853 3.916 -9.252 1.00 94.62 532 ARG A O 1
ATOM 4105 N N . ARG A 1 533 ? 18.941 3.693 -10.053 1.00 94.56 533 ARG A N 1
ATOM 4106 C CA . ARG A 1 533 ? 19.401 2.750 -9.026 1.00 94.56 533 ARG A CA 1
ATOM 4107 C C . ARG A 1 533 ? 19.375 3.365 -7.638 1.00 94.56 533 ARG A C 1
ATOM 4109 O O . ARG A 1 533 ? 18.905 2.714 -6.712 1.00 94.56 533 ARG A O 1
ATOM 4116 N N . ALA A 1 534 ? 19.873 4.592 -7.496 1.00 96.38 534 ALA A N 1
ATOM 4117 C CA . ALA A 1 534 ? 19.875 5.280 -6.213 1.00 96.38 534 ALA A CA 1
ATOM 4118 C C . ALA A 1 534 ? 18.446 5.477 -5.683 1.00 96.38 534 ALA A C 1
ATOM 4120 O O . ALA A 1 534 ? 18.171 5.127 -4.537 1.00 96.38 534 ALA A O 1
ATOM 4121 N N . ASP A 1 535 ? 17.530 5.956 -6.529 1.00 97.88 535 ASP A N 1
ATOM 4122 C CA . ASP A 1 535 ? 16.141 6.199 -6.134 1.00 97.88 535 ASP A CA 1
ATOM 4123 C C . ASP A 1 535 ? 15.407 4.888 -5.781 1.00 97.88 535 ASP A C 1
ATOM 4125 O O . ASP A 1 535 ? 14.756 4.804 -4.741 1.00 97.88 535 ASP A O 1
ATOM 4129 N N . TY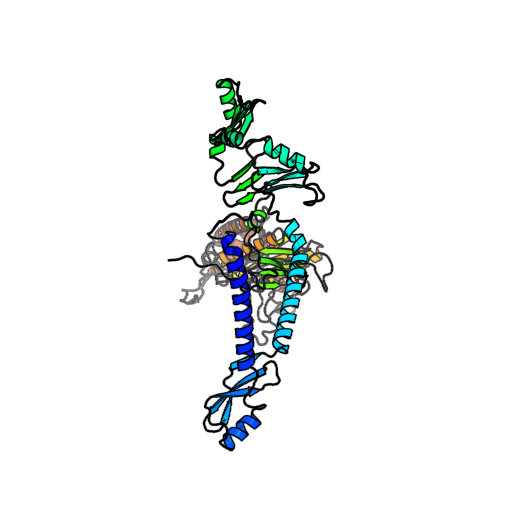R A 1 536 ? 15.548 3.823 -6.581 1.00 97.50 536 TYR A N 1
ATOM 4130 C CA . TYR A 1 536 ? 14.900 2.538 -6.284 1.00 97.50 536 TYR A CA 1
ATOM 4131 C C . TYR A 1 536 ? 15.488 1.823 -5.066 1.00 97.50 536 TYR A C 1
ATOM 4133 O O . TYR A 1 536 ? 14.732 1.243 -4.283 1.00 97.50 536 TYR A O 1
ATOM 4141 N N . LYS A 1 537 ? 16.806 1.899 -4.843 1.00 97.25 537 LYS A N 1
ATOM 4142 C CA . LYS A 1 537 ? 17.427 1.393 -3.608 1.00 97.25 537 LYS A CA 1
ATOM 4143 C C . LYS A 1 537 ? 16.948 2.169 -2.382 1.00 97.25 537 LYS A C 1
ATOM 4145 O O . LYS A 1 537 ? 16.698 1.559 -1.350 1.00 97.25 537 LYS A O 1
ATOM 4150 N N . ALA A 1 538 ? 16.760 3.485 -2.497 1.00 97.75 538 ALA A N 1
ATOM 4151 C CA . ALA A 1 538 ? 16.215 4.293 -1.409 1.00 97.75 538 ALA A CA 1
ATOM 4152 C C . ALA A 1 538 ? 14.767 3.906 -1.062 1.00 97.75 538 ALA A C 1
ATOM 4154 O O . ALA A 1 538 ? 14.427 3.838 0.116 1.00 97.75 538 ALA A O 1
ATOM 4155 N N . LEU A 1 539 ? 13.931 3.610 -2.065 1.00 97.75 539 LEU A N 1
ATOM 4156 C CA . LEU A 1 539 ? 12.542 3.187 -1.847 1.00 97.75 539 LEU A CA 1
ATOM 4157 C C . LEU A 1 539 ? 12.432 1.775 -1.257 1.00 97.75 539 LEU A C 1
ATOM 4159 O O . LEU A 1 539 ? 11.605 1.535 -0.385 1.00 97.75 539 LEU A O 1
ATOM 4163 N N . THR A 1 540 ? 13.246 0.836 -1.738 1.00 97.06 540 THR A N 1
ATOM 4164 C CA . THR A 1 540 ? 13.185 -0.580 -1.327 1.00 97.06 540 THR A CA 1
ATOM 4165 C C . THR A 1 540 ? 13.991 -0.880 -0.063 1.00 97.06 540 THR A C 1
ATOM 4167 O O . THR A 1 540 ? 13.705 -1.852 0.630 1.00 97.06 540 THR A O 1
ATOM 4170 N N . GLY A 1 541 ? 15.015 -0.077 0.236 1.00 95.62 541 GLY A N 1
ATOM 4171 C CA . GLY A 1 541 ? 16.003 -0.364 1.276 1.00 95.62 541 GLY A CA 1
ATOM 4172 C C . GLY A 1 541 ? 16.975 -1.494 0.915 1.00 95.62 541 GLY A C 1
ATOM 4173 O O . GLY A 1 541 ? 17.740 -1.933 1.775 1.00 95.62 541 GLY A O 1
ATOM 4174 N N . GLN A 1 542 ? 16.959 -1.992 -0.328 1.00 94.94 542 GLN A N 1
ATOM 4175 C CA . GLN A 1 542 ? 17.815 -3.105 -0.734 1.00 94.94 542 GLN A CA 1
ATOM 4176 C C . GLN A 1 542 ? 19.287 -2.683 -0.850 1.00 94.94 542 GLN A C 1
ATOM 4178 O O . GLN A 1 542 ? 19.617 -1.579 -1.289 1.00 94.94 542 GLN A O 1
ATOM 4183 N N . THR A 1 543 ? 20.187 -3.606 -0.524 1.00 93.12 543 THR A N 1
ATOM 4184 C CA . THR A 1 543 ? 21.638 -3.437 -0.709 1.00 93.12 543 THR A CA 1
ATOM 4185 C C . THR A 1 543 ? 22.153 -4.111 -1.977 1.00 93.12 543 THR A C 1
ATOM 4187 O O . THR A 1 543 ? 23.225 -3.758 -2.467 1.00 93.12 543 THR A O 1
ATOM 4190 N N . THR A 1 544 ? 21.389 -5.055 -2.531 1.00 92.00 544 THR A N 1
ATOM 4191 C CA . THR A 1 544 ? 21.719 -5.767 -3.766 1.00 92.00 544 THR A CA 1
ATOM 4192 C C . THR A 1 544 ? 21.713 -4.827 -4.966 1.00 92.00 544 THR A C 1
ATOM 4194 O O . THR A 1 544 ? 20.909 -3.892 -5.064 1.00 92.00 544 THR A O 1
ATOM 4197 N N . GLU A 1 545 ? 22.640 -5.069 -5.890 1.00 90.75 545 GLU A N 1
ATOM 4198 C CA . GLU A 1 545 ? 22.734 -4.293 -7.121 1.00 90.75 545 GLU A CA 1
ATOM 4199 C C . GLU A 1 545 ? 21.552 -4.585 -8.051 1.00 90.75 545 GLU A C 1
ATOM 4201 O O . GLU A 1 545 ? 21.001 -5.683 -8.041 1.00 90.75 545 GLU A O 1
ATOM 4206 N N . ILE A 1 546 ? 21.166 -3.586 -8.848 1.00 93.88 546 ILE A N 1
ATOM 4207 C CA . ILE A 1 546 ? 20.036 -3.682 -9.778 1.00 93.88 546 ILE A CA 1
ATOM 4208 C C . ILE A 1 546 ? 20.575 -3.924 -11.184 1.00 93.88 546 ILE A C 1
ATOM 4210 O O . ILE A 1 546 ? 21.312 -3.087 -11.723 1.00 93.88 546 ILE A O 1
ATOM 4214 N N . LEU A 1 547 ? 20.187 -5.039 -11.796 1.00 92.69 547 LEU A N 1
ATOM 4215 C CA . LEU A 1 547 ? 20.612 -5.401 -13.141 1.00 92.69 547 LEU A CA 1
ATOM 4216 C C . LEU A 1 547 ? 19.978 -4.461 -14.173 1.00 92.69 547 LEU A C 1
ATOM 4218 O O . LEU A 1 547 ? 18.759 -4.295 -14.216 1.00 92.69 547 LEU A O 1
ATOM 4222 N N . ALA A 1 548 ? 20.811 -3.852 -15.015 1.00 90.81 548 ALA A N 1
ATOM 4223 C CA . ALA A 1 548 ? 20.337 -3.114 -16.180 1.00 90.81 548 ALA A CA 1
ATOM 4224 C C . ALA A 1 548 ? 20.082 -4.095 -17.332 1.00 90.81 548 ALA A C 1
ATOM 4226 O O . ALA A 1 548 ? 20.992 -4.818 -17.735 1.00 90.81 548 ALA A O 1
ATOM 4227 N N . VAL A 1 549 ? 18.866 -4.111 -17.871 1.00 89.69 549 VAL A N 1
ATOM 4228 C CA . VAL A 1 549 ? 18.509 -4.932 -19.037 1.00 89.69 549 VAL A CA 1
ATOM 4229 C C . VAL A 1 549 ? 18.260 -4.005 -20.215 1.00 89.69 549 VAL A C 1
ATOM 4231 O O . VAL A 1 549 ? 17.318 -3.222 -20.209 1.00 89.69 549 VAL A O 1
ATOM 4234 N N . ILE A 1 550 ? 19.136 -4.050 -21.211 1.00 87.94 550 ILE A N 1
ATOM 4235 C CA . ILE A 1 550 ? 19.099 -3.131 -22.348 1.00 87.94 550 ILE A CA 1
ATOM 4236 C C . ILE A 1 550 ? 18.508 -3.840 -23.560 1.00 87.94 550 ILE A C 1
ATOM 4238 O O . ILE A 1 550 ? 19.097 -4.806 -24.051 1.00 87.94 550 ILE A O 1
ATOM 4242 N N . GLY A 1 551 ? 17.395 -3.331 -24.078 1.00 84.38 551 GLY A N 1
ATOM 4243 C CA . GLY A 1 551 ? 16.983 -3.656 -25.435 1.00 84.38 551 GLY A CA 1
ATOM 4244 C C . GLY A 1 551 ? 17.745 -2.785 -26.418 1.00 84.38 551 GLY A C 1
ATOM 4245 O O . GLY A 1 551 ? 17.743 -1.549 -26.341 1.00 84.38 551 GLY A O 1
ATOM 4246 N N . GLN A 1 552 ? 18.494 -3.437 -27.302 1.00 83.62 552 GLN A N 1
ATOM 4247 C CA . GLN A 1 552 ? 19.286 -2.720 -28.286 1.00 83.62 552 GLN A CA 1
ATOM 4248 C C . GLN A 1 552 ? 18.370 -2.078 -29.333 1.00 83.62 552 GLN A C 1
ATOM 4250 O O . GLN A 1 552 ? 17.543 -2.764 -29.938 1.00 83.62 552 GLN A O 1
ATOM 4255 N N . VAL A 1 553 ? 18.571 -0.786 -29.608 1.00 78.50 553 VAL A N 1
ATOM 4256 C CA . VAL A 1 553 ? 17.829 -0.084 -30.666 1.00 78.50 553 VAL A CA 1
ATOM 4257 C C . VAL A 1 553 ? 18.044 -0.796 -32.003 1.00 78.50 553 VAL A C 1
ATOM 4259 O O . VAL A 1 553 ? 19.177 -0.973 -32.464 1.00 78.50 553 VAL A O 1
ATOM 4262 N N . GLY A 1 554 ? 16.945 -1.220 -32.632 1.00 64.62 554 GLY A N 1
ATOM 4263 C CA . GLY A 1 554 ? 16.971 -1.944 -33.899 1.00 64.62 554 GLY A CA 1
ATOM 4264 C C . GLY A 1 554 ? 17.174 -1.017 -35.098 1.00 64.62 554 GLY A C 1
ATOM 4265 O O . GLY A 1 554 ? 16.429 -0.061 -35.274 1.00 64.62 554 GLY A O 1
ATOM 4266 N N . SER A 1 555 ? 18.193 -1.307 -35.919 1.00 57.00 555 SER A N 1
ATOM 4267 C CA . SER A 1 555 ? 18.435 -0.830 -37.301 1.00 57.00 555 SER A CA 1
ATOM 4268 C C . SER A 1 555 ? 18.051 0.619 -37.671 1.00 57.00 555 SER A C 1
ATOM 4270 O O . SER A 1 555 ? 17.755 0.890 -38.836 1.00 57.00 555 SER A O 1
ATOM 4272 N N . ARG A 1 556 ? 18.068 1.575 -36.735 1.00 64.88 556 ARG A N 1
ATOM 4273 C CA . ARG A 1 556 ? 17.902 3.000 -37.050 1.00 64.88 556 ARG A CA 1
ATOM 4274 C C . ARG A 1 556 ? 19.241 3.593 -37.463 1.00 64.88 556 ARG A C 1
ATOM 4276 O O . ARG A 1 556 ? 20.099 3.887 -36.631 1.00 64.88 556 ARG A O 1
ATOM 4283 N N . ILE A 1 557 ? 19.427 3.779 -38.766 1.00 69.75 557 ILE A N 1
ATOM 4284 C CA . ILE A 1 557 ? 20.506 4.628 -39.278 1.00 69.75 557 ILE A CA 1
ATOM 4285 C C . ILE A 1 557 ? 20.301 6.025 -38.682 1.00 69.75 557 ILE A C 1
ATOM 4287 O O . ILE A 1 557 ? 19.174 6.503 -38.618 1.00 69.75 557 ILE A O 1
ATOM 4291 N N . ASN A 1 558 ? 21.366 6.648 -38.187 1.00 70.19 558 ASN A N 1
ATOM 4292 C CA . ASN A 1 558 ? 21.308 7.989 -37.612 1.00 70.19 558 ASN A CA 1
ATOM 4293 C C . ASN A 1 558 ? 20.900 8.986 -38.702 1.00 70.19 558 ASN A C 1
ATOM 4295 O O . ASN A 1 558 ? 21.665 9.272 -39.633 1.00 70.19 558 ASN A O 1
ATOM 4299 N N . THR A 1 559 ? 19.666 9.473 -38.601 1.00 68.19 559 THR A N 1
ATOM 4300 C CA . THR A 1 559 ? 19.086 10.413 -39.556 1.00 68.19 559 THR A CA 1
ATOM 4301 C C . THR A 1 559 ? 18.764 11.737 -38.889 1.00 68.19 559 THR A C 1
ATOM 4303 O O . THR A 1 559 ? 18.489 11.809 -37.698 1.00 68.19 559 THR A O 1
ATOM 4306 N N . LYS A 1 560 ? 18.784 12.809 -39.673 1.00 67.44 560 LYS A N 1
ATOM 4307 C CA . LYS A 1 560 ? 18.293 14.117 -39.274 1.00 67.44 560 LYS A CA 1
ATOM 4308 C C . LYS A 1 560 ? 17.121 14.467 -40.167 1.00 67.44 560 LYS A C 1
ATOM 4310 O O . LYS A 1 560 ? 17.310 14.746 -41.350 1.00 67.44 560 LYS A O 1
ATOM 4315 N N . ALA A 1 561 ? 15.918 14.415 -39.617 1.00 62.53 561 ALA A N 1
ATOM 4316 C CA . ALA A 1 561 ? 14.770 15.000 -40.288 1.00 62.53 561 ALA A CA 1
ATOM 4317 C C . ALA A 1 561 ? 14.862 16.533 -40.217 1.00 62.53 561 ALA A C 1
ATOM 4319 O O . ALA A 1 561 ? 15.568 17.057 -39.349 1.00 62.53 561 ALA A O 1
ATOM 4320 N N . GLY A 1 562 ? 14.199 17.267 -41.114 1.00 61.72 562 GLY A N 1
ATOM 4321 C CA . GLY A 1 562 ? 14.178 18.733 -41.031 1.00 61.72 562 GLY A CA 1
ATOM 4322 C C . GLY A 1 562 ? 13.448 19.247 -39.772 1.00 61.72 562 GLY A C 1
ATOM 4323 O O . GLY A 1 562 ? 13.297 18.523 -38.785 1.00 61.72 562 GLY A O 1
ATOM 4324 N N . GLY A 1 563 ? 13.049 20.525 -39.749 1.00 60.22 563 GLY A N 1
ATOM 4325 C CA . GLY A 1 563 ? 12.411 21.136 -38.567 1.00 60.22 563 GLY A CA 1
ATOM 4326 C C . GLY A 1 563 ? 11.194 20.335 -38.081 1.00 60.22 563 GLY A C 1
ATOM 4327 O O . GLY A 1 563 ? 10.569 19.653 -38.876 1.00 60.22 563 GLY A O 1
ATOM 4328 N N . VAL A 1 564 ? 10.837 20.380 -36.802 1.00 57.94 564 VAL A N 1
ATOM 4329 C CA . VAL A 1 564 ? 9.616 19.723 -36.291 1.00 57.94 564 VAL A CA 1
ATOM 4330 C C . VAL A 1 564 ? 8.457 20.719 -36.257 1.00 57.94 564 VAL A C 1
ATOM 4332 O O . VAL A 1 564 ? 8.669 21.874 -35.888 1.00 57.94 564 VAL A O 1
ATOM 4335 N N . ASP A 1 565 ? 7.260 20.295 -36.671 1.00 64.00 565 ASP A N 1
ATOM 4336 C CA . ASP A 1 565 ? 6.039 21.101 -36.549 1.00 64.00 565 ASP A CA 1
ATOM 4337 C C . ASP A 1 565 ? 5.532 21.166 -35.093 1.00 64.00 565 ASP A C 1
ATOM 4339 O O . ASP A 1 565 ? 6.082 20.532 -34.187 1.00 64.00 565 ASP A O 1
ATOM 4343 N N . GLU A 1 566 ? 4.474 21.947 -34.850 1.00 51.56 566 GLU A N 1
ATOM 4344 C CA . GLU A 1 566 ? 3.866 22.109 -33.518 1.00 51.56 566 GLU A CA 1
ATOM 4345 C C . GLU A 1 566 ? 3.295 20.798 -32.941 1.00 51.56 566 GLU A C 1
ATOM 4347 O O . GLU A 1 566 ? 3.050 20.706 -31.738 1.00 51.56 566 GLU A O 1
ATOM 4352 N N . GLN A 1 567 ? 3.100 19.773 -33.773 1.00 43.75 567 GLN A N 1
ATOM 4353 C CA . GLN A 1 567 ? 2.623 18.445 -33.390 1.00 43.75 567 GLN A CA 1
ATOM 4354 C C . GLN A 1 567 ? 3.775 17.437 -33.221 1.00 43.75 567 GLN A C 1
ATOM 4356 O O . GLN A 1 567 ? 3.532 16.279 -32.881 1.00 43.75 567 GLN A O 1
ATOM 4361 N N . GLY A 1 568 ? 5.026 17.871 -33.406 1.00 49.59 568 GLY A N 1
ATOM 4362 C CA . GLY A 1 568 ? 6.222 17.044 -33.274 1.00 49.59 568 GLY A CA 1
ATOM 4363 C C . GLY A 1 568 ? 6.522 16.176 -34.497 1.00 49.59 568 GLY A C 1
ATOM 4364 O O . GLY A 1 568 ? 7.383 15.298 -34.412 1.00 49.59 568 GLY A O 1
ATOM 4365 N N . ASN A 1 569 ? 5.852 16.403 -35.631 1.00 56.75 569 ASN A N 1
ATOM 4366 C CA . ASN A 1 569 ? 6.164 15.693 -36.864 1.00 56.75 569 ASN A CA 1
ATOM 4367 C C . ASN A 1 569 ? 7.377 16.333 -37.547 1.00 56.75 569 ASN A C 1
ATOM 4369 O O . ASN A 1 569 ? 7.464 17.561 -37.647 1.00 56.75 569 ASN A O 1
ATOM 4373 N N . PRO A 1 570 ? 8.311 15.526 -38.065 1.00 60.56 570 PRO A N 1
ATOM 4374 C CA . PRO A 1 570 ? 9.392 16.046 -38.877 1.00 60.56 570 PRO A CA 1
ATOM 4375 C C . PRO A 1 570 ? 8.885 16.663 -40.190 1.00 60.56 570 PRO A C 1
ATOM 4377 O O . PRO A 1 570 ? 8.125 16.047 -40.933 1.00 60.56 570 PRO A O 1
ATOM 4380 N N . THR A 1 571 ? 9.350 17.872 -40.494 1.00 62.31 571 THR A N 1
ATOM 4381 C CA . THR A 1 571 ? 9.106 18.611 -41.740 1.00 62.31 571 THR A CA 1
ATOM 4382 C C . THR A 1 571 ? 10.351 18.536 -42.626 1.00 62.31 571 THR A C 1
ATOM 4384 O O . THR A 1 571 ? 11.467 18.727 -42.153 1.00 62.31 571 THR A O 1
ATOM 4387 N N . GLY A 1 572 ? 10.182 18.254 -43.920 1.00 67.56 572 GLY A N 1
ATOM 4388 C CA . GLY A 1 572 ? 11.290 18.100 -44.877 1.00 67.56 572 GLY A CA 1
ATOM 4389 C C . GLY A 1 572 ? 11.856 16.676 -44.981 1.00 67.56 572 GLY A C 1
ATOM 4390 O O . GLY A 1 572 ? 11.453 15.774 -44.251 1.00 67.56 572 GLY A O 1
ATOM 4391 N N . GLU A 1 573 ? 12.777 16.466 -45.927 1.00 66.88 573 GLU A N 1
ATOM 4392 C CA . GLU A 1 573 ? 13.407 15.159 -46.164 1.00 66.88 573 GLU A CA 1
ATOM 4393 C C . GLU A 1 573 ? 14.425 14.805 -45.070 1.00 66.88 573 GLU A C 1
ATOM 4395 O O . GLU A 1 573 ? 15.232 15.638 -44.651 1.00 66.88 573 GLU A O 1
ATOM 4400 N N . SER A 1 574 ? 14.409 13.547 -44.623 1.00 68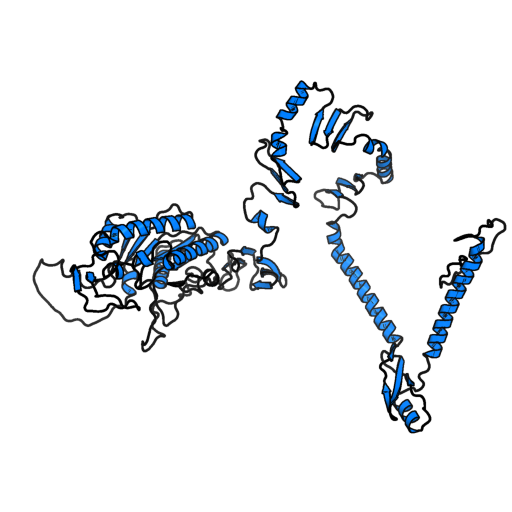.62 574 SER A N 1
ATOM 4401 C CA . SER A 1 574 ? 15.406 13.014 -43.693 1.00 68.62 574 SER A CA 1
ATOM 4402 C C . SER A 1 574 ? 16.752 12.804 -44.377 1.00 68.62 574 SER A C 1
ATOM 4404 O O . SER A 1 574 ? 16.852 12.081 -45.366 1.00 68.62 574 SER A O 1
ATOM 4406 N N . VAL A 1 575 ? 17.809 13.378 -43.805 1.00 74.00 575 VAL A N 1
ATOM 4407 C CA . VAL A 1 575 ? 19.187 13.225 -44.282 1.00 74.00 575 VAL A CA 1
ATOM 4408 C C . VAL A 1 575 ? 19.929 12.231 -43.394 1.00 74.00 575 VAL A C 1
ATOM 4410 O O . VAL A 1 575 ? 19.873 12.321 -42.171 1.00 74.00 575 VAL A O 1
ATOM 4413 N N . VAL A 1 576 ? 20.657 11.285 -43.987 1.00 75.50 576 VAL A N 1
ATOM 4414 C CA . VAL A 1 576 ? 21.534 10.374 -43.233 1.00 75.50 576 VAL A CA 1
ATOM 4415 C C . VAL A 1 576 ? 22.750 11.147 -42.717 1.00 75.50 576 VAL A C 1
ATOM 4417 O O . VAL A 1 576 ? 23.507 11.707 -43.507 1.00 75.50 576 VAL A O 1
ATOM 4420 N N . VAL A 1 577 ? 22.954 11.162 -41.397 1.00 75.38 577 VAL A N 1
ATOM 4421 C CA . VAL A 1 577 ? 24.088 11.844 -40.745 1.00 75.38 577 VAL A CA 1
ATOM 4422 C C . VAL A 1 577 ? 25.232 10.868 -40.460 1.00 75.38 577 VAL A C 1
ATOM 4424 O O . VAL A 1 577 ? 26.398 11.198 -40.697 1.00 75.38 577 VAL A O 1
ATOM 4427 N N . LYS A 1 578 ? 24.925 9.640 -40.022 1.00 75.75 578 LYS A N 1
ATOM 4428 C CA . LYS A 1 578 ? 25.887 8.527 -39.939 1.00 75.75 578 LYS A CA 1
ATOM 4429 C C . LYS A 1 578 ? 25.273 7.262 -40.536 1.00 75.75 578 LYS A C 1
ATOM 4431 O O . LYS A 1 578 ? 24.093 7.016 -40.313 1.00 75.75 578 LYS A O 1
ATOM 4436 N N . PRO A 1 579 ? 26.057 6.399 -41.208 1.00 77.56 579 PRO A N 1
ATOM 4437 C CA . PRO A 1 579 ? 25.551 5.167 -41.818 1.00 77.56 579 PRO A CA 1
ATOM 4438 C C . PRO A 1 579 ? 25.277 4.037 -40.800 1.00 77.56 579 PRO A C 1
ATOM 4440 O O . PRO A 1 579 ? 25.161 2.879 -41.184 1.00 77.56 579 PRO A O 1
ATOM 4443 N N . PHE A 1 580 ? 25.211 4.344 -39.502 1.00 77.88 580 PHE A N 1
ATOM 4444 C CA . PHE A 1 580 ? 24.984 3.391 -38.412 1.00 77.88 580 PHE A CA 1
ATOM 4445 C C . PHE A 1 580 ? 24.218 4.057 -37.257 1.00 77.88 580 PHE A C 1
ATOM 4447 O O . PHE A 1 580 ? 24.121 5.285 -37.206 1.00 77.88 580 PHE A O 1
ATOM 4454 N N . SER A 1 581 ? 23.687 3.255 -36.326 1.00 84.19 581 SER A N 1
ATOM 4455 C CA . SER A 1 581 ? 23.052 3.760 -35.101 1.00 84.19 581 SER A CA 1
ATOM 4456 C C . SER A 1 581 ? 24.112 4.147 -34.071 1.00 84.19 581 SER A C 1
ATOM 4458 O O . SER A 1 581 ? 24.832 3.292 -33.556 1.00 84.19 581 SER A O 1
ATOM 4460 N N . VAL A 1 582 ? 24.191 5.438 -33.756 1.00 84.00 582 VAL A N 1
ATOM 4461 C CA . VAL A 1 582 ? 25.069 5.967 -32.702 1.00 84.00 582 VAL A CA 1
ATOM 4462 C C . VAL A 1 582 ? 24.674 5.388 -31.341 1.00 84.00 582 VAL A C 1
ATOM 4464 O O . VAL A 1 582 ? 25.526 4.965 -30.562 1.00 84.00 582 VAL A O 1
ATOM 4467 N N . VAL A 1 583 ? 23.370 5.283 -31.098 1.00 87.69 583 VAL A N 1
ATOM 4468 C CA . VAL A 1 583 ? 22.813 4.747 -29.856 1.00 87.69 583 VAL A CA 1
ATOM 4469 C C . VAL A 1 583 ? 23.114 3.261 -29.683 1.00 87.69 583 VAL A C 1
ATOM 4471 O O . VAL A 1 583 ? 23.553 2.866 -28.607 1.00 87.69 583 VAL A O 1
ATOM 4474 N N . ALA A 1 584 ? 22.939 2.432 -30.717 1.00 86.69 584 ALA A N 1
ATOM 4475 C CA . ALA A 1 584 ? 23.200 0.995 -30.598 1.00 86.69 584 ALA A CA 1
ATOM 4476 C C . ALA A 1 584 ? 24.677 0.695 -30.278 1.00 86.69 584 ALA A C 1
ATOM 4478 O O . ALA A 1 584 ? 24.973 -0.242 -29.530 1.00 86.69 584 ALA A O 1
ATOM 4479 N N . VAL A 1 585 ? 25.601 1.504 -30.815 1.00 87.38 585 VAL A N 1
ATOM 4480 C CA . VAL A 1 585 ? 27.035 1.444 -30.485 1.00 87.38 585 VAL A CA 1
ATOM 4481 C C . VAL A 1 585 ? 27.262 1.787 -29.011 1.00 87.38 585 VAL A C 1
ATOM 4483 O O . VAL A 1 585 ? 27.954 1.053 -28.302 1.00 87.38 585 VAL A O 1
ATOM 4486 N N . ASP A 1 586 ? 26.640 2.860 -28.531 1.00 92.00 586 ASP A N 1
ATOM 4487 C CA . ASP A 1 586 ? 26.774 3.333 -27.153 1.00 92.00 586 ASP A CA 1
ATOM 4488 C C . ASP A 1 586 ? 26.155 2.381 -26.123 1.00 92.00 586 ASP A C 1
ATOM 4490 O O . ASP A 1 586 ? 26.747 2.143 -25.067 1.00 92.00 586 ASP A O 1
ATOM 4494 N N . GLN A 1 587 ? 25.002 1.787 -26.437 1.00 90.69 587 GLN A N 1
ATOM 4495 C CA . GLN A 1 587 ? 24.373 0.754 -25.617 1.00 90.69 587 GLN A CA 1
ATOM 4496 C C . GLN A 1 587 ? 25.288 -0.471 -25.482 1.00 90.69 587 GLN A C 1
ATOM 4498 O O . GLN A 1 587 ? 25.481 -0.983 -24.377 1.00 90.69 587 GLN A O 1
ATOM 4503 N N . LEU A 1 588 ? 25.895 -0.928 -26.585 1.00 89.62 588 LEU A N 1
ATOM 4504 C CA . LEU A 1 588 ? 26.823 -2.061 -26.555 1.00 89.62 588 LEU A CA 1
ATOM 4505 C C . LEU A 1 588 ? 28.056 -1.731 -25.708 1.00 89.62 588 LEU A C 1
ATOM 4507 O O . LEU A 1 588 ? 28.518 -2.558 -24.919 1.00 89.62 588 LEU A O 1
ATOM 4511 N N . GLN A 1 589 ? 28.589 -0.517 -25.853 1.00 90.75 589 GLN A N 1
ATOM 4512 C CA . GLN A 1 589 ? 29.741 -0.079 -25.077 1.00 90.75 589 GLN A CA 1
ATOM 4513 C C . GLN A 1 589 ? 29.420 0.046 -23.582 1.00 90.75 589 GLN A C 1
ATOM 4515 O O . GLN A 1 589 ? 30.250 -0.322 -22.754 1.00 90.75 589 GLN A O 1
ATOM 4520 N N . PHE A 1 590 ? 28.220 0.499 -23.215 1.00 92.69 590 PHE A N 1
ATOM 4521 C CA . PHE A 1 590 ? 27.777 0.524 -21.820 1.00 92.69 590 PHE A CA 1
ATOM 4522 C C . PHE A 1 590 ? 27.767 -0.866 -21.187 1.00 92.69 590 PHE A C 1
ATOM 4524 O O . PHE A 1 590 ? 28.283 -1.025 -20.083 1.00 92.69 590 PHE A O 1
ATOM 4531 N N . VAL A 1 591 ? 27.228 -1.874 -21.878 1.00 91.00 591 VAL A N 1
ATOM 4532 C CA . VAL A 1 591 ? 27.205 -3.250 -21.357 1.00 91.00 591 VAL A CA 1
ATOM 4533 C C . VAL A 1 591 ? 28.620 -3.796 -21.195 1.00 91.00 591 VAL A C 1
ATOM 4535 O O . VAL A 1 591 ? 28.944 -4.354 -20.151 1.00 91.00 591 VAL A O 1
ATOM 4538 N N . LYS A 1 592 ? 29.506 -3.543 -22.167 1.00 89.75 592 LYS A N 1
ATOM 4539 C CA . LYS A 1 592 ? 30.932 -3.895 -22.054 1.00 89.75 592 LYS A CA 1
ATOM 4540 C C . LYS A 1 592 ? 31.621 -3.217 -20.866 1.00 89.75 592 LYS A C 1
ATOM 4542 O O . LYS A 1 592 ? 32.474 -3.835 -20.238 1.00 89.75 592 LYS A O 1
ATOM 4547 N N . ASN A 1 593 ? 31.250 -1.976 -20.552 1.00 92.69 593 ASN A N 1
ATOM 4548 C CA . ASN A 1 593 ? 31.777 -1.241 -19.401 1.00 92.69 593 ASN A CA 1
ATOM 4549 C C . ASN A 1 593 ? 31.186 -1.721 -18.061 1.00 92.69 593 ASN A C 1
ATOM 4551 O O . ASN A 1 593 ? 31.756 -1.430 -17.013 1.00 92.69 593 ASN A O 1
ATOM 4555 N N . ASN A 1 594 ? 30.063 -2.446 -18.077 1.00 88.81 594 ASN A N 1
ATOM 4556 C CA . ASN A 1 594 ? 29.325 -2.876 -16.886 1.00 88.81 594 ASN A CA 1
ATOM 4557 C C . ASN A 1 594 ? 29.022 -4.393 -16.899 1.00 88.81 594 ASN A C 1
ATOM 4559 O O . ASN A 1 594 ? 27.870 -4.783 -16.704 1.00 88.81 594 ASN A O 1
ATOM 4563 N N . PRO A 1 595 ? 30.024 -5.275 -17.083 1.00 85.38 595 PRO A N 1
ATOM 4564 C CA . PRO A 1 595 ? 29.809 -6.687 -17.423 1.00 85.38 595 PRO A CA 1
ATOM 4565 C C . PRO A 1 595 ? 29.129 -7.520 -16.326 1.00 85.38 595 PRO A C 1
ATOM 4567 O O . PRO A 1 595 ? 28.596 -8.586 -16.611 1.00 85.38 595 PRO A O 1
ATOM 4570 N N . THR A 1 596 ? 29.149 -7.065 -15.072 1.00 87.12 596 THR A N 1
ATOM 4571 C CA . THR A 1 596 ? 28.512 -7.762 -13.942 1.00 87.12 596 THR A CA 1
ATOM 4572 C C . THR A 1 596 ? 27.089 -7.282 -13.665 1.00 87.12 596 THR A C 1
ATOM 4574 O O . THR A 1 596 ? 26.342 -7.970 -12.982 1.00 87.12 596 THR A O 1
ATOM 4577 N N . ASN A 1 597 ? 26.725 -6.092 -14.156 1.00 87.00 597 ASN A N 1
ATOM 4578 C CA . ASN A 1 597 ? 25.524 -5.362 -13.734 1.00 87.00 597 ASN A CA 1
ATOM 4579 C C . ASN A 1 597 ? 24.695 -4.844 -14.918 1.00 87.00 597 ASN A C 1
ATOM 4581 O O . ASN A 1 597 ? 23.788 -4.030 -14.719 1.00 87.00 597 ASN A O 1
ATOM 4585 N N . ALA A 1 598 ? 25.007 -5.272 -16.139 1.00 90.25 598 ALA A N 1
ATOM 4586 C CA . ALA A 1 598 ? 24.246 -4.950 -17.331 1.00 90.25 598 ALA A CA 1
ATOM 4587 C C . ALA A 1 598 ? 24.246 -6.132 -18.302 1.00 90.25 598 ALA A C 1
ATOM 4589 O O . ALA A 1 598 ? 25.284 -6.742 -18.551 1.00 90.25 598 ALA A O 1
ATOM 4590 N N . ILE A 1 599 ? 23.083 -6.412 -18.880 1.00 89.75 599 ILE A N 1
ATOM 4591 C CA . ILE A 1 599 ? 22.920 -7.345 -19.992 1.00 89.75 599 ILE A CA 1
ATOM 4592 C C . ILE A 1 599 ? 22.184 -6.653 -21.132 1.00 89.75 599 ILE A C 1
ATOM 4594 O O . ILE A 1 599 ? 21.472 -5.669 -20.931 1.00 89.75 599 ILE A O 1
ATOM 4598 N N . MET A 1 600 ? 22.365 -7.175 -22.337 1.00 85.12 600 MET A N 1
ATOM 4599 C CA . MET A 1 600 ? 21.679 -6.705 -23.531 1.00 85.12 600 MET A CA 1
ATOM 4600 C C . MET A 1 600 ? 21.124 -7.892 -24.292 1.00 85.12 600 MET A C 1
ATOM 4602 O O . MET A 1 600 ? 21.817 -8.896 -24.457 1.00 85.12 600 MET A O 1
ATOM 4606 N N . TYR A 1 601 ? 19.898 -7.744 -24.775 1.00 76.81 601 TYR A N 1
ATOM 4607 C CA . TYR A 1 601 ? 19.291 -8.687 -25.700 1.00 76.81 601 TYR A CA 1
ATOM 4608 C C . TYR A 1 601 ? 19.192 -8.062 -27.099 1.00 76.81 601 TYR A C 1
ATOM 4610 O O . TYR A 1 601 ? 19.296 -6.844 -27.262 1.00 76.81 601 TYR A O 1
ATOM 4618 N N . GLY A 1 602 ? 19.127 -8.931 -28.115 1.00 61.16 602 GLY A N 1
ATOM 4619 C CA . GLY A 1 602 ? 19.323 -8.570 -29.523 1.00 61.16 602 GLY A CA 1
ATOM 4620 C C . GLY A 1 602 ? 18.344 -7.515 -30.064 1.00 61.16 602 GLY A C 1
ATOM 4621 O O . GLY A 1 602 ? 17.313 -7.256 -29.447 1.00 61.16 602 GLY A O 1
ATOM 4622 N N . PRO A 1 603 ? 18.658 -6.912 -31.227 1.00 50.09 603 PRO A N 1
ATOM 4623 C CA . PRO A 1 603 ? 17.946 -5.749 -31.752 1.00 50.09 603 PRO A CA 1
ATOM 4624 C C . PRO A 1 603 ? 16.471 -6.040 -32.043 1.00 50.09 603 PRO A C 1
ATOM 4626 O O . PRO A 1 603 ? 16.122 -7.167 -32.399 1.00 50.09 603 PRO A O 1
ATOM 4629 N N . GLU A 1 604 ? 15.631 -4.996 -31.998 1.00 49.00 604 GLU A N 1
ATOM 4630 C CA . GLU A 1 604 ? 14.177 -5.048 -32.261 1.00 49.00 604 GLU A CA 1
ATOM 4631 C C . GLU A 1 604 ? 13.768 -5.791 -33.554 1.00 49.00 604 GLU A C 1
ATOM 4633 O O . GLU A 1 604 ? 12.613 -6.194 -33.692 1.00 49.00 604 GLU A O 1
ATOM 4638 N N . ILE A 1 605 ? 14.694 -6.039 -34.487 1.00 34.69 605 ILE A N 1
ATOM 4639 C CA . ILE A 1 605 ? 14.595 -7.067 -35.530 1.00 34.69 605 ILE A CA 1
ATOM 4640 C C . ILE A 1 605 ? 16.004 -7.641 -35.769 1.00 34.69 605 ILE A C 1
ATOM 4642 O O . ILE A 1 605 ? 16.823 -7.048 -36.467 1.00 34.69 605 ILE A O 1
ATOM 4646 N N . SER A 1 606 ? 16.314 -8.812 -35.218 1.00 28.16 606 SER A N 1
ATOM 4647 C CA . SER A 1 606 ? 17.527 -9.569 -35.544 1.00 28.16 606 SER A CA 1
ATOM 4648 C C . SER A 1 606 ? 17.311 -10.448 -36.778 1.00 28.16 606 SER A C 1
ATOM 4650 O O . SER A 1 606 ? 17.090 -11.649 -36.671 1.00 28.16 606 SER A O 1
ATOM 4652 N N . ALA A 1 607 ? 17.407 -9.859 -37.970 1.00 27.33 607 ALA A N 1
ATOM 4653 C CA . ALA A 1 607 ? 17.631 -10.620 -39.201 1.00 27.33 607 ALA A CA 1
ATOM 4654 C C . ALA A 1 607 ? 18.225 -9.731 -40.301 1.00 27.33 607 ALA A C 1
ATOM 4656 O O . ALA A 1 607 ? 17.553 -9.477 -41.287 1.00 27.33 607 ALA A O 1
ATOM 4657 N N . GLU A 1 608 ? 19.466 -9.249 -40.142 1.00 26.59 608 GLU A N 1
ATOM 4658 C CA . GLU A 1 608 ? 20.295 -8.922 -41.326 1.00 26.59 608 GLU A CA 1
ATOM 4659 C C . GLU A 1 608 ? 21.796 -8.723 -41.051 1.00 26.59 608 GLU A C 1
ATOM 4661 O O . GLU A 1 608 ? 22.606 -8.882 -41.960 1.00 26.59 608 GLU A O 1
ATOM 4666 N N . LEU A 1 609 ? 22.242 -8.510 -39.806 1.00 27.03 609 LEU A N 1
ATOM 4667 C CA . LEU A 1 609 ? 23.685 -8.362 -39.528 1.00 27.03 609 LEU A CA 1
ATOM 4668 C C . LEU A 1 609 ? 24.485 -9.673 -39.388 1.00 27.03 609 LEU A C 1
ATOM 4670 O O . LEU A 1 609 ? 25.676 -9.633 -39.089 1.00 27.03 609 LEU A O 1
ATOM 4674 N N . ALA A 1 610 ? 23.886 -10.830 -39.685 1.00 26.33 610 ALA A N 1
ATOM 4675 C CA . ALA A 1 610 ? 24.632 -12.082 -39.864 1.00 26.33 610 ALA A CA 1
ATOM 4676 C C . ALA A 1 610 ? 25.340 -12.175 -41.237 1.00 26.33 610 ALA A C 1
ATOM 4678 O O . ALA A 1 610 ? 26.102 -13.112 -41.470 1.00 26.33 610 ALA A O 1
ATOM 4679 N N . VAL A 1 611 ? 25.132 -11.207 -42.141 1.00 27.56 611 VAL A N 1
ATOM 4680 C CA . VAL A 1 611 ? 25.644 -11.265 -43.525 1.00 27.56 611 VAL A CA 1
ATOM 4681 C C . VAL A 1 611 ? 27.037 -10.634 -43.701 1.00 27.56 611 VAL A C 1
ATOM 4683 O O . VAL A 1 611 ? 27.718 -10.944 -44.671 1.00 27.56 611 VAL A O 1
ATOM 4686 N N . PHE A 1 612 ? 27.556 -9.857 -42.743 1.00 25.67 612 PHE A N 1
ATOM 4687 C CA . PHE A 1 612 ? 28.906 -9.265 -42.858 1.00 25.67 612 PHE A CA 1
ATOM 4688 C C . PHE A 1 612 ? 30.020 -10.004 -42.091 1.00 25.67 612 PHE A C 1
ATOM 4690 O O . PHE A 1 612 ? 31.161 -9.552 -42.074 1.00 25.67 612 PHE A O 1
ATOM 4697 N N . GLY A 1 613 ? 29.721 -11.176 -41.518 1.00 26.66 613 GLY A N 1
ATOM 4698 C CA . GLY A 1 613 ? 30.702 -12.052 -40.856 1.00 26.66 613 GLY A CA 1
ATOM 4699 C C . GLY A 1 613 ? 31.173 -13.260 -41.676 1.00 26.66 613 GLY A C 1
ATOM 4700 O O . GLY A 1 613 ? 32.013 -14.018 -41.199 1.00 26.66 613 GLY A O 1
ATOM 4701 N N . ARG A 1 614 ? 30.657 -13.469 -42.896 1.00 25.88 614 ARG A N 1
ATOM 4702 C CA . ARG A 1 614 ? 31.098 -14.547 -43.801 1.00 25.88 614 ARG A CA 1
ATOM 4703 C C . ARG A 1 614 ? 31.465 -14.006 -45.180 1.00 25.88 614 ARG A C 1
ATOM 4705 O O . ARG A 1 614 ? 30.850 -14.332 -46.185 1.00 25.88 614 ARG A O 1
ATOM 4712 N N . LEU A 1 615 ? 32.528 -13.209 -45.218 1.00 26.80 615 LEU A N 1
ATOM 4713 C CA . LEU A 1 615 ? 33.438 -13.194 -46.363 1.00 26.80 615 LEU A CA 1
ATOM 4714 C C . LEU A 1 615 ? 34.628 -14.100 -46.036 1.00 26.80 615 LEU A C 1
ATOM 4716 O O . LEU A 1 615 ? 35.749 -13.650 -45.836 1.00 26.80 615 LEU A O 1
ATOM 4720 N N . ALA A 1 616 ? 34.341 -15.393 -45.942 1.00 32.00 616 ALA A N 1
ATOM 4721 C CA . ALA A 1 616 ? 35.291 -16.471 -46.146 1.00 32.00 616 ALA A CA 1
ATOM 4722 C C . ALA A 1 616 ? 34.464 -17.706 -46.534 1.00 32.00 616 ALA A C 1
ATOM 4724 O O . ALA A 1 616 ? 33.573 -18.099 -45.789 1.00 32.00 616 ALA A O 1
ATOM 4725 N N . GLU A 1 617 ? 34.784 -18.264 -47.704 1.00 27.75 617 GLU A N 1
ATOM 4726 C CA . GLU A 1 617 ? 34.322 -19.553 -48.252 1.00 27.75 617 GLU A CA 1
ATOM 4727 C C . GLU A 1 617 ? 33.043 -19.548 -49.123 1.00 27.75 617 GLU A C 1
ATOM 4729 O O . GLU A 1 617 ? 31.917 -19.644 -48.658 1.00 27.75 617 GLU A O 1
ATOM 4734 N N . SER A 1 618 ? 33.312 -19.427 -50.432 1.00 26.28 618 SER A N 1
ATOM 4735 C CA . SER A 1 618 ? 32.679 -19.968 -51.657 1.00 26.28 618 SER A CA 1
ATOM 4736 C C . SER A 1 618 ? 31.164 -20.284 -51.769 1.00 26.28 618 SER A C 1
ATOM 4738 O O . SER A 1 618 ? 30.548 -20.798 -50.842 1.00 26.28 618 SER A O 1
ATOM 4740 N N . PRO A 1 619 ? 30.576 -20.097 -52.975 1.00 32.53 619 PRO A N 1
ATOM 4741 C CA . PRO A 1 619 ? 29.135 -20.044 -53.209 1.00 32.53 619 PRO A CA 1
ATOM 4742 C C . PRO A 1 619 ? 28.528 -21.396 -53.618 1.00 32.53 619 PRO A C 1
ATOM 4744 O O . PRO A 1 619 ? 29.097 -22.131 -54.424 1.00 32.53 619 PRO A O 1
ATOM 4747 N N . GLY A 1 620 ? 27.310 -21.679 -53.159 1.00 26.98 620 GLY A N 1
ATOM 4748 C CA . GLY A 1 620 ? 26.515 -22.778 -53.699 1.00 26.98 620 GLY A CA 1
ATOM 4749 C C . GLY A 1 620 ? 25.196 -22.984 -52.967 1.00 26.98 620 GLY A C 1
ATOM 4750 O O . GLY A 1 620 ? 25.196 -23.330 -51.795 1.00 26.98 620 GLY A O 1
ATOM 4751 N N . GLN A 1 621 ? 24.099 -22.855 -53.717 1.00 26.55 621 GLN A N 1
ATOM 4752 C CA . GLN A 1 621 ? 22.715 -23.228 -53.382 1.00 26.55 621 GLN A CA 1
ATOM 4753 C C . GLN A 1 621 ? 21.858 -22.171 -52.666 1.00 26.55 621 GLN A C 1
ATOM 4755 O O . GLN A 1 621 ? 21.555 -22.243 -51.481 1.00 26.55 621 GLN A O 1
ATOM 4760 N N . LEU A 1 622 ? 21.365 -21.230 -53.478 1.00 26.95 622 LEU A N 1
ATOM 4761 C CA . LEU A 1 622 ? 20.054 -20.614 -53.286 1.00 26.95 622 LEU A CA 1
ATOM 4762 C C . LEU A 1 622 ? 18.979 -21.680 -53.555 1.00 26.95 622 LEU A C 1
ATOM 4764 O O . LEU A 1 622 ? 18.750 -22.054 -54.703 1.00 26.95 622 LEU A O 1
ATOM 4768 N N . GLY A 1 623 ? 18.357 -22.179 -52.490 1.00 23.53 623 GLY A N 1
ATOM 4769 C CA . GLY A 1 623 ? 17.083 -22.888 -52.534 1.00 23.53 623 GLY A CA 1
ATOM 4770 C C . GLY A 1 623 ? 16.019 -22.009 -51.888 1.00 23.53 623 GLY A C 1
ATOM 4771 O O . GLY A 1 623 ? 16.178 -21.582 -50.746 1.00 23.53 623 GLY A O 1
ATOM 4772 N N . GLU A 1 624 ? 14.975 -21.696 -52.646 1.00 33.53 624 GLU A N 1
ATOM 4773 C CA . GLU A 1 624 ? 13.813 -20.915 -52.223 1.00 33.53 624 GLU A CA 1
ATOM 4774 C C . GLU A 1 624 ? 13.181 -21.471 -50.934 1.00 33.53 624 GLU A C 1
ATOM 4776 O O . GLU A 1 624 ? 12.944 -22.674 -50.823 1.00 33.53 624 GLU A O 1
ATOM 4781 N N . SER A 1 625 ? 12.828 -20.603 -49.977 1.00 22.81 625 SER A N 1
ATOM 4782 C CA . SER A 1 625 ? 11.776 -20.936 -49.009 1.00 22.81 625 SER A CA 1
ATOM 4783 C C . SER A 1 625 ? 11.004 -19.690 -48.534 1.00 22.81 625 SER A C 1
ATOM 4785 O O . SER A 1 625 ? 11.552 -18.584 -48.540 1.00 22.81 625 SER A O 1
ATOM 4787 N N . PRO A 1 626 ? 9.704 -19.843 -48.219 1.00 26.58 626 PRO A N 1
ATOM 4788 C CA . PRO A 1 626 ? 8.703 -18.789 -48.313 1.00 26.58 626 PRO A CA 1
ATOM 4789 C C . PRO A 1 626 ? 8.589 -17.919 -47.057 1.00 26.58 626 PRO A C 1
ATOM 4791 O O . PRO A 1 626 ? 8.887 -18.325 -45.936 1.00 26.58 626 PRO A O 1
ATOM 4794 N N . ALA A 1 627 ? 8.073 -16.712 -47.278 1.00 32.81 627 ALA A N 1
ATOM 4795 C CA . ALA A 1 627 ? 7.718 -15.717 -46.280 1.00 32.81 627 ALA A CA 1
ATOM 4796 C C . ALA A 1 627 ? 6.960 -16.291 -45.065 1.00 32.81 627 ALA A C 1
ATOM 4798 O O . ALA A 1 627 ? 5.833 -16.770 -45.183 1.00 32.81 627 ALA A O 1
ATOM 4799 N N . GLY A 1 628 ? 7.540 -16.127 -43.875 1.00 24.06 628 GLY A N 1
ATOM 4800 C CA . GLY A 1 628 ? 6.882 -16.340 -42.588 1.00 24.06 628 GLY A CA 1
ATOM 4801 C C . GLY A 1 628 ? 7.280 -15.238 -41.611 1.00 24.06 628 GLY A C 1
ATOM 4802 O O . GLY A 1 628 ? 8.347 -15.291 -41.010 1.00 24.06 628 GLY A O 1
ATOM 4803 N N . ARG A 1 629 ? 6.438 -14.206 -41.467 1.00 30.11 629 ARG A N 1
ATOM 4804 C CA . ARG A 1 629 ? 6.605 -13.139 -40.465 1.00 30.11 629 ARG A CA 1
ATOM 4805 C C . ARG A 1 629 ? 6.410 -13.723 -39.064 1.00 30.11 629 ARG A C 1
ATOM 4807 O O . ARG A 1 629 ? 5.277 -13.890 -38.616 1.00 30.11 629 ARG A O 1
ATOM 4814 N N . ILE A 1 630 ? 7.511 -14.006 -38.378 1.00 26.23 630 ILE A N 1
ATOM 4815 C CA . ILE A 1 630 ? 7.524 -14.386 -36.962 1.00 26.23 630 ILE A CA 1
ATOM 4816 C C . ILE A 1 630 ? 7.195 -13.139 -36.121 1.00 26.23 630 ILE A C 1
ATOM 4818 O O . ILE A 1 630 ? 7.726 -12.052 -36.348 1.00 26.23 630 ILE A O 1
ATOM 4822 N N . SER A 1 631 ? 6.238 -13.265 -35.198 1.00 30.05 631 SER A N 1
ATOM 4823 C CA . SER A 1 631 ? 5.693 -12.154 -34.408 1.00 30.05 631 SER A CA 1
ATOM 4824 C C . SER A 1 631 ? 6.668 -11.630 -33.346 1.00 30.05 631 SER A C 1
ATOM 4826 O O . SER A 1 631 ? 7.332 -12.421 -32.680 1.00 30.05 631 SER A O 1
ATOM 4828 N N . ARG A 1 632 ? 6.636 -10.308 -33.116 1.00 35.53 632 ARG A N 1
ATOM 4829 C CA . ARG A 1 632 ? 7.488 -9.513 -32.201 1.00 35.53 632 ARG A CA 1
ATOM 4830 C C . ARG A 1 632 ? 7.617 -10.016 -30.748 1.00 35.53 632 ARG A C 1
ATOM 4832 O O . ARG A 1 632 ? 8.540 -9.602 -30.068 1.00 35.53 632 ARG A O 1
ATOM 4839 N N . ALA A 1 633 ? 6.749 -10.910 -30.275 1.00 30.42 633 ALA A N 1
ATOM 4840 C CA . ALA A 1 633 ? 6.841 -11.499 -28.932 1.00 30.42 633 ALA A CA 1
ATOM 4841 C C . ALA A 1 633 ? 7.831 -12.682 -28.831 1.00 30.42 633 ALA A C 1
ATOM 4843 O O . ALA A 1 633 ? 8.251 -13.039 -27.735 1.00 30.42 633 ALA A O 1
ATOM 4844 N N . GLY A 1 634 ? 8.209 -13.299 -29.958 1.00 25.80 634 GLY A N 1
ATOM 4845 C CA . GLY A 1 634 ? 8.971 -14.554 -29.969 1.00 25.80 634 GLY A CA 1
ATOM 4846 C C . GLY A 1 634 ? 10.464 -14.423 -29.650 1.00 25.80 634 GLY A C 1
ATOM 4847 O O . GLY A 1 634 ? 11.063 -15.393 -29.202 1.00 25.80 634 GLY A O 1
ATOM 4848 N N . HIS A 1 635 ? 11.073 -13.249 -29.842 1.00 29.14 635 HIS A N 1
ATOM 4849 C CA . HIS A 1 635 ? 12.513 -13.076 -29.600 1.00 29.14 635 HIS A CA 1
ATOM 4850 C C . HIS A 1 635 ? 12.872 -12.854 -28.126 1.00 29.14 635 HIS A C 1
ATOM 4852 O O . HIS A 1 635 ? 13.982 -13.185 -27.726 1.00 29.14 635 HIS A O 1
ATOM 4858 N N . PHE A 1 636 ? 11.938 -12.365 -27.306 1.00 33.81 636 PHE A N 1
ATOM 4859 C CA . PHE A 1 636 ? 12.186 -12.116 -25.883 1.00 33.81 636 PHE A CA 1
ATOM 4860 C C . PHE A 1 636 ? 12.253 -13.421 -25.062 1.00 33.81 636 PHE A C 1
ATOM 4862 O O . PHE A 1 636 ? 13.029 -13.530 -24.121 1.00 33.81 636 PHE A O 1
ATOM 4869 N N . LEU A 1 637 ? 11.494 -14.446 -25.468 1.00 30.86 637 LEU A N 1
ATOM 4870 C CA . LEU A 1 637 ? 11.427 -15.760 -24.809 1.00 30.86 637 LEU A CA 1
ATOM 4871 C C . LEU A 1 637 ? 12.610 -16.691 -25.113 1.00 30.86 637 LEU A C 1
ATOM 4873 O O . LEU A 1 637 ? 12.756 -17.703 -24.446 1.00 30.86 637 LEU A O 1
ATOM 4877 N N . ALA A 1 638 ? 13.429 -16.394 -26.124 1.00 26.64 638 ALA A N 1
ATOM 4878 C CA . ALA A 1 638 ? 14.553 -17.253 -26.506 1.00 26.64 638 ALA A CA 1
ATOM 4879 C C . ALA A 1 638 ? 15.865 -16.910 -25.772 1.00 26.64 638 ALA A C 1
ATOM 4881 O O . ALA A 1 638 ? 16.862 -17.603 -25.962 1.00 26.64 638 ALA A O 1
ATOM 4882 N N . PHE A 1 639 ? 15.883 -15.823 -24.992 1.00 31.33 639 PHE A N 1
ATOM 4883 C CA . PHE A 1 639 ? 17.091 -15.282 -24.355 1.00 31.33 639 PHE A CA 1
ATOM 4884 C C . PHE A 1 639 ? 17.053 -15.306 -22.815 1.00 31.33 639 PHE A C 1
ATOM 4886 O O . PHE A 1 639 ? 18.086 -15.071 -22.190 1.00 31.33 639 PHE A O 1
ATOM 4893 N N . ILE A 1 640 ? 15.889 -15.587 -22.219 1.00 28.66 640 ILE A N 1
ATOM 4894 C CA . ILE A 1 640 ? 15.700 -15.892 -20.789 1.00 28.66 640 ILE A CA 1
ATOM 4895 C C . ILE A 1 640 ? 15.564 -17.405 -20.672 1.00 28.66 640 ILE A C 1
ATOM 4897 O O . ILE A 1 640 ? 16.175 -17.975 -19.742 1.00 28.66 640 ILE A O 1
#

pLDDT: mean 72.52, std 19.39, range [22.81, 97.88]

Organism: Klebsiella pneumoniae subsp. ozaenae (NCBI:txid574)

Secondary structure (DSSP, 8-state):
-PPPP-------S-PPPPPTTS----STT-HHHHHHHHHHHHHHHHHHHHHHHHHHHHHS--SBSSHHHHHHHHHTT----SEEEEE-SSSEEEEEEEEETTEEEEEEEEEE-HHHHHHHHHHHHHHHHHHHHHHHHHHHHHTT--SSEEEEEEETTEEEEEEEEEETT--EE-TT--HHHHHHHHHTS-HHHHTT-TTEEEEEE-TTSSSEEEEEETT--EEETTS-HHHHHHHTTTS-HHHHTT--SEEEEEE-TTSSSEEEEEETT--EE-TT--STTTGGGS--SEEEEEETTEEEEEETTEEEE-SS-EEEEEE-SSS-EEEEE---TT--SS-EEEETTTTEEE-SS---EEEEEEEESTTTSPEE-TT-S-GGG--SS---GGGTTTEEEHHHH-TT--SSSPPPHHHHT--EE----TTEE-SHHHHHHHHHHHHHHTTPPPPEEEEEEEE-TT--HHHHSTTSHHHHHHHHHHHHHHHHHHHTT--EE--EEEEE--HHHHTTSS--STTHHHHHHHHHHHHHHHHHHHHH---SPPEEEEEPPPS--EEE---B-TTSPBPSPPEEEESS-HHHHHHHHHHHH-TTTEEEE--SS-SSTTSSS--SS--------------TTTTGGG--

Sequence (640 aa):
MPKTLPESPEWVDGIYQVELDTPVLGGDGGPDNWQAQQLANRTSYLKQRTDMIDDRLQSATGDYASVAEAQAAIDSGSETRRYFNVMLFDNNWVERYENVNGVATPTGIRLPSSQAVDELSASLDEANALIARLTLLTAPLRKYISTKYTFSVNTAEGPVSTGLALDRDMGLWLPGLKAELQQYVQQLIPWSIANRYPGYQLMFTDVTGKKGIVSIDDNGDVRVLGIDDVLQERLAALCSSTFARRINGFQFVIFSSDLKSALFAIDDDGGVHIPGIKGALQDNLGQQPARITPYQGLPAVYWNDALLWHERPVLSVNQVSATGLSMTYIPGGQITKGYGMMYYRGGAEISPEAMKALILCSDGQSLGVPSDAGNRPNPNTWNKVNYDPKWRAYALAIAGGKPEGSQDTPITEAMLDLLANLVYPLYRQGQQLPFVYALLYSHENADLNLPVMFSAVANSGGKSFAQIWKGTVPYSNGLAMVERYVKIAQALGKPASVDVVSLEHGETDNDNGTSQNVGDYRVRMEAYYALRRADYKALTGQTTEILAVIGQVGSRINTKAGGVDEQGNPTGESVVVKPFSVVAVDQLQFVKNNPTNAIMYGPEISAELAVFGRLAESPGQLGESPAGRISRAGHFLAFI

Radius of gyration: 45.96 Å; chains: 1; bounding box: 121×61×132 Å

Foldseek 3Di:
DDDDQDEAQDQDVDQDDQDPPQDPDDDHPHPVCRNVRNVRNPVSNVVVVVVVVVVCVVVVDFPEAAQVRVLVCLVVVVDDDQKGWYQDPPQFGIFIFGCDVSHTHTPPDTHGDPVNVVVVVVVVVVVVVVVVVVCVVCVVVVLVPDPFFPDFDAPPVHSVRTQWTAGPVRQTDHPPDDPVVSVVVVVVDDPVLVPPDPQFPDFDAPPVSPHTQWTQGPVRQIDGPPDPPVVSVVVCVCPPPVNVVVDAQWPDWDADPVSPHTCWTAGPVRQTDHPPDDDDVSVVVDDDQWDWDDDPNATFIGGVNHGQGDPFHWDDWDDLDPPKIKTWGQDDDPDHDDIWIFTRQQTATADPQAQAEEEEAEEAADQQPKDFLPPPPCLLQQDPDFDDPVCRNQAKEFQNQDLQQDEQDAHDPSRLSNMGHHGDHSRIDHQRRVVSVLVQVVCVVVVHRRHRYYRQYLYYHLDDLVQSDPPHRSVNSSLSNLLSVLSSCVSSVHQYAHQEYEYEHDLNVLEQRDPPAQPSLLVSVVVRVVVVQVSRCVSRVDPDAHAYEYEAAADDQRWYADDADPVRDGDHDIDRPGRGRSNNNSLVVNCVVVVPRYDYFYYLDPDDVVPVPPPPDDDDDDDDDDDDDDDSNPRVSVPD